Protein AF-A0A3D0FVC7-F1 (afdb_monomer_lite)

Radius of gyration: 26.95 Å; chains: 1; bounding box: 64×49×73 Å

Sequence (414 aa):
DTEMFYWTGSEPAPSVFDPKDKRWFEIWNDVFMQYNKTVDGKYEPLQQKNVDTGMGLERTLVAINGLSSVYETDLLAPLLEFLKQQVSVNEQDERKFRIMADHLRATCFMAADGVVPSNKDRGYVMRRVIRRVMVYARQLGLHDNWLAGFIKEFINIYSDAYPELESKSVLISINDEMERFIATLDKGIKEIKGQVTKAGYVTGSQASVYYQSYGIPLDVTTEIVNGMDGEIKDLQDFDKEMEKHQDLSRTASAGVFKGGLADHTEEVVRLHTATHLMNAALRQVLGEHVWQKGSNITKERTRFDFTHSEKMTDEQKSKVEELVNSWIERDLTVKKEVMPLEQAKQLNAIGVFGEKYAETVSVYTVMDPKNGEVISREFCGGPHVEHTGVIGQFKILKEEAVAAGIRRIKAAVS

Foldseek 3Di:
DDWDWDALDPDDDDPDDDPPPPRGHTFKDKDWDFFDQDPVGDTDGDPDIDIDMDGDPLSVQCRVVSHNDSCPGPLHVVLLVLLCVQAPDDPVCSVLSSLLSVLLLVLLVCQLVVAAQDVDDPNVVSLQSLLSNLLSCVVRVRDPDSSLVSLVSNCVSCCVPPVSRDSPSSCCRSVVSNVLLVVLNVVLLVVLVVCCVVPLEAELVNQLCSCQVRVHHPVSSQVSSVVSNGHYHNVVVVVVVVVVVVVVVVVCVVCQDWQQENDADPLQQLQSQLVQLLQLLLCVLVHVQWAWPHWHTDSFKIKTKTFDQDDQDPVSQVSSQVSSVVQLVLFWFKDKDKDAPVVLVVVVADEHPPDDDDRIFIWIWTARPPPGHTRHIYTTDGHHDGISNVSAHKHFPDKDDDGRRMIMTIIGTD

pLDDT: mean 86.76, std 11.6, range [31.69, 97.94]

Secondary structure (DSSP, 8-state):
-EEEEEE--SSPPPSS--TT-TTEEEEEEEEEEEEEE-TTS-EEEEEEEEEEEEE-HHHHHHHHHT-S-GGGSTTTHHHHHHHHTTS---GGGHHHHHHHHHHHHHHHHHHHTT----SSHHHHHHHHHHHHHHHHHHHHTPPTTHHHHHHHHHHHHHTTT-TT--HHHHHHHHHHHHHHHHHHHHHHHHHHHHHHHHHSEEEHHHHHHHHHHH---HHHHHHHHHTTT-EEE-HHHHHHHHHHHHHHHHHHHHT-BTTTBS---HHHHHHHHHHHHHHHHHHHHH-TT--EEEEEE-SS-EEEEEE-SSPPPHHHHHHHHHHHHHHHHTT-EEEEEEEEHHHHHHTTPBPPTTPPPPSEEEEEEEE-TTT--EEEEEE--S---SBGGGG--EEEEEEEEEETTEEEEEEEE-

Structure (mmCIF, N/CA/C/O backbone):
data_AF-A0A3D0FVC7-F1
#
_entry.id   AF-A0A3D0FVC7-F1
#
loop_
_atom_site.group_PDB
_atom_site.id
_atom_site.type_symbol
_atom_site.label_atom_id
_atom_site.label_alt_id
_atom_site.label_comp_id
_atom_site.label_asym_id
_atom_site.label_entity_id
_atom_site.label_seq_id
_atom_site.pdbx_PDB_ins_code
_atom_site.Cartn_x
_atom_site.Cartn_y
_atom_site.Cartn_z
_atom_site.occupancy
_atom_site.B_iso_or_equiv
_atom_site.auth_seq_id
_atom_site.auth_comp_id
_atom_site.auth_asym_id
_atom_site.auth_atom_id
_atom_site.pdbx_PDB_model_num
ATOM 1 N N . ASP A 1 1 ? -1.263 -22.229 -25.654 1.00 67.25 1 ASP A N 1
ATOM 2 C CA . ASP A 1 1 ? -1.073 -20.771 -25.729 1.00 67.25 1 ASP A CA 1
ATOM 3 C C . ASP A 1 1 ? -0.042 -20.497 -26.800 1.00 67.25 1 ASP A C 1
ATOM 5 O O . ASP A 1 1 ? 0.771 -21.376 -27.087 1.00 67.25 1 ASP A O 1
ATOM 9 N N . THR A 1 2 ? -0.131 -19.351 -27.454 1.00 86.69 2 THR A N 1
ATOM 10 C CA . THR A 1 2 ? 0.837 -18.926 -28.462 1.00 86.69 2 THR A CA 1
ATOM 11 C C . THR A 1 2 ? 1.366 -17.567 -28.049 1.00 86.69 2 THR A C 1
ATOM 13 O O . THR A 1 2 ? 0.590 -16.653 -27.812 1.00 86.69 2 THR A O 1
ATOM 16 N N . GLU A 1 3 ? 2.681 -17.459 -27.920 1.00 91.19 3 GLU A N 1
ATOM 17 C CA . GLU A 1 3 ? 3.374 -16.236 -27.520 1.00 91.19 3 GLU A CA 1
ATOM 18 C C . GLU A 1 3 ? 4.103 -15.662 -28.739 1.00 91.19 3 GLU A C 1
ATOM 20 O O . GLU A 1 3 ? 4.670 -16.402 -29.550 1.00 91.19 3 GLU A O 1
ATOM 25 N N . MET A 1 4 ? 4.091 -14.340 -28.874 1.00 92.56 4 MET A N 1
ATOM 26 C CA . MET A 1 4 ? 4.763 -13.605 -29.939 1.00 92.56 4 MET A CA 1
ATOM 27 C C . MET A 1 4 ? 5.878 -12.763 -29.331 1.00 92.56 4 MET A C 1
ATOM 29 O O . MET A 1 4 ? 5.641 -11.963 -28.426 1.00 92.56 4 MET A O 1
ATOM 33 N N . PHE A 1 5 ? 7.090 -12.918 -29.856 1.00 92.56 5 PHE A N 1
ATOM 34 C CA . PHE A 1 5 ? 8.283 -12.234 -29.366 1.00 92.56 5 PHE A CA 1
ATOM 35 C C . PHE A 1 5 ? 8.852 -11.287 -30.420 1.00 92.56 5 PHE A C 1
ATOM 37 O O . PHE A 1 5 ? 8.831 -11.574 -31.617 1.00 92.56 5 PHE A O 1
ATOM 44 N N . TYR A 1 6 ? 9.412 -10.180 -29.948 1.00 92.00 6 TYR A N 1
ATOM 45 C CA . TYR A 1 6 ? 10.131 -9.187 -30.730 1.00 92.00 6 TYR A CA 1
ATOM 46 C C . TYR A 1 6 ? 11.579 -9.080 -30.242 1.00 92.00 6 TYR A C 1
ATOM 48 O O . TYR A 1 6 ? 11.839 -9.163 -2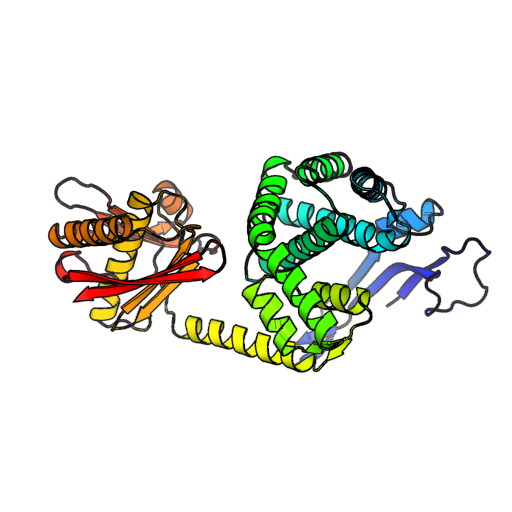9.044 1.00 92.00 6 TYR A O 1
ATOM 56 N N . TRP A 1 7 ? 12.528 -8.902 -31.158 1.00 92.62 7 TRP A N 1
ATOM 57 C CA . TRP A 1 7 ? 13.943 -8.760 -30.818 1.00 92.62 7 TRP A CA 1
ATOM 58 C C . TRP A 1 7 ? 14.305 -7.297 -30.552 1.00 92.62 7 TRP A C 1
ATOM 60 O O . TRP A 1 7 ? 14.176 -6.465 -31.446 1.00 92.62 7 TRP A O 1
ATOM 70 N N . THR A 1 8 ? 14.797 -6.989 -29.352 1.00 90.06 8 THR A N 1
ATOM 71 C CA . THR A 1 8 ? 15.196 -5.627 -28.945 1.00 90.06 8 THR A CA 1
ATOM 72 C C . THR A 1 8 ? 16.711 -5.398 -28.935 1.00 90.06 8 THR A C 1
ATOM 74 O O . THR A 1 8 ? 17.172 -4.337 -28.517 1.00 90.06 8 THR A O 1
ATOM 77 N N . GLY A 1 9 ? 17.506 -6.380 -29.375 1.00 86.12 9 GLY A N 1
ATOM 78 C CA . GLY A 1 9 ? 18.956 -6.224 -29.515 1.00 86.12 9 GLY A CA 1
ATOM 79 C C . GLY A 1 9 ? 19.322 -5.246 -30.634 1.00 86.12 9 GLY A C 1
ATOM 80 O O . GLY A 1 9 ? 18.600 -5.119 -31.622 1.00 86.12 9 GLY A O 1
ATOM 81 N N . SER A 1 10 ? 20.455 -4.557 -30.489 1.00 85.25 10 SER A N 1
ATOM 82 C CA . SER A 1 10 ? 20.956 -3.624 -31.510 1.00 85.25 10 SER A CA 1
ATOM 83 C C . SER A 1 10 ? 21.572 -4.348 -32.715 1.00 85.25 10 SER A C 1
ATOM 85 O O . SER A 1 10 ? 21.632 -3.803 -33.817 1.00 85.25 10 SER A O 1
ATOM 87 N N . GLU A 1 11 ? 22.015 -5.587 -32.519 1.00 90.44 11 GLU A N 1
ATOM 88 C CA . GLU A 1 11 ? 22.411 -6.534 -33.559 1.00 90.44 11 GLU A CA 1
ATOM 89 C C . GLU A 1 11 ? 21.214 -7.221 -34.247 1.00 90.44 11 GLU A C 1
ATOM 91 O O . GLU A 1 11 ? 20.124 -7.286 -33.677 1.00 90.44 11 GLU A O 1
ATOM 96 N N . PRO A 1 12 ? 21.403 -7.801 -35.452 1.00 90.56 12 PRO A N 1
ATOM 97 C CA . PRO A 1 12 ? 20.374 -8.613 -36.094 1.00 90.56 12 PRO A CA 1
ATOM 98 C C . PRO A 1 12 ? 19.888 -9.753 -35.195 1.00 90.56 12 PRO A C 1
ATOM 100 O O . PRO A 1 12 ? 20.688 -10.413 -34.528 1.00 90.56 12 PRO A O 1
ATOM 103 N N . ALA A 1 13 ? 18.579 -10.010 -35.233 1.00 91.31 13 ALA A N 1
ATOM 104 C CA . ALA A 1 13 ? 17.962 -11.080 -34.464 1.00 91.31 13 ALA A CA 1
ATOM 105 C C . ALA A 1 13 ? 18.627 -12.442 -34.765 1.00 91.31 13 ALA A C 1
ATOM 107 O O . ALA A 1 13 ? 18.825 -12.777 -35.942 1.00 91.31 13 ALA A O 1
ATOM 108 N N . PRO A 1 14 ? 18.964 -13.244 -33.737 1.00 92.88 14 PRO A N 1
ATOM 109 C CA . PRO A 1 14 ? 19.479 -14.590 -33.924 1.00 92.88 14 PRO A CA 1
ATOM 110 C C . PRO A 1 14 ? 18.525 -15.438 -34.767 1.00 92.88 14 PRO A C 1
ATOM 112 O O . PRO A 1 14 ? 17.307 -15.356 -34.629 1.00 92.88 14 PRO A O 1
ATOM 115 N N . SER A 1 15 ? 19.079 -16.311 -35.609 1.00 92.19 15 SER A N 1
ATOM 116 C CA . SER A 1 15 ? 18.282 -17.235 -36.429 1.00 92.19 15 SER A CA 1
ATOM 117 C C . SER A 1 15 ? 17.553 -18.304 -35.611 1.00 92.19 15 SER A C 1
ATOM 119 O O . SER A 1 15 ? 16.626 -18.937 -36.114 1.00 92.19 15 SER A O 1
ATOM 121 N N . VAL A 1 16 ? 17.979 -18.522 -34.365 1.00 92.88 16 VAL A N 1
ATOM 122 C CA . VAL A 1 16 ? 17.372 -19.458 -33.421 1.00 92.88 16 VAL A CA 1
ATOM 123 C C . VAL A 1 16 ? 16.820 -18.662 -32.248 1.00 92.88 16 VAL A C 1
ATOM 125 O O . VAL A 1 16 ? 17.555 -17.933 -31.584 1.00 92.88 16 VAL A O 1
ATOM 128 N N . PHE A 1 17 ? 15.525 -18.823 -31.996 1.00 91.06 17 PHE A N 1
ATOM 129 C CA . PHE A 1 17 ? 14.862 -18.259 -30.828 1.00 91.06 17 PHE A CA 1
ATOM 130 C C . PHE A 1 17 ? 15.382 -18.913 -29.537 1.00 91.06 17 PHE A C 1
ATOM 132 O O . PHE A 1 17 ? 15.425 -20.142 -29.443 1.00 91.06 17 PHE A O 1
ATOM 139 N N . ASP A 1 18 ? 15.740 -18.098 -28.540 1.00 90.88 18 ASP A N 1
ATOM 140 C CA . ASP A 1 18 ? 16.114 -18.549 -27.194 1.00 90.88 18 ASP A CA 1
ATOM 141 C C . ASP A 1 18 ? 15.254 -17.822 -26.148 1.00 90.88 18 ASP A C 1
ATOM 143 O O . ASP A 1 18 ? 15.502 -16.648 -25.873 1.00 90.88 18 ASP A O 1
ATOM 147 N N . PRO A 1 19 ? 14.286 -18.496 -25.503 1.00 85.69 19 PRO A N 1
ATOM 148 C CA . PRO A 1 19 ? 13.415 -17.859 -24.515 1.00 85.69 19 PRO A CA 1
ATOM 149 C C . PRO A 1 19 ? 14.156 -17.384 -23.252 1.00 85.69 19 PRO A C 1
ATOM 151 O O . PRO A 1 19 ? 13.571 -16.694 -22.420 1.00 85.69 19 PRO A O 1
ATOM 154 N N . LYS A 1 20 ? 15.428 -17.762 -23.055 1.00 89.81 20 LYS A N 1
ATOM 155 C CA . LYS A 1 20 ? 16.248 -17.284 -21.930 1.00 89.81 20 LYS A CA 1
ATOM 156 C C . LYS A 1 20 ? 16.952 -15.964 -22.223 1.00 89.81 20 LYS A C 1
ATOM 158 O O . LYS A 1 20 ? 17.394 -15.299 -21.280 1.00 89.81 20 LYS A O 1
ATOM 163 N N . ASP A 1 21 ? 17.080 -15.588 -23.491 1.00 91.56 21 ASP A N 1
ATOM 164 C CA . ASP A 1 21 ? 17.680 -14.319 -23.873 1.00 91.56 21 ASP A CA 1
ATOM 165 C C . ASP A 1 21 ? 16.649 -13.198 -23.712 1.00 91.56 21 ASP A C 1
ATOM 167 O O . ASP A 1 21 ? 15.645 -13.127 -24.415 1.00 91.56 21 ASP A O 1
ATOM 171 N N . LYS A 1 22 ? 16.917 -12.297 -22.764 1.00 87.50 22 LYS A N 1
ATOM 172 C CA . LYS A 1 22 ? 16.011 -11.209 -22.369 1.00 87.50 22 LYS A CA 1
ATOM 173 C C . LYS A 1 22 ? 15.773 -10.166 -23.465 1.00 87.50 22 LYS A C 1
ATOM 175 O O . LYS A 1 22 ? 14.898 -9.322 -23.291 1.00 87.50 22 LYS A O 1
ATOM 180 N N . ARG A 1 23 ? 16.548 -10.197 -24.555 1.00 89.12 23 ARG A N 1
ATOM 181 C CA . ARG A 1 23 ? 16.318 -9.371 -25.751 1.00 89.12 23 ARG A CA 1
ATOM 182 C C . ARG A 1 23 ? 15.152 -9.881 -26.596 1.00 89.12 23 ARG A C 1
ATOM 184 O O . ARG A 1 23 ? 14.638 -9.133 -27.420 1.00 89.12 23 ARG A O 1
ATOM 191 N N . TRP A 1 24 ? 14.706 -11.122 -26.389 1.00 91.62 24 TRP A N 1
ATOM 192 C CA . TRP A 1 24 ? 13.414 -11.577 -26.890 1.00 91.62 24 TRP A CA 1
ATOM 193 C C . TRP A 1 24 ? 12.311 -11.082 -25.965 1.00 91.62 24 TRP A C 1
ATOM 195 O O . TRP A 1 24 ? 12.074 -11.606 -24.878 1.00 91.62 24 TRP A O 1
ATOM 205 N N . PHE A 1 25 ? 11.639 -10.036 -26.415 1.00 88.56 25 PHE A N 1
ATOM 206 C CA . PHE A 1 25 ? 10.607 -9.339 -25.678 1.00 88.56 25 PHE A CA 1
ATOM 207 C C . PHE A 1 25 ? 9.238 -9.839 -26.137 1.00 88.56 25 PHE A C 1
ATOM 209 O O . PHE A 1 25 ? 8.833 -9.601 -27.270 1.00 88.56 25 PHE A O 1
ATOM 216 N N . GLU A 1 26 ? 8.526 -10.567 -25.282 1.00 92.25 26 GLU A N 1
ATOM 217 C CA . GLU A 1 26 ? 7.156 -11.008 -25.569 1.00 92.25 26 GLU A CA 1
ATOM 218 C C . GLU A 1 26 ? 6.240 -9.782 -25.704 1.00 92.25 26 GLU A C 1
ATOM 220 O O . GLU A 1 26 ? 6.167 -8.970 -24.781 1.00 92.25 26 GLU A O 1
ATOM 225 N N . ILE A 1 27 ? 5.541 -9.631 -26.826 1.00 93.81 27 ILE A N 1
ATOM 226 C CA . ILE A 1 27 ? 4.655 -8.486 -27.094 1.00 93.81 27 ILE A CA 1
ATOM 227 C C . ILE A 1 27 ? 3.170 -8.857 -27.069 1.00 93.81 27 ILE A C 1
ATOM 229 O O . ILE A 1 27 ? 2.337 -7.983 -26.827 1.00 93.81 27 ILE A O 1
ATOM 233 N N . TRP A 1 28 ? 2.838 -10.129 -27.301 1.00 95.12 28 TRP A N 1
ATOM 234 C CA . TRP A 1 28 ? 1.458 -10.599 -27.400 1.00 95.12 28 TRP A CA 1
ATOM 235 C C . TRP A 1 28 ? 1.361 -12.083 -27.029 1.00 95.12 28 TRP A C 1
ATOM 237 O O . TRP A 1 28 ? 2.203 -12.877 -27.447 1.00 95.12 28 TRP A O 1
ATOM 247 N N . ASN A 1 29 ? 0.324 -12.461 -26.287 1.00 95.00 29 ASN A N 1
ATOM 248 C CA . ASN A 1 29 ? -0.082 -13.841 -26.049 1.00 95.00 29 ASN A CA 1
ATOM 249 C C . ASN A 1 29 ? -1.532 -14.125 -26.499 1.00 95.00 29 ASN A C 1
ATOM 251 O O . ASN A 1 29 ? -2.432 -13.318 -26.265 1.00 95.00 29 ASN A O 1
ATOM 255 N N . ASP A 1 30 ? -1.759 -15.315 -27.059 1.00 94.44 30 ASP A N 1
ATOM 256 C CA . ASP A 1 30 ? -3.076 -15.875 -27.378 1.00 94.44 30 ASP A CA 1
ATOM 257 C C . ASP A 1 30 ? -3.317 -17.152 -26.554 1.00 94.44 30 ASP A C 1
ATOM 259 O O . ASP A 1 30 ? -2.673 -18.193 -26.747 1.00 94.44 30 ASP A O 1
ATOM 263 N N . VAL A 1 31 ? -4.261 -17.087 -25.619 1.00 94.25 31 VAL A N 1
ATOM 264 C CA . VAL A 1 31 ? -4.639 -18.174 -24.711 1.00 94.25 31 VAL A CA 1
ATOM 265 C C . VAL A 1 31 ? -5.958 -18.778 -25.171 1.00 94.25 31 VAL A C 1
ATOM 267 O O . VAL A 1 31 ? -6.994 -18.119 -25.248 1.00 94.25 31 VAL A O 1
ATOM 270 N N . PHE A 1 32 ? -5.944 -20.077 -25.449 1.00 93.94 32 PHE A N 1
ATOM 271 C CA . PHE A 1 32 ? -7.139 -20.807 -25.864 1.00 93.94 32 PHE A CA 1
ATOM 272 C C . PHE A 1 32 ? -7.792 -21.424 -24.629 1.00 93.94 32 PHE A C 1
ATOM 274 O O . PHE A 1 32 ? -7.440 -22.532 -24.220 1.00 93.94 32 PHE A O 1
ATOM 281 N N . MET A 1 33 ? -8.743 -20.710 -24.020 1.00 94.38 33 MET A N 1
ATOM 282 C CA . MET A 1 33 ? -9.403 -21.158 -22.794 1.00 94.38 33 MET A CA 1
ATOM 283 C C . MET A 1 33 ? -10.252 -22.408 -23.062 1.00 94.38 33 MET A C 1
ATOM 285 O O . MET A 1 33 ? -11.230 -22.382 -23.814 1.00 94.38 33 MET A O 1
ATOM 289 N N . GLN A 1 34 ? -9.863 -23.526 -22.441 1.00 95.12 34 GLN A N 1
ATOM 290 C CA . GLN A 1 34 ? -10.491 -24.837 -22.653 1.00 95.12 34 GLN A CA 1
ATOM 291 C C . GLN A 1 34 ? -11.161 -25.427 -21.413 1.00 95.12 34 GLN A C 1
ATOM 293 O O . GLN A 1 34 ? -12.068 -26.247 -21.567 1.00 95.12 34 GLN A O 1
ATOM 298 N N . TYR A 1 35 ? -10.736 -25.032 -20.212 1.00 94.62 35 TYR A N 1
ATOM 299 C CA . TYR A 1 35 ? -11.149 -25.672 -18.966 1.00 94.62 35 TYR A CA 1
ATOM 300 C C . TYR A 1 35 ? -11.532 -24.651 -17.896 1.00 94.62 35 TYR A C 1
ATOM 302 O O . TYR A 1 35 ? -10.890 -23.614 -17.757 1.00 94.62 35 TYR A O 1
ATOM 310 N N . ASN A 1 36 ? -12.556 -24.985 -17.116 1.00 92.31 36 ASN A N 1
ATOM 311 C CA . ASN A 1 36 ? -12.919 -24.325 -15.876 1.00 92.31 36 ASN A CA 1
ATOM 312 C C . ASN A 1 36 ? -12.276 -25.073 -14.704 1.00 92.31 36 ASN A C 1
ATOM 314 O O . ASN A 1 36 ? -12.412 -26.294 -14.608 1.00 92.31 36 ASN A O 1
ATOM 318 N N . LYS A 1 37 ? -11.600 -24.350 -13.807 1.00 93.31 37 LYS A N 1
ATOM 319 C CA . LYS A 1 37 ? -11.070 -24.928 -12.570 1.00 93.31 37 LYS A CA 1
ATOM 320 C C . LYS A 1 37 ? -12.137 -24.849 -11.479 1.00 93.31 37 LYS A C 1
ATOM 322 O O . LYS A 1 37 ? -12.511 -23.759 -11.055 1.00 93.31 37 LYS A O 1
ATOM 327 N N . THR A 1 38 ? -12.614 -25.994 -11.018 1.00 91.88 38 THR A N 1
ATOM 328 C CA . THR A 1 38 ? -13.610 -26.095 -9.949 1.00 91.88 38 THR A CA 1
ATOM 329 C C . THR A 1 38 ? -12.992 -25.814 -8.574 1.00 91.88 38 THR A C 1
ATOM 331 O O . THR A 1 38 ? -11.770 -25.822 -8.398 1.00 91.88 38 THR A O 1
ATOM 334 N N . VAL A 1 39 ? -13.838 -25.581 -7.563 1.00 90.31 39 VAL A N 1
ATOM 335 C CA . VAL A 1 39 ? -13.402 -25.303 -6.179 1.00 90.31 39 VAL A CA 1
ATOM 336 C C . VAL A 1 39 ? -12.642 -26.488 -5.565 1.00 90.31 39 VAL A C 1
ATOM 338 O O . VAL A 1 39 ? -11.720 -26.280 -4.782 1.00 90.31 39 VAL A O 1
ATOM 341 N N . ASP A 1 40 ? -12.965 -27.725 -5.959 1.00 91.56 40 ASP A N 1
ATOM 342 C CA . ASP A 1 40 ? -12.227 -28.943 -5.586 1.00 91.56 40 ASP A CA 1
ATOM 343 C C . ASP A 1 40 ? -10.942 -29.158 -6.414 1.00 91.56 40 ASP A C 1
ATOM 345 O O . ASP A 1 40 ? -10.261 -30.170 -6.259 1.00 91.56 40 ASP A O 1
ATOM 349 N N . GLY A 1 41 ? -10.577 -28.196 -7.268 1.00 91.62 41 GLY A N 1
ATOM 350 C CA . 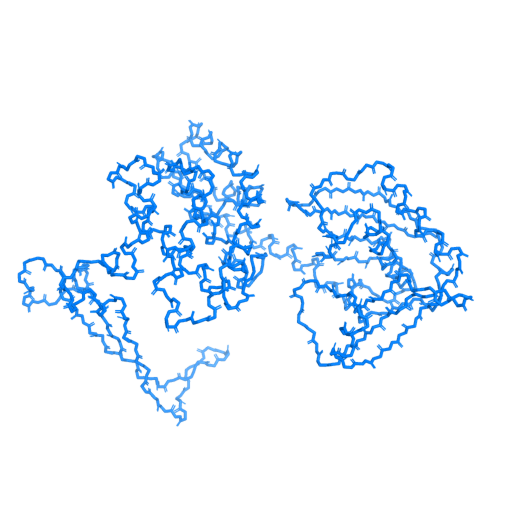GLY A 1 41 ? -9.319 -28.168 -8.011 1.00 91.62 41 GLY A CA 1
ATOM 351 C C . GLY A 1 41 ? -9.303 -29.006 -9.289 1.00 91.62 41 GLY A C 1
ATOM 352 O O . GLY A 1 41 ? -8.235 -29.156 -9.885 1.00 91.62 41 GLY A O 1
ATOM 353 N N . LYS A 1 42 ? -10.450 -29.538 -9.728 1.00 93.88 42 LYS A N 1
ATOM 354 C CA . LYS A 1 42 ? -10.566 -30.276 -10.990 1.00 93.88 42 LYS A CA 1
ATOM 355 C C . LYS A 1 42 ? -10.697 -29.321 -12.166 1.00 93.88 42 LYS A C 1
ATOM 357 O O . LYS A 1 42 ? -11.167 -28.198 -12.026 1.00 93.88 42 LYS A O 1
ATOM 362 N N . TYR A 1 43 ? -10.285 -29.792 -13.335 1.00 95.25 43 TYR A N 1
ATOM 363 C CA . TYR A 1 43 ? -10.429 -29.069 -14.591 1.00 95.25 43 TYR A CA 1
ATOM 364 C C . TYR A 1 43 ? -11.521 -29.732 -15.421 1.00 95.25 43 TYR A C 1
ATOM 366 O O . TYR A 1 43 ? -11.368 -30.870 -15.862 1.00 95.25 43 TYR A O 1
ATOM 374 N N . GLU A 1 44 ? -12.622 -29.020 -15.625 1.00 95.75 44 GLU A N 1
ATOM 375 C CA . GLU A 1 44 ? -13.751 -29.477 -16.434 1.00 95.75 44 GLU A CA 1
ATOM 376 C C . GLU A 1 44 ? -13.799 -28.693 -17.749 1.00 95.75 44 GLU A C 1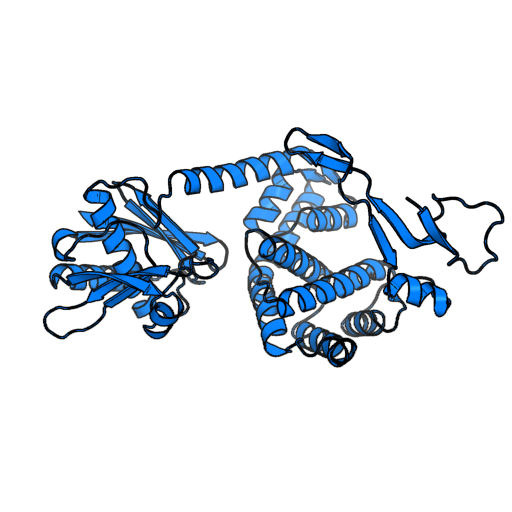
ATOM 378 O O . GLU A 1 44 ? -13.500 -27.499 -17.742 1.00 95.75 44 GLU A O 1
ATOM 383 N N . PRO A 1 45 ? -14.146 -29.308 -18.892 1.00 96.38 45 PRO A N 1
ATOM 384 C CA . PRO A 1 45 ? -14.237 -28.583 -20.155 1.00 96.38 45 PRO A CA 1
ATOM 385 C C . PRO A 1 45 ? -15.213 -27.402 -20.078 1.00 96.38 45 PRO A C 1
ATOM 387 O O . PRO A 1 45 ? -16.337 -27.547 -19.599 1.00 96.38 45 PRO A O 1
ATOM 390 N N . LEU A 1 46 ? -14.806 -26.239 -20.591 1.00 95.44 46 LEU A N 1
ATOM 391 C CA . LEU A 1 46 ? -15.691 -25.079 -20.694 1.00 95.44 46 LEU A CA 1
ATOM 392 C C . LEU A 1 46 ? -16.839 -25.364 -21.667 1.00 95.44 46 LEU A C 1
ATOM 394 O O . LEU A 1 46 ? -16.616 -25.836 -22.784 1.00 95.44 46 LEU A O 1
ATOM 398 N N . GLN A 1 47 ? -18.059 -25.000 -21.264 1.00 93.50 47 GLN A N 1
ATOM 399 C CA . GLN A 1 47 ? -19.235 -25.060 -22.138 1.00 93.50 47 GLN A CA 1
ATOM 400 C C . GLN A 1 47 ? -19.062 -24.159 -23.370 1.00 93.50 47 GLN A C 1
ATOM 402 O O . GLN A 1 47 ? -19.433 -24.544 -24.477 1.00 93.50 47 GLN A O 1
ATOM 407 N N . GLN A 1 48 ? -18.462 -22.982 -23.181 1.00 94.06 48 GLN A N 1
ATOM 408 C CA . GLN A 1 48 ? -18.077 -22.068 -24.248 1.00 94.06 48 GLN A CA 1
ATOM 409 C C . GLN A 1 48 ? -16.569 -21.838 -24.183 1.00 94.06 48 GLN A C 1
ATOM 411 O O . GLN A 1 48 ? -16.061 -21.296 -23.207 1.00 94.06 48 GLN A O 1
ATOM 416 N N . LYS A 1 49 ? -15.863 -22.250 -25.236 1.00 94.38 49 LYS A N 1
ATOM 417 C CA . LYS A 1 49 ? -14.437 -21.963 -25.411 1.00 94.38 49 LYS A CA 1
ATOM 418 C C . LYS A 1 49 ? -14.281 -20.577 -26.017 1.00 94.38 49 LYS A C 1
ATOM 420 O O . LYS A 1 49 ? -15.071 -20.186 -26.876 1.00 94.38 49 LYS A O 1
ATOM 425 N N . ASN A 1 50 ? -13.246 -19.864 -25.611 1.00 93.75 50 ASN A N 1
ATOM 426 C CA . ASN A 1 50 ? -12.914 -18.554 -26.147 1.00 93.75 50 ASN A CA 1
ATOM 427 C C . ASN A 1 50 ? -11.400 -18.431 -26.317 1.00 93.75 50 ASN A C 1
ATOM 429 O O . ASN A 1 50 ? -10.626 -19.201 -25.745 1.00 93.75 50 ASN A O 1
ATOM 433 N N . VAL A 1 51 ? -11.002 -17.448 -27.113 1.00 94.31 51 VAL A N 1
ATOM 434 C CA . VAL A 1 51 ? -9.616 -16.999 -27.187 1.00 94.31 51 VAL A CA 1
ATOM 435 C C . VAL A 1 51 ? -9.514 -15.764 -26.302 1.00 94.31 51 VAL A C 1
ATOM 437 O O . VAL A 1 51 ? -10.338 -14.859 -26.425 1.00 94.31 51 VAL A O 1
ATOM 440 N N . ASP A 1 52 ? -8.580 -15.779 -25.363 1.00 94.19 52 ASP A N 1
ATOM 441 C CA . ASP A 1 52 ? -8.191 -14.631 -24.553 1.00 94.19 52 ASP A CA 1
ATOM 442 C C . ASP A 1 52 ? -6.839 -14.143 -25.066 1.00 94.19 52 ASP A C 1
ATOM 444 O O . ASP A 1 52 ? -5.883 -14.914 -25.115 1.00 94.19 52 ASP A O 1
ATOM 448 N N . THR A 1 53 ? -6.778 -12.900 -25.528 1.00 94.94 53 THR A N 1
ATOM 449 C CA . THR A 1 53 ? -5.590 -12.357 -26.190 1.00 94.94 53 THR A CA 1
ATOM 450 C C . THR A 1 53 ? -5.132 -11.106 -25.465 1.00 94.94 53 THR A C 1
ATOM 452 O O . THR A 1 53 ? -5.942 -10.207 -25.235 1.00 94.94 53 THR A O 1
ATOM 455 N N . GLY A 1 54 ? -3.842 -11.008 -25.164 1.00 94.94 54 GLY A N 1
ATOM 456 C CA . GLY A 1 54 ? -3.253 -9.849 -24.505 1.00 94.94 54 GLY A CA 1
ATOM 457 C C . GLY A 1 54 ? -2.074 -9.309 -25.295 1.00 94.94 54 GLY A C 1
ATOM 458 O O . GLY A 1 54 ? -1.034 -9.952 -25.363 1.00 94.94 54 GLY A O 1
ATOM 459 N N . MET A 1 55 ? -2.209 -8.113 -25.870 1.00 94.75 55 MET A N 1
ATOM 460 C CA . MET A 1 55 ? -1.084 -7.401 -26.479 1.00 94.75 55 MET A CA 1
ATOM 461 C C . MET A 1 55 ? -0.651 -6.263 -25.556 1.00 94.75 55 MET A C 1
ATOM 463 O O . MET A 1 55 ? -1.437 -5.364 -25.253 1.00 94.75 55 MET A O 1
ATOM 467 N N . GLY A 1 56 ? 0.595 -6.299 -25.087 1.00 93.88 56 GLY A N 1
ATOM 468 C CA . GLY A 1 56 ? 1.116 -5.281 -24.177 1.00 93.88 56 GLY A CA 1
ATOM 469 C C . GLY A 1 56 ? 1.368 -3.971 -24.918 1.00 93.88 56 GLY A C 1
ATOM 470 O O . GLY A 1 56 ? 2.290 -3.909 -25.733 1.00 93.88 56 GLY A O 1
ATOM 471 N N . LEU A 1 57 ? 0.596 -2.919 -24.627 1.00 94.44 57 LEU A N 1
ATOM 472 C CA . LEU A 1 57 ? 0.712 -1.622 -25.305 1.00 94.44 57 LEU A CA 1
ATOM 473 C C . LEU A 1 57 ? 2.132 -1.049 -25.201 1.00 94.44 57 LEU A C 1
ATOM 475 O O . LEU A 1 57 ? 2.746 -0.747 -26.218 1.00 94.44 57 LEU A O 1
ATOM 479 N N . GLU A 1 58 ? 2.696 -0.969 -23.998 1.00 94.75 58 GLU A N 1
ATOM 480 C CA . GLU A 1 58 ? 4.037 -0.422 -23.768 1.00 94.75 58 GLU A CA 1
ATOM 481 C C . GLU A 1 58 ? 5.112 -1.247 -24.475 1.00 94.75 58 GLU A C 1
ATOM 483 O O . GLU A 1 58 ? 6.056 -0.696 -25.031 1.00 94.75 58 GLU A O 1
ATOM 488 N N . ARG A 1 59 ? 4.968 -2.577 -24.498 1.00 94.25 59 ARG A N 1
ATOM 489 C CA . ARG A 1 59 ? 5.909 -3.457 -25.208 1.00 94.25 59 ARG A CA 1
ATOM 490 C C . ARG A 1 59 ? 5.777 -3.319 -26.725 1.00 94.25 59 ARG A C 1
ATOM 492 O O . ARG A 1 59 ? 6.773 -3.382 -27.439 1.00 94.25 59 ARG A O 1
ATOM 499 N N . THR A 1 60 ? 4.566 -3.072 -27.211 1.00 94.56 60 THR A N 1
ATOM 500 C CA . THR A 1 60 ? 4.307 -2.767 -28.620 1.00 94.56 60 THR A CA 1
ATOM 501 C C . THR A 1 60 ? 4.940 -1.433 -29.003 1.00 94.56 60 THR A C 1
ATOM 503 O O . THR A 1 60 ? 5.607 -1.360 -30.031 1.00 94.56 60 THR A O 1
ATOM 506 N N . LEU A 1 61 ? 4.825 -0.404 -28.152 1.00 94.88 61 LEU A N 1
ATOM 507 C CA . LEU A 1 61 ? 5.510 0.880 -28.337 1.00 94.88 61 LEU A CA 1
ATOM 508 C C . LEU A 1 61 ? 7.029 0.706 -28.415 1.00 94.88 61 LEU A C 1
ATOM 510 O O . LEU A 1 61 ? 7.661 1.333 -29.261 1.00 94.88 61 LEU A O 1
ATOM 514 N N . VAL A 1 62 ? 7.608 -0.169 -27.588 1.00 94.25 62 VAL A N 1
ATOM 515 C CA . VAL A 1 62 ? 9.036 -0.508 -27.672 1.00 94.25 62 VAL A CA 1
ATOM 516 C C . VAL A 1 62 ? 9.382 -1.071 -29.048 1.00 94.25 62 VAL A C 1
ATOM 518 O O . VAL A 1 62 ? 10.306 -0.580 -29.695 1.00 94.25 62 VAL A O 1
ATOM 521 N N . ALA A 1 63 ? 8.611 -2.052 -29.522 1.00 92.69 63 ALA A N 1
ATOM 522 C CA . ALA A 1 63 ? 8.860 -2.707 -30.800 1.00 92.69 63 ALA A CA 1
ATOM 523 C C . ALA A 1 63 ? 8.748 -1.744 -31.994 1.00 92.69 63 ALA A C 1
ATOM 525 O O . ALA A 1 63 ? 9.661 -1.674 -32.814 1.00 92.69 63 ALA A O 1
ATOM 526 N N . ILE A 1 64 ? 7.662 -0.968 -32.084 1.00 94.06 64 ILE A N 1
ATOM 527 C CA . ILE A 1 64 ? 7.408 -0.102 -33.249 1.00 94.06 64 ILE A CA 1
ATOM 528 C C . ILE A 1 64 ? 8.325 1.126 -33.305 1.00 94.06 64 ILE A C 1
ATOM 530 O O . ILE A 1 64 ? 8.562 1.649 -34.390 1.00 94.06 64 ILE A O 1
ATOM 534 N N . ASN A 1 65 ? 8.842 1.581 -32.159 1.00 93.69 65 ASN A N 1
ATOM 535 C CA . ASN A 1 65 ? 9.752 2.727 -32.085 1.00 93.69 65 ASN A CA 1
ATOM 536 C C . ASN A 1 65 ? 11.235 2.318 -32.057 1.00 93.69 65 ASN A C 1
ATOM 538 O O . ASN A 1 65 ? 12.099 3.189 -31.999 1.00 93.69 65 ASN A O 1
ATOM 542 N N . GLY A 1 66 ? 11.546 1.016 -32.096 1.00 91.00 66 GLY A N 1
ATOM 543 C CA . GLY A 1 66 ? 12.927 0.526 -32.043 1.00 91.00 66 GLY A CA 1
ATOM 544 C C . GLY A 1 66 ? 13.633 0.835 -30.718 1.00 91.00 66 GLY A C 1
ATOM 545 O O . GLY A 1 66 ? 14.836 1.084 -30.708 1.00 91.00 66 GLY A O 1
ATOM 546 N N . LEU A 1 67 ? 12.883 0.855 -29.615 1.00 92.06 67 LEU A N 1
ATOM 547 C CA . LEU A 1 67 ? 13.412 1.096 -28.273 1.00 92.06 67 LEU A CA 1
ATOM 548 C C . LEU A 1 67 ? 13.924 -0.207 -27.649 1.00 92.06 67 LEU A C 1
ATOM 550 O O . LEU A 1 67 ? 13.583 -1.308 -28.087 1.00 92.06 67 LEU A O 1
ATOM 554 N N . SER A 1 68 ? 14.713 -0.088 -26.582 1.00 89.75 68 SER A N 1
ATOM 555 C CA . SER A 1 68 ? 15.258 -1.247 -25.862 1.00 89.75 68 SER A CA 1
ATOM 556 C C . SER A 1 68 ? 14.434 -1.627 -24.626 1.00 89.75 68 SER A C 1
ATOM 558 O O . SER A 1 68 ? 14.554 -2.730 -24.087 1.00 89.75 68 SER A O 1
ATOM 560 N N . SER A 1 69 ? 13.588 -0.705 -24.158 1.00 91.31 69 SER A N 1
ATOM 561 C CA . SER A 1 69 ? 12.951 -0.781 -22.847 1.00 91.31 69 SER A CA 1
ATOM 562 C C . SER A 1 69 ? 11.655 0.026 -22.793 1.00 91.31 69 SER A C 1
ATOM 564 O O . SER A 1 69 ? 11.577 1.132 -23.319 1.00 91.31 69 SER A O 1
ATOM 566 N N . VAL A 1 70 ? 10.654 -0.474 -22.058 1.00 94.38 70 VAL A N 1
ATOM 567 C CA . VAL A 1 70 ? 9.384 0.248 -21.830 1.00 94.38 70 VAL A CA 1
ATOM 568 C C . VAL A 1 70 ? 9.595 1.607 -21.157 1.00 94.38 70 VAL A C 1
ATOM 570 O O . VAL A 1 70 ? 8.811 2.527 -21.360 1.00 94.38 70 VAL A O 1
ATOM 573 N N . TYR A 1 71 ? 10.684 1.763 -20.402 1.00 95.62 71 TYR A N 1
ATOM 574 C CA . TYR A 1 71 ? 11.040 3.014 -19.728 1.00 95.62 71 TYR A CA 1
ATOM 575 C C . TYR A 1 71 ? 11.545 4.113 -20.677 1.00 95.62 71 TYR A C 1
ATOM 577 O O . TYR A 1 71 ? 11.720 5.243 -20.238 1.00 95.62 71 TYR A O 1
ATOM 585 N N . GLU A 1 72 ? 11.781 3.789 -21.951 1.00 95.25 72 GLU A N 1
ATOM 586 C CA . GLU A 1 72 ? 12.163 4.746 -23.002 1.00 95.25 72 GLU A CA 1
ATOM 587 C C . GLU A 1 72 ? 10.946 5.258 -23.788 1.00 95.25 72 GLU A C 1
ATOM 589 O O . GLU A 1 72 ? 11.079 6.149 -24.621 1.00 95.25 72 GLU A O 1
ATOM 594 N N . THR A 1 73 ? 9.759 4.694 -23.541 1.00 96.31 73 THR A N 1
ATOM 595 C CA . THR A 1 73 ? 8.519 5.122 -24.203 1.00 96.31 73 THR A CA 1
ATOM 596 C C . THR A 1 73 ? 8.089 6.506 -23.722 1.00 96.31 73 THR A C 1
ATOM 598 O O . THR A 1 73 ? 8.376 6.906 -22.592 1.00 96.31 73 THR A O 1
ATOM 601 N N . ASP A 1 74 ? 7.334 7.215 -24.554 1.00 94.75 74 ASP A N 1
ATOM 602 C CA . ASP A 1 74 ? 6.692 8.497 -24.235 1.00 94.75 74 ASP A CA 1
ATOM 603 C C . ASP A 1 74 ? 5.748 8.431 -23.018 1.00 94.75 74 ASP A C 1
ATOM 605 O O . ASP A 1 74 ? 5.513 9.441 -22.360 1.00 94.75 74 ASP A O 1
ATOM 609 N N . LEU A 1 75 ? 5.285 7.234 -22.656 1.00 95.12 75 LEU A N 1
ATOM 610 C CA . LEU A 1 75 ? 4.455 6.976 -21.479 1.00 95.12 75 LEU A CA 1
ATOM 611 C C . LEU A 1 75 ? 5.210 6.957 -20.137 1.00 95.12 75 LEU A C 1
ATOM 613 O O . LEU A 1 75 ? 4.576 7.088 -19.083 1.00 95.12 75 LEU A O 1
ATOM 617 N N . LEU A 1 76 ? 6.531 6.734 -20.146 1.00 96.44 76 LEU A N 1
ATOM 618 C CA . LEU A 1 76 ? 7.342 6.555 -18.932 1.00 96.44 76 LEU A CA 1
ATOM 619 C C . LEU A 1 76 ? 8.594 7.435 -18.897 1.00 96.44 76 LEU A C 1
ATOM 621 O O . LEU A 1 76 ? 8.943 7.922 -17.821 1.00 96.44 76 LEU A O 1
ATOM 625 N N . ALA A 1 77 ? 9.255 7.674 -20.030 1.00 96.62 77 ALA A N 1
ATOM 626 C CA . ALA A 1 77 ? 10.489 8.453 -20.087 1.00 96.62 77 ALA A CA 1
ATOM 627 C C . ALA A 1 77 ? 10.349 9.854 -19.455 1.00 96.62 77 ALA A C 1
ATOM 629 O O . ALA A 1 77 ? 11.197 10.191 -18.626 1.00 96.62 77 ALA A O 1
ATOM 630 N N . PRO A 1 78 ? 9.274 10.638 -19.704 1.00 97.31 78 PRO A N 1
ATOM 631 C CA . PRO A 1 78 ? 9.111 11.947 -19.061 1.00 97.31 78 PRO A CA 1
ATOM 632 C C . PRO A 1 78 ? 9.031 11.865 -17.528 1.00 97.31 78 PRO A C 1
ATOM 634 O O . PRO A 1 78 ? 9.594 12.702 -16.825 1.00 97.31 78 PRO A O 1
ATOM 637 N N . LEU A 1 79 ? 8.400 10.813 -16.992 1.00 97.25 79 LEU A N 1
ATOM 638 C CA . LEU A 1 79 ? 8.288 10.584 -15.548 1.00 97.25 79 LEU A CA 1
ATOM 639 C C . LEU A 1 79 ? 9.639 10.230 -14.918 1.00 97.25 79 LEU A C 1
ATOM 641 O O . LEU A 1 79 ? 9.947 10.678 -13.812 1.00 97.25 79 LEU A O 1
ATOM 645 N N . LEU A 1 80 ? 10.453 9.432 -15.616 1.00 95.88 80 LEU A N 1
ATOM 646 C CA . LEU A 1 80 ? 11.812 9.111 -15.180 1.00 95.88 80 LEU A CA 1
ATOM 647 C C . LEU A 1 80 ? 12.695 10.359 -15.186 1.00 95.88 80 LEU A C 1
ATOM 649 O O . LEU A 1 80 ? 13.392 10.610 -14.202 1.00 95.88 80 LEU A O 1
ATOM 653 N N . GLU A 1 81 ? 12.650 11.142 -16.263 1.00 95.44 81 GLU A N 1
ATOM 654 C CA . GLU A 1 81 ? 13.422 12.379 -16.382 1.00 95.44 81 GLU A CA 1
ATOM 655 C C . GLU A 1 81 ? 13.020 13.401 -15.317 1.00 95.44 81 GLU A C 1
ATOM 657 O O . GLU A 1 81 ? 13.891 13.997 -14.682 1.00 95.44 81 GLU A O 1
ATOM 662 N N . PHE A 1 82 ? 11.722 13.530 -15.021 1.00 95.81 82 PHE A N 1
ATOM 663 C CA . PHE A 1 82 ? 11.251 14.371 -13.923 1.00 95.81 82 PHE A CA 1
ATOM 664 C C . PHE A 1 82 ? 11.902 13.987 -12.586 1.00 95.81 82 PHE A C 1
ATOM 666 O O . PHE A 1 82 ? 12.405 14.860 -11.877 1.00 95.81 82 PHE A O 1
ATOM 673 N N . LEU A 1 83 ? 11.916 12.692 -12.238 1.00 95.12 83 LEU A N 1
ATOM 674 C CA . LEU A 1 83 ? 12.511 12.209 -10.986 1.00 95.12 83 LEU A CA 1
ATOM 675 C C . LEU A 1 83 ? 14.031 12.416 -10.954 1.00 95.12 83 LEU A C 1
ATOM 677 O O . LEU A 1 83 ? 14.570 12.832 -9.928 1.00 95.12 83 LEU A O 1
ATOM 681 N N . LYS A 1 84 ? 14.713 12.153 -12.074 1.00 93.81 84 LYS A N 1
ATOM 682 C CA . LYS A 1 84 ? 16.162 12.345 -12.228 1.00 93.81 84 LYS A CA 1
ATOM 683 C C . LYS A 1 84 ? 16.573 13.803 -12.040 1.00 93.81 84 LYS A C 1
ATOM 685 O O . LYS A 1 84 ? 17.606 14.062 -11.439 1.00 93.81 84 LYS A O 1
ATOM 690 N N . GLN A 1 85 ? 15.754 14.757 -12.477 1.00 92.94 85 GLN A N 1
ATOM 691 C CA . GLN A 1 85 ? 16.021 16.189 -12.302 1.00 92.94 85 GLN A CA 1
ATOM 692 C C . GLN A 1 85 ? 15.936 16.667 -10.842 1.00 92.94 85 GLN A C 1
ATOM 694 O O . GLN A 1 85 ? 16.421 17.755 -10.537 1.00 92.94 85 GLN A O 1
ATOM 699 N N . GLN A 1 86 ? 15.340 15.885 -9.934 1.00 91.38 86 GLN A N 1
ATOM 700 C CA . GLN A 1 86 ? 15.189 16.282 -8.527 1.00 91.38 86 GLN A CA 1
ATOM 701 C C . GLN A 1 86 ? 16.445 16.038 -7.683 1.00 91.38 86 GLN A C 1
ATOM 703 O O . GLN A 1 86 ? 16.535 16.548 -6.567 1.00 91.38 86 GLN A O 1
ATOM 708 N N . VAL A 1 87 ? 17.390 15.225 -8.164 1.00 90.19 87 VAL A N 1
ATOM 709 C CA . VAL A 1 87 ? 18.534 14.746 -7.375 1.00 90.19 87 VAL A CA 1
ATOM 710 C C . VAL A 1 87 ? 19.785 14.596 -8.237 1.00 90.19 87 VAL A C 1
ATOM 712 O O . VAL A 1 87 ? 19.718 14.512 -9.459 1.00 90.19 87 VAL A O 1
ATOM 715 N N . SER A 1 88 ? 20.955 14.517 -7.603 1.00 85.19 88 SER A N 1
ATOM 716 C CA . SER A 1 88 ? 22.180 14.121 -8.302 1.00 85.19 88 SER A CA 1
ATOM 717 C C . SER A 1 88 ? 22.097 12.646 -8.705 1.00 85.19 88 SER A C 1
ATOM 719 O O . SER A 1 88 ? 22.002 11.772 -7.844 1.00 85.19 88 SER A O 1
ATOM 721 N N . VAL A 1 89 ? 22.131 12.366 -10.007 1.00 81.56 89 VAL A N 1
ATOM 722 C CA . VAL A 1 89 ? 21.954 11.013 -10.555 1.00 81.56 89 VAL A CA 1
ATOM 723 C C . VAL A 1 89 ? 23.275 10.245 -10.586 1.00 81.56 89 VAL A C 1
ATOM 725 O O . VAL A 1 89 ? 24.255 10.719 -11.156 1.00 81.56 89 VAL A O 1
ATOM 728 N N . ASN A 1 90 ? 23.272 9.020 -10.053 1.00 84.06 90 ASN A N 1
ATOM 729 C CA . ASN A 1 90 ? 24.310 8.020 -10.310 1.00 84.06 90 ASN A CA 1
ATOM 730 C C . ASN A 1 90 ? 23.748 6.905 -11.202 1.00 84.06 90 ASN A C 1
ATOM 732 O O . ASN A 1 90 ? 22.576 6.551 -11.092 1.00 84.06 90 ASN A O 1
ATOM 736 N N . GLU A 1 91 ? 24.584 6.271 -12.029 1.00 77.31 91 GLU A N 1
ATOM 737 C CA . GLU A 1 91 ? 24.144 5.163 -12.902 1.00 77.31 91 GLU A CA 1
ATOM 738 C C . GLU A 1 91 ? 23.523 3.991 -12.120 1.00 77.31 91 GLU A C 1
ATOM 740 O O . GLU A 1 91 ? 22.590 3.338 -12.586 1.00 77.31 91 GLU A O 1
ATOM 745 N N . GLN A 1 92 ? 23.989 3.755 -10.891 1.00 79.19 92 GLN A N 1
ATOM 746 C CA . GLN A 1 92 ? 23.489 2.688 -10.014 1.00 79.19 92 GLN A CA 1
ATOM 747 C C . GLN A 1 92 ? 22.046 2.927 -9.528 1.00 79.19 92 GLN A C 1
ATOM 749 O O . GLN A 1 92 ? 21.387 1.999 -9.054 1.00 79.19 92 GLN A O 1
ATOM 754 N N . ASP A 1 93 ? 21.536 4.153 -9.661 1.00 87.06 93 ASP A N 1
ATOM 755 C CA . ASP A 1 93 ? 20.209 4.555 -9.197 1.00 87.06 93 ASP A CA 1
ATOM 756 C C . ASP A 1 93 ? 19.112 4.385 -10.262 1.00 87.06 93 ASP A C 1
ATOM 758 O O . ASP A 1 93 ? 17.925 4.442 -9.936 1.00 87.06 93 ASP A O 1
ATOM 762 N N . GLU A 1 94 ? 19.477 4.082 -11.512 1.00 90.44 94 GLU A N 1
ATOM 763 C CA . GLU A 1 94 ? 18.556 3.892 -12.645 1.00 90.44 94 GLU A CA 1
ATOM 764 C C . GLU A 1 94 ? 17.413 2.915 -12.312 1.00 90.44 94 GLU A C 1
ATOM 766 O O . GLU A 1 94 ? 16.239 3.178 -12.587 1.00 90.44 94 GLU A O 1
ATOM 771 N N . ARG A 1 95 ? 17.729 1.802 -11.634 1.00 90.75 95 ARG A N 1
ATOM 772 C CA . ARG A 1 95 ? 16.723 0.822 -11.194 1.00 90.75 95 ARG A CA 1
ATOM 773 C C . ARG A 1 95 ? 15.706 1.433 -10.224 1.00 90.75 95 ARG A C 1
ATOM 775 O O . ARG A 1 95 ? 14.528 1.093 -10.305 1.00 90.75 95 ARG A O 1
ATOM 782 N N . LYS A 1 96 ? 16.134 2.312 -9.312 1.00 91.44 96 LYS A N 1
ATOM 783 C CA . LYS A 1 96 ? 15.244 2.955 -8.332 1.00 91.44 96 LYS A CA 1
ATOM 784 C C . LYS A 1 96 ? 14.288 3.915 -9.033 1.00 91.44 96 LYS A C 1
ATOM 786 O O . LYS A 1 96 ? 13.093 3.846 -8.767 1.00 91.44 96 LYS A O 1
ATOM 791 N N . PHE A 1 97 ? 14.777 4.725 -9.975 1.00 94.75 97 PHE A N 1
ATOM 792 C CA . PHE A 1 97 ? 13.928 5.626 -10.764 1.00 94.75 97 PHE A CA 1
ATOM 793 C C . PHE A 1 97 ? 12.869 4.870 -11.571 1.00 94.75 97 PHE A C 1
ATOM 795 O O . PHE A 1 97 ? 11.697 5.236 -11.525 1.00 94.75 97 PHE A O 1
ATOM 802 N N . ARG A 1 98 ? 13.253 3.769 -12.234 1.00 95.31 98 ARG A N 1
ATOM 803 C CA . ARG A 1 98 ? 12.323 2.897 -12.975 1.00 95.31 98 ARG A CA 1
ATOM 804 C C . ARG A 1 98 ? 11.208 2.356 -12.087 1.00 95.31 98 ARG A C 1
ATOM 806 O O . ARG A 1 98 ? 10.041 2.427 -12.461 1.00 95.31 98 ARG A O 1
ATOM 813 N N . ILE A 1 99 ? 11.563 1.846 -10.904 1.00 93.44 99 ILE A N 1
ATOM 814 C CA . ILE A 1 99 ? 10.571 1.326 -9.957 1.00 93.44 99 ILE A CA 1
ATOM 815 C C . ILE A 1 99 ? 9.695 2.459 -9.426 1.00 93.44 99 ILE A C 1
ATOM 817 O O . ILE A 1 99 ? 8.485 2.292 -9.362 1.00 93.44 99 ILE A O 1
ATOM 821 N N . MET A 1 100 ? 10.270 3.611 -9.071 1.00 94.94 100 MET A N 1
ATOM 822 C CA . MET A 1 100 ? 9.497 4.753 -8.582 1.00 94.94 100 MET A CA 1
ATOM 823 C C . MET A 1 100 ? 8.478 5.242 -9.610 1.00 94.94 100 MET A C 1
ATOM 825 O O . MET A 1 100 ? 7.315 5.404 -9.254 1.00 94.94 100 MET A O 1
ATOM 829 N N . ALA A 1 101 ? 8.889 5.438 -10.865 1.00 96.50 101 ALA A N 1
ATOM 830 C CA . ALA A 1 101 ? 8.002 5.903 -11.925 1.00 96.50 101 ALA A CA 1
ATOM 831 C C . ALA A 1 101 ? 6.847 4.921 -12.177 1.00 96.50 101 ALA A C 1
ATOM 833 O O . ALA A 1 101 ? 5.688 5.329 -12.186 1.00 96.50 101 ALA A O 1
ATOM 834 N N . ASP A 1 102 ? 7.150 3.626 -12.301 1.00 96.06 102 ASP A N 1
ATOM 835 C CA . ASP A 1 102 ? 6.151 2.568 -12.484 1.00 96.06 102 ASP A CA 1
ATOM 836 C C . ASP A 1 102 ? 5.170 2.484 -11.303 1.00 96.06 102 ASP A C 1
ATOM 838 O O . ASP A 1 102 ? 3.951 2.487 -11.471 1.00 96.06 102 ASP A O 1
ATOM 842 N N . HIS A 1 103 ? 5.697 2.478 -10.082 1.00 95.81 103 HIS A N 1
ATOM 843 C CA . HIS A 1 103 ? 4.895 2.339 -8.874 1.00 95.81 103 HIS A CA 1
ATOM 844 C C . HIS A 1 103 ? 4.025 3.568 -8.605 1.00 95.81 103 HIS A C 1
ATOM 846 O O . HIS A 1 103 ? 2.870 3.425 -8.199 1.00 95.81 103 HIS A O 1
ATOM 852 N N . LEU A 1 104 ? 4.533 4.775 -8.856 1.00 95.50 104 LEU A N 1
ATOM 853 C CA . LEU A 1 104 ? 3.731 5.993 -8.765 1.00 95.50 104 LEU A CA 1
ATOM 854 C C . LEU A 1 104 ? 2.664 6.045 -9.855 1.00 95.50 104 LEU A C 1
ATOM 856 O O . LEU A 1 104 ? 1.526 6.382 -9.539 1.00 95.50 104 LEU A O 1
ATOM 860 N N . ARG A 1 105 ? 2.988 5.654 -11.095 1.00 95.75 105 ARG A N 1
ATOM 861 C CA . ARG A 1 105 ? 2.013 5.521 -12.188 1.00 95.75 105 ARG A CA 1
ATOM 862 C C . ARG A 1 105 ? 0.869 4.592 -11.776 1.00 95.75 105 ARG A C 1
ATOM 864 O O . ARG A 1 105 ? -0.291 4.995 -11.816 1.00 95.75 105 ARG A O 1
ATOM 871 N N . ALA A 1 106 ? 1.189 3.386 -11.303 1.00 95.50 106 ALA A N 1
ATOM 872 C CA . ALA A 1 106 ? 0.197 2.430 -10.812 1.00 95.50 106 ALA A CA 1
ATOM 873 C C . ALA A 1 106 ? -0.633 3.008 -9.654 1.00 95.50 106 ALA A C 1
ATOM 875 O O . ALA A 1 106 ? -1.846 2.825 -9.595 1.00 95.50 106 ALA A O 1
ATOM 876 N N . THR A 1 107 ? 0.009 3.740 -8.741 1.00 94.38 107 THR A N 1
ATOM 877 C CA . THR A 1 107 ? -0.666 4.378 -7.606 1.00 94.38 107 THR A CA 1
ATOM 878 C C . THR A 1 107 ? -1.627 5.479 -8.047 1.00 94.38 107 THR A C 1
ATOM 880 O O . THR A 1 107 ? -2.712 5.583 -7.480 1.00 94.38 107 THR A O 1
ATOM 883 N N . CYS A 1 108 ? -1.277 6.265 -9.066 1.00 94.12 108 CYS A N 1
ATOM 884 C CA . CYS A 1 108 ? -2.156 7.302 -9.594 1.00 94.12 108 CYS A CA 1
ATOM 885 C C . CYS A 1 108 ? -3.419 6.703 -10.224 1.00 94.12 108 CYS A C 1
ATOM 887 O O . CYS A 1 108 ? -4.515 7.163 -9.916 1.00 94.12 108 CYS A O 1
ATOM 889 N N . PHE A 1 109 ? -3.285 5.631 -11.014 1.00 93.88 109 PHE A N 1
ATOM 890 C CA . PHE A 1 109 ? -4.440 4.899 -11.548 1.00 93.88 109 PHE A CA 1
ATOM 891 C C . PHE A 1 109 ? -5.292 4.266 -10.442 1.00 93.88 109 PHE A C 1
ATOM 893 O O . PHE A 1 109 ? -6.504 4.446 -10.423 1.00 93.88 109 PHE A O 1
ATOM 900 N N . MET A 1 110 ? -4.668 3.606 -9.457 1.00 89.56 110 MET A N 1
ATOM 901 C CA . MET A 1 110 ? -5.392 3.067 -8.297 1.00 89.56 110 MET A CA 1
ATOM 902 C C . MET A 1 110 ? -6.185 4.157 -7.561 1.00 89.56 110 MET A C 1
ATOM 904 O O . MET A 1 110 ? -7.329 3.931 -7.174 1.00 89.56 110 MET A O 1
ATOM 908 N N . ALA A 1 111 ? -5.591 5.336 -7.365 1.00 87.62 111 ALA A N 1
ATOM 909 C CA . ALA A 1 111 ? -6.253 6.450 -6.697 1.00 87.62 111 ALA A CA 1
ATOM 910 C C . ALA A 1 111 ? -7.430 7.007 -7.513 1.00 87.62 111 ALA A C 1
ATOM 912 O O . ALA A 1 111 ? -8.476 7.292 -6.932 1.00 87.62 111 ALA A O 1
ATOM 913 N N . ALA A 1 112 ? -7.283 7.121 -8.836 1.00 86.06 112 ALA A N 1
ATOM 914 C CA . ALA A 1 112 ? -8.357 7.551 -9.731 1.00 86.06 112 ALA A CA 1
ATOM 915 C C . ALA A 1 112 ? -9.547 6.576 -9.729 1.00 86.06 112 ALA A C 1
ATOM 917 O O . ALA A 1 112 ? -10.696 7.007 -9.705 1.00 86.06 112 ALA A O 1
ATOM 918 N N . ASP A 1 113 ? -9.278 5.274 -9.591 1.00 84.50 113 ASP A N 1
ATOM 919 C CA . ASP A 1 113 ? -10.295 4.228 -9.397 1.00 84.50 113 ASP A CA 1
ATOM 920 C C . ASP A 1 113 ? -10.922 4.222 -7.982 1.00 84.50 113 ASP A C 1
ATOM 922 O O . ASP A 1 113 ? -11.700 3.329 -7.626 1.00 84.50 113 ASP A O 1
ATOM 926 N N . GLY A 1 114 ? -10.578 5.193 -7.129 1.00 79.06 114 GLY A N 1
ATOM 927 C CA . GLY A 1 114 ? -11.110 5.331 -5.773 1.00 79.06 114 GLY A CA 1
ATOM 928 C C . GLY A 1 114 ? -10.463 4.408 -4.737 1.00 79.06 114 GLY A C 1
ATOM 929 O O . GLY A 1 114 ? -11.016 4.215 -3.649 1.00 79.06 114 GLY A O 1
ATOM 930 N N . VAL A 1 115 ? -9.300 3.817 -5.032 1.00 81.19 115 VAL A N 1
ATOM 931 C CA . VAL A 1 115 ? -8.530 3.054 -4.041 1.00 81.19 115 VAL A CA 1
ATOM 932 C C . VAL A 1 115 ? -7.805 4.018 -3.102 1.00 81.19 115 VAL A C 1
ATOM 934 O O . VAL A 1 115 ? -7.162 4.980 -3.519 1.00 81.19 115 VAL A O 1
ATOM 937 N N . VAL A 1 116 ? -7.891 3.731 -1.803 1.00 82.12 116 VAL A N 1
ATOM 938 C CA . VAL A 1 116 ? -7.242 4.508 -0.740 1.00 82.12 116 VAL A CA 1
ATOM 939 C C . VAL A 1 116 ? -6.298 3.592 0.050 1.00 82.12 116 VAL A C 1
ATOM 941 O O . VAL A 1 116 ? -6.673 2.442 0.327 1.00 82.12 116 VAL A O 1
ATOM 944 N N . PRO A 1 117 ? -5.100 4.058 0.460 1.00 81.00 117 PRO A N 1
ATOM 945 C CA . PRO A 1 117 ? -4.167 3.264 1.256 1.00 81.00 117 PRO A CA 1
ATOM 946 C C . PRO A 1 117 ? -4.801 2.713 2.541 1.00 81.00 117 PRO A C 1
ATOM 948 O O . PRO A 1 117 ? -5.390 3.442 3.344 1.00 81.00 117 PRO A O 1
ATOM 951 N N . SER A 1 118 ? -4.672 1.403 2.768 1.00 76.00 118 SER A N 1
ATOM 952 C CA . SER A 1 118 ? -5.305 0.710 3.897 1.00 76.00 118 SER A CA 1
ATOM 953 C C . SER A 1 118 ? -4.480 -0.493 4.386 1.00 76.00 118 SER A C 1
ATOM 955 O O . SER A 1 118 ? -3.394 -0.773 3.887 1.00 76.00 118 SER A O 1
ATOM 957 N N . ASN A 1 119 ? -4.970 -1.196 5.413 1.00 66.12 119 ASN A N 1
ATOM 958 C CA . ASN A 1 119 ? -4.351 -2.421 5.937 1.00 66.12 119 ASN A CA 1
ATOM 959 C C . ASN A 1 119 ? -4.839 -3.710 5.245 1.00 66.12 119 ASN A C 1
ATOM 961 O O . ASN A 1 119 ? -4.374 -4.786 5.614 1.00 66.12 119 ASN A O 1
ATOM 965 N N . LYS A 1 120 ? -5.809 -3.641 4.319 1.00 67.38 120 LYS A N 1
ATOM 966 C CA . LYS A 1 120 ? -6.463 -4.824 3.728 1.00 67.38 120 LYS A CA 1
ATOM 967 C C . LYS A 1 120 ? -6.700 -4.669 2.223 1.00 67.38 120 LYS A C 1
ATOM 969 O O . LYS A 1 120 ? -6.811 -3.554 1.710 1.00 67.38 120 LYS A O 1
ATOM 974 N N . ASP A 1 121 ? -6.810 -5.803 1.536 1.00 76.88 121 ASP A N 1
ATOM 975 C CA . ASP A 1 121 ? -7.203 -5.911 0.127 1.00 76.88 121 ASP A CA 1
ATOM 976 C C . ASP A 1 121 ? -6.409 -4.974 -0.806 1.00 76.88 121 ASP A C 1
ATOM 978 O O . ASP A 1 121 ? -5.184 -4.890 -0.735 1.00 76.88 121 ASP A O 1
ATOM 982 N N . ARG A 1 122 ? -7.096 -4.248 -1.694 1.00 81.50 122 ARG A N 1
ATOM 983 C CA . ARG A 1 122 ? -6.478 -3.357 -2.691 1.00 81.50 122 ARG A CA 1
ATOM 984 C C . ARG 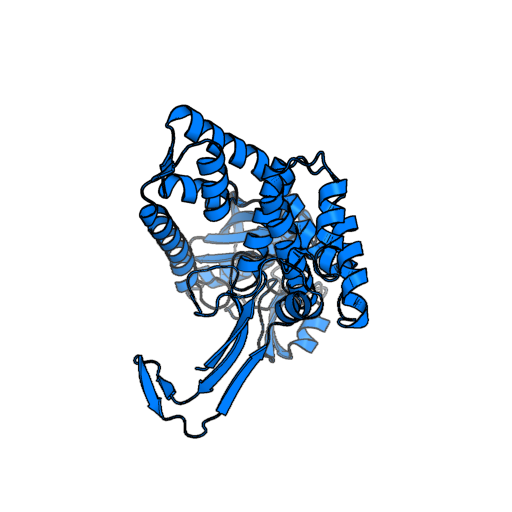A 1 122 ? -5.761 -2.170 -2.044 1.00 81.50 122 ARG A C 1
ATOM 986 O O . ARG A 1 122 ? -4.693 -1.772 -2.499 1.00 81.50 122 ARG A O 1
ATOM 993 N N . GLY A 1 123 ? -6.302 -1.652 -0.939 1.00 79.50 123 GLY A N 1
ATOM 994 C CA . GLY A 1 123 ? -5.679 -0.557 -0.192 1.00 79.50 123 GLY A CA 1
ATOM 995 C C . GLY A 1 123 ? -4.357 -0.967 0.461 1.00 79.50 123 GLY A C 1
ATOM 996 O O . GLY A 1 123 ? -3.447 -0.145 0.564 1.00 79.50 123 GLY A O 1
ATOM 997 N N . TYR A 1 124 ? -4.214 -2.241 0.842 1.00 79.00 124 TYR A N 1
ATOM 998 C CA . TYR A 1 124 ? -2.939 -2.791 1.301 1.00 79.00 124 TYR A CA 1
ATOM 999 C C . TYR A 1 124 ? -1.879 -2.797 0.196 1.00 79.00 124 TYR A C 1
ATOM 1001 O O . TYR A 1 124 ? -0.741 -2.386 0.431 1.00 79.00 124 TYR A O 1
ATOM 1009 N N . VAL A 1 125 ? -2.259 -3.215 -1.014 1.00 86.75 125 VAL A N 1
ATOM 1010 C CA . VAL A 1 125 ? -1.359 -3.215 -2.176 1.00 86.75 125 VAL A CA 1
ATOM 1011 C C . VAL A 1 125 ? -0.895 -1.793 -2.484 1.00 86.75 125 VAL A C 1
ATOM 1013 O O . VAL A 1 125 ? 0.310 -1.549 -2.528 1.00 86.75 125 VAL A O 1
ATOM 1016 N N . MET A 1 126 ? -1.827 -0.842 -2.589 1.00 87.75 126 MET A N 1
ATOM 1017 C CA . MET A 1 126 ? -1.511 0.569 -2.831 1.00 87.75 126 MET A CA 1
ATOM 1018 C C . MET A 1 126 ? -0.561 1.132 -1.766 1.00 87.75 126 MET A C 1
ATOM 1020 O O . MET A 1 126 ? 0.470 1.717 -2.093 1.00 87.75 126 MET A O 1
ATOM 1024 N N . ARG A 1 127 ? -0.851 0.886 -0.482 1.00 86.62 127 ARG A N 1
ATOM 1025 C CA . ARG A 1 127 ? 0.021 1.290 0.626 1.00 86.62 127 ARG A CA 1
ATOM 1026 C C . ARG A 1 127 ? 1.434 0.727 0.481 1.00 86.62 127 ARG A C 1
ATOM 1028 O O . ARG A 1 127 ? 2.404 1.457 0.671 1.00 86.62 127 ARG A O 1
ATOM 1035 N N . ARG A 1 128 ? 1.570 -0.568 0.181 1.00 86.62 128 ARG A N 1
ATOM 1036 C CA . ARG A 1 128 ? 2.879 -1.221 0.029 1.00 86.62 128 ARG A CA 1
ATOM 1037 C C . ARG A 1 128 ? 3.694 -0.569 -1.091 1.00 86.62 128 ARG A C 1
ATOM 1039 O O . ARG A 1 128 ? 4.876 -0.293 -0.893 1.00 86.62 128 ARG A O 1
ATOM 1046 N N . VAL A 1 129 ? 3.052 -0.302 -2.227 1.00 91.38 129 VAL A N 1
ATOM 1047 C CA . VAL A 1 129 ? 3.663 0.336 -3.400 1.00 91.38 129 VAL A CA 1
ATOM 1048 C C . VAL A 1 129 ? 4.132 1.758 -3.064 1.00 91.38 129 VAL A C 1
ATOM 1050 O O . VAL A 1 129 ? 5.303 2.068 -3.287 1.00 91.38 129 VAL A O 1
ATOM 1053 N N . ILE A 1 130 ? 3.289 2.578 -2.420 1.00 91.94 130 ILE A N 1
ATOM 1054 C CA . ILE A 1 130 ? 3.653 3.935 -1.964 1.00 91.94 130 ILE A CA 1
ATOM 1055 C C . ILE A 1 130 ? 4.863 3.896 -1.027 1.00 91.94 130 ILE A C 1
ATOM 1057 O O . ILE A 1 130 ? 5.836 4.621 -1.225 1.00 91.94 130 ILE A O 1
ATOM 1061 N N . ARG A 1 131 ? 4.854 3.018 -0.019 1.00 89.62 131 ARG A N 1
ATOM 1062 C CA . ARG A 1 131 ? 5.958 2.939 0.951 1.00 89.62 131 ARG A CA 1
ATOM 1063 C C . ARG A 1 131 ? 7.281 2.546 0.307 1.00 89.62 131 ARG A C 1
ATOM 1065 O O . ARG A 1 131 ? 8.320 3.075 0.697 1.00 89.62 131 ARG A O 1
ATOM 1072 N N . ARG A 1 132 ? 7.258 1.664 -0.697 1.00 89.69 132 ARG A N 1
ATOM 1073 C CA . ARG A 1 132 ? 8.456 1.329 -1.479 1.00 89.69 132 ARG A CA 1
ATOM 1074 C C . ARG A 1 132 ? 9.015 2.545 -2.209 1.00 89.69 132 ARG A C 1
ATOM 1076 O O . ARG A 1 132 ? 10.211 2.809 -2.098 1.00 89.69 132 ARG A O 1
ATOM 1083 N N . VAL A 1 133 ? 8.154 3.313 -2.880 1.00 92.69 133 VAL A N 1
ATOM 1084 C CA . VAL A 1 133 ? 8.543 4.570 -3.542 1.00 92.69 133 VAL A CA 1
ATOM 1085 C C . VAL A 1 133 ? 9.209 5.515 -2.549 1.00 92.69 133 VAL A C 1
ATOM 1087 O O . VAL A 1 133 ? 10.275 6.054 -2.825 1.00 92.69 133 VAL A O 1
ATOM 1090 N N . MET A 1 134 ? 8.617 5.684 -1.370 1.00 90.69 134 MET A N 1
ATOM 1091 C CA . MET A 1 134 ? 9.133 6.594 -0.353 1.00 90.69 134 MET A CA 1
ATOM 1092 C C . MET A 1 134 ? 10.497 6.202 0.200 1.00 90.69 134 MET A C 1
ATOM 1094 O O . MET A 1 134 ? 11.312 7.076 0.491 1.00 90.69 134 MET A O 1
ATOM 1098 N N . VAL A 1 135 ? 10.765 4.903 0.352 1.00 88.06 135 VAL A N 1
ATOM 1099 C CA . VAL A 1 135 ? 12.087 4.460 0.799 1.00 88.06 135 VAL A CA 1
ATOM 1100 C C . VAL A 1 135 ? 13.144 4.805 -0.241 1.00 88.06 135 VAL A C 1
ATOM 1102 O O . VAL A 1 135 ? 14.194 5.333 0.125 1.00 88.06 135 VAL A O 1
ATOM 1105 N N . TYR A 1 136 ? 12.873 4.578 -1.528 1.00 89.75 136 TYR A N 1
ATOM 1106 C CA . TYR A 1 136 ? 13.800 5.000 -2.577 1.00 89.75 136 TYR A CA 1
ATOM 1107 C C . TYR A 1 136 ? 13.929 6.510 -2.662 1.00 89.75 136 TYR A C 1
ATOM 1109 O O . TYR A 1 136 ? 15.051 6.997 -2.747 1.00 89.75 136 TYR A O 1
ATOM 1117 N N . ALA A 1 137 ? 12.822 7.246 -2.554 1.00 91.06 137 ALA A N 1
ATOM 1118 C CA . ALA A 1 137 ? 12.847 8.700 -2.508 1.00 91.06 137 ALA A CA 1
ATOM 1119 C C . ALA A 1 137 ? 13.796 9.186 -1.403 1.00 91.06 137 ALA A C 1
ATOM 1121 O O . ALA A 1 137 ? 14.666 10.019 -1.646 1.00 91.06 137 ALA A O 1
ATOM 1122 N N . ARG A 1 138 ? 13.719 8.578 -0.211 1.00 87.75 138 ARG A N 1
ATOM 1123 C CA . ARG A 1 138 ? 14.609 8.899 0.908 1.00 87.75 138 ARG A CA 1
ATOM 1124 C C . ARG A 1 138 ? 16.067 8.514 0.653 1.00 87.75 138 ARG A C 1
ATOM 1126 O O . ARG A 1 138 ? 16.953 9.278 1.016 1.00 87.75 138 ARG A O 1
ATOM 1133 N N . GLN A 1 139 ? 16.330 7.357 0.043 1.00 85.19 139 GLN A N 1
ATOM 1134 C CA . GLN A 1 139 ? 17.691 6.916 -0.297 1.00 85.19 139 GLN A CA 1
ATOM 1135 C C . GLN A 1 139 ? 18.358 7.791 -1.360 1.00 85.19 139 GLN A C 1
ATOM 1137 O O . GLN A 1 139 ? 19.563 8.009 -1.289 1.00 85.19 139 GLN A O 1
ATOM 1142 N N . LEU A 1 140 ? 17.580 8.253 -2.337 1.00 88.94 140 LEU A N 1
ATOM 1143 C CA . LEU A 1 140 ? 18.025 9.132 -3.416 1.00 88.94 140 LEU A CA 1
ATOM 1144 C C . LEU A 1 140 ? 18.174 10.588 -2.960 1.00 88.94 140 LEU A C 1
ATOM 1146 O O . LEU A 1 140 ? 18.781 11.386 -3.664 1.00 88.94 140 LEU A O 1
ATOM 1150 N N . GLY A 1 141 ? 17.630 10.936 -1.791 1.00 88.31 141 GLY A N 1
ATOM 1151 C CA . GLY A 1 141 ? 17.650 12.302 -1.281 1.00 88.31 141 GLY A CA 1
ATOM 1152 C C . GLY A 1 141 ? 16.605 13.210 -1.929 1.00 88.31 141 GLY A C 1
ATOM 1153 O O . GLY A 1 141 ? 16.819 14.414 -1.991 1.00 88.31 141 GLY A O 1
ATOM 1154 N N . LEU A 1 142 ? 15.476 12.667 -2.401 1.00 88.69 142 LEU A N 1
ATOM 1155 C CA . LEU A 1 142 ? 14.355 13.503 -2.834 1.00 88.69 142 LEU A CA 1
ATOM 1156 C C . LEU A 1 142 ? 13.808 14.285 -1.627 1.00 88.69 142 LEU A C 1
ATOM 1158 O O . LEU A 1 142 ? 13.419 13.700 -0.611 1.00 88.69 142 LEU A O 1
ATOM 1162 N N . HIS A 1 143 ? 13.796 15.612 -1.757 1.00 77.00 143 HIS A N 1
ATOM 1163 C CA . HIS A 1 143 ? 13.311 16.572 -0.761 1.00 77.00 143 HIS A CA 1
ATOM 1164 C C . HIS A 1 143 ? 11.874 17.017 -1.051 1.00 77.00 143 HIS A C 1
ATOM 1166 O O . HIS A 1 143 ? 11.339 16.712 -2.109 1.00 77.00 143 HIS A O 1
ATOM 1172 N N . ASP A 1 144 ? 11.253 17.737 -0.118 1.00 73.81 144 ASP A N 1
ATOM 1173 C CA . ASP A 1 144 ? 9.827 18.087 -0.133 1.00 73.81 144 ASP A CA 1
ATOM 1174 C C . ASP A 1 144 ? 9.305 18.633 -1.481 1.00 73.81 144 ASP A C 1
ATOM 1176 O O . ASP A 1 144 ? 10.002 19.326 -2.220 1.00 73.81 144 ASP A O 1
ATOM 1180 N N . ASN A 1 145 ? 8.024 18.361 -1.758 1.00 77.06 145 ASN A N 1
ATOM 1181 C CA . ASN A 1 145 ? 7.238 18.836 -2.911 1.00 77.06 145 ASN A CA 1
ATOM 1182 C C . ASN A 1 145 ? 7.496 18.182 -4.284 1.00 77.06 145 ASN A C 1
ATOM 1184 O O . ASN A 1 145 ? 6.837 18.554 -5.257 1.00 77.06 145 ASN A O 1
ATOM 1188 N N . TRP A 1 146 ? 8.348 17.157 -4.386 1.00 90.62 146 TRP A N 1
ATOM 1189 C CA . TRP A 1 146 ? 8.553 16.430 -5.651 1.00 90.62 146 TRP A CA 1
ATOM 1190 C C . TRP A 1 146 ? 7.296 15.685 -6.147 1.00 90.62 146 TRP A C 1
ATOM 1192 O O . TRP A 1 146 ? 7.060 15.596 -7.352 1.00 90.62 146 TRP A O 1
ATOM 1202 N N . LEU A 1 147 ? 6.464 15.174 -5.229 1.00 91.25 147 LEU A N 1
ATOM 1203 C CA . LEU A 1 147 ? 5.288 14.359 -5.560 1.00 91.25 147 LEU A CA 1
ATOM 1204 C C . LEU A 1 147 ? 4.260 15.133 -6.393 1.00 91.25 147 LEU A C 1
ATOM 1206 O O . LEU A 1 147 ? 3.732 14.606 -7.369 1.00 91.25 147 LEU A O 1
ATOM 1210 N N . ALA A 1 148 ? 3.982 16.384 -6.021 1.00 90.06 148 ALA A N 1
ATOM 1211 C CA . ALA A 1 148 ? 3.014 17.213 -6.731 1.00 90.06 148 ALA A CA 1
ATOM 1212 C C . ALA A 1 148 ? 3.452 17.475 -8.180 1.00 90.06 148 ALA A C 1
ATOM 1214 O O . ALA A 1 148 ? 2.625 17.448 -9.091 1.00 90.06 148 ALA A O 1
ATOM 1215 N N . GLY A 1 149 ? 4.756 17.677 -8.399 1.00 92.50 149 GLY A N 1
ATOM 1216 C CA . GLY A 1 149 ? 5.324 17.802 -9.740 1.00 92.50 149 GLY A CA 1
ATOM 1217 C C . GLY A 1 149 ? 5.222 16.499 -10.535 1.00 92.50 149 GLY A C 1
ATOM 1218 O O . GLY A 1 149 ? 4.782 16.533 -11.681 1.00 92.50 149 GLY A O 1
ATOM 1219 N N . PHE A 1 150 ? 5.516 15.355 -9.906 1.00 95.00 150 PHE A N 1
ATOM 1220 C CA . PHE A 1 150 ? 5.375 14.048 -10.550 1.00 95.00 150 PHE A CA 1
ATOM 1221 C C . PHE A 1 150 ? 3.930 13.787 -10.989 1.00 95.00 150 PHE A C 1
ATOM 1223 O O . PHE A 1 150 ? 3.687 13.406 -12.129 1.00 95.00 150 PHE A O 1
ATOM 1230 N N . ILE A 1 151 ? 2.958 14.009 -10.097 1.00 94.00 151 ILE A N 1
ATOM 1231 C CA . ILE A 1 151 ? 1.535 13.777 -10.388 1.00 94.00 151 ILE A CA 1
ATOM 1232 C C . ILE A 1 151 ? 1.056 14.702 -11.505 1.00 94.00 151 ILE A C 1
ATOM 1234 O O . ILE A 1 151 ? 0.287 14.275 -12.360 1.00 94.00 151 ILE A O 1
ATOM 1238 N N . LYS A 1 152 ? 1.531 15.951 -11.537 1.00 92.75 152 LYS A N 1
ATOM 1239 C CA . LYS A 1 152 ? 1.228 16.873 -12.633 1.00 92.75 152 LYS A CA 1
ATOM 1240 C C . LYS A 1 152 ? 1.737 16.337 -13.972 1.00 92.75 152 LYS A C 1
ATOM 1242 O O . LYS A 1 152 ? 0.979 16.342 -14.935 1.00 92.75 152 LYS A O 1
ATOM 1247 N N . GLU A 1 153 ? 2.981 15.866 -14.023 1.00 94.88 153 GLU A N 1
ATOM 1248 C CA . GLU A 1 153 ? 3.562 15.295 -15.242 1.00 94.88 153 GLU A CA 1
ATOM 1249 C C . GLU A 1 153 ? 2.816 14.029 -15.680 1.00 94.88 153 GLU A C 1
ATOM 1251 O O . GLU A 1 153 ? 2.455 13.897 -16.843 1.00 94.88 153 GLU A O 1
ATOM 1256 N N . PHE A 1 154 ? 2.480 13.147 -14.736 1.00 95.81 154 PHE A N 1
ATOM 1257 C CA . PHE A 1 154 ? 1.647 11.975 -14.999 1.00 95.81 154 PHE A CA 1
ATOM 1258 C C . PHE A 1 154 ? 0.291 12.359 -15.603 1.00 95.81 154 PHE A C 1
ATOM 1260 O O . PHE A 1 154 ? -0.093 11.817 -16.634 1.00 95.81 154 PHE A O 1
ATOM 1267 N N . ILE A 1 155 ? -0.424 13.321 -15.021 1.00 93.31 155 ILE A N 1
ATOM 1268 C CA . ILE A 1 155 ? -1.734 13.727 -15.544 1.00 93.31 155 ILE A CA 1
ATOM 1269 C C . ILE A 1 155 ? -1.603 14.305 -16.951 1.00 93.31 155 ILE A C 1
ATOM 1271 O O . ILE A 1 155 ? -2.408 13.949 -17.801 1.00 93.31 155 ILE A O 1
ATOM 1275 N N . ASN A 1 156 ? -0.570 15.107 -17.231 1.00 93.88 156 ASN A N 1
ATOM 1276 C CA . ASN A 1 156 ? -0.337 15.642 -18.576 1.00 93.88 156 ASN A CA 1
ATOM 1277 C C . ASN A 1 156 ? -0.177 14.538 -19.639 1.00 93.88 156 ASN A C 1
ATOM 1279 O O . ASN A 1 156 ? -0.589 14.735 -20.776 1.00 93.88 156 ASN A O 1
ATOM 1283 N N . ILE A 1 157 ? 0.422 13.396 -19.283 1.00 95.06 157 ILE A N 1
ATOM 1284 C CA . ILE A 1 157 ? 0.635 12.269 -20.205 1.00 95.06 157 ILE A CA 1
ATOM 1285 C C . ILE A 1 157 ? -0.668 11.492 -20.453 1.00 95.06 157 ILE A C 1
ATOM 1287 O O . ILE A 1 157 ? -0.896 11.013 -21.561 1.00 95.06 157 ILE A O 1
ATOM 1291 N N . TYR A 1 158 ? -1.519 11.341 -19.433 1.00 94.44 158 TYR A N 1
ATOM 1292 C CA . TYR A 1 158 ? -2.648 10.402 -19.471 1.00 94.44 158 TYR A CA 1
ATOM 1293 C C . TYR A 1 158 ? -4.038 11.054 -19.561 1.00 94.44 158 TYR A C 1
ATOM 1295 O O . TYR A 1 158 ? -4.992 10.352 -19.893 1.00 94.44 158 TYR A O 1
ATOM 1303 N N . SER A 1 159 ? -4.192 12.358 -19.302 1.00 91.00 159 SER A N 1
ATOM 1304 C CA . SER A 1 159 ? -5.509 13.009 -19.164 1.00 91.00 159 SER A CA 1
ATOM 1305 C C . SER A 1 159 ? -6.392 12.933 -20.407 1.00 91.00 159 SER A C 1
ATOM 1307 O O . SER A 1 159 ? -7.614 12.924 -20.281 1.00 91.00 159 SER A O 1
ATOM 1309 N N . ASP A 1 160 ? -5.794 12.869 -21.597 1.00 92.12 160 ASP A N 1
ATOM 1310 C CA . ASP A 1 160 ? -6.544 12.794 -22.855 1.00 92.12 160 ASP A CA 1
ATOM 1311 C C . ASP A 1 160 ? -7.281 11.455 -23.003 1.00 92.12 160 ASP A C 1
ATOM 1313 O O . ASP A 1 160 ? -8.398 11.410 -23.520 1.00 92.12 160 ASP A O 1
ATOM 1317 N N . ALA A 1 161 ? -6.668 10.364 -22.533 1.00 92.62 161 ALA A N 1
ATOM 1318 C CA . ALA A 1 161 ? -7.243 9.020 -22.576 1.00 92.62 161 ALA A CA 1
ATOM 1319 C C . ALA A 1 161 ? -8.033 8.667 -21.304 1.00 92.62 161 ALA A C 1
ATOM 1321 O O . ALA A 1 161 ? -8.962 7.865 -21.375 1.00 92.62 161 ALA A O 1
ATOM 1322 N N . TYR A 1 162 ? -7.673 9.271 -20.168 1.00 91.81 162 TYR A N 1
ATOM 1323 C CA . TYR A 1 162 ? -8.233 8.999 -18.842 1.00 91.81 162 TYR A CA 1
ATOM 1324 C C . TYR A 1 162 ? -8.699 10.313 -18.182 1.00 91.81 162 TYR A C 1
ATOM 1326 O O . TYR A 1 162 ? -8.023 10.841 -17.289 1.00 91.81 162 TYR A O 1
ATOM 1334 N N . PRO A 1 163 ? -9.829 10.895 -18.629 1.00 85.81 163 PRO A N 1
ATOM 1335 C CA . PRO A 1 163 ? -10.336 12.174 -18.120 1.00 85.81 163 PRO A CA 1
ATOM 1336 C C . PRO A 1 163 ? -10.731 12.145 -16.631 1.00 85.81 163 PRO A C 1
ATOM 1338 O O . PRO A 1 163 ? -10.864 13.194 -16.005 1.00 85.81 163 PRO A O 1
ATOM 1341 N N . GLU A 1 164 ? -10.918 10.960 -16.051 1.00 80.25 164 GLU A N 1
ATOM 1342 C CA . GLU A 1 164 ? -11.194 10.724 -14.633 1.00 80.25 164 GLU A CA 1
ATOM 1343 C C . GLU A 1 164 ? -9.993 10.977 -13.703 1.00 80.25 164 GLU A C 1
ATOM 1345 O O . GLU A 1 164 ? -10.158 10.999 -12.481 1.00 80.25 164 GLU A O 1
ATOM 1350 N N . LEU A 1 165 ? -8.790 11.194 -14.249 1.00 85.62 165 LEU A N 1
ATOM 1351 C CA . LEU A 1 165 ? -7.593 11.535 -13.478 1.00 85.62 165 LEU A CA 1
ATOM 1352 C C . LEU A 1 165 ? -7.703 12.948 -12.865 1.00 85.62 165 LEU A C 1
ATOM 1354 O O . LEU A 1 165 ? -7.191 13.932 -13.401 1.00 85.62 165 LEU A O 1
ATOM 1358 N N . GLU A 1 166 ? -8.347 13.067 -11.701 1.00 74.50 166 GLU A N 1
ATOM 1359 C CA . GLU A 1 166 ? -8.420 14.325 -10.950 1.00 74.50 166 GLU A CA 1
ATOM 1360 C C . GLU A 1 166 ? -7.159 14.544 -10.089 1.00 74.50 166 GLU A C 1
ATOM 1362 O O . GLU A 1 166 ? -6.866 13.797 -9.154 1.00 74.50 166 GLU A O 1
ATOM 1367 N N . SER A 1 167 ? -6.433 15.641 -10.340 1.00 67.56 167 SER A N 1
ATOM 1368 C CA . SER A 1 167 ? -5.161 15.932 -9.657 1.00 67.56 167 SER A CA 1
ATOM 1369 C C . SER A 1 167 ? -5.260 16.041 -8.139 1.00 67.56 167 SER A C 1
ATOM 1371 O O . SER A 1 167 ? -4.325 15.655 -7.440 1.00 67.56 167 SER A O 1
ATOM 1373 N N . LYS A 1 168 ? -6.380 16.543 -7.609 1.00 69.81 168 LYS A N 1
ATOM 1374 C CA . LYS A 1 168 ? -6.550 16.749 -6.167 1.00 69.81 168 LYS A CA 1
ATOM 1375 C C . LYS A 1 168 ? -6.786 15.446 -5.413 1.00 69.81 168 LYS A C 1
ATOM 1377 O O . LYS A 1 168 ? -6.123 15.222 -4.406 1.00 69.81 168 LYS A O 1
ATOM 1382 N N . SER A 1 169 ? -7.698 14.594 -5.873 1.00 70.06 169 SER A N 1
ATOM 1383 C CA . SER A 1 169 ? -8.037 13.345 -5.177 1.00 70.06 169 SER A CA 1
ATOM 1384 C C . SER A 1 169 ? -6.876 12.347 -5.206 1.00 70.06 169 SER A C 1
ATOM 1386 O O . SER A 1 169 ? -6.543 11.759 -4.173 1.00 70.06 169 SER A O 1
ATOM 1388 N N . VAL A 1 170 ? -6.185 12.246 -6.348 1.00 77.69 170 VAL A N 1
ATOM 1389 C CA . VAL A 1 170 ? -4.970 11.436 -6.500 1.00 77.69 170 VAL A CA 1
ATOM 1390 C C . VAL A 1 170 ? -3.866 11.930 -5.567 1.00 77.69 170 VAL A C 1
ATOM 1392 O O . VAL A 1 170 ? -3.305 11.140 -4.806 1.00 77.69 170 VAL A O 1
ATOM 1395 N N . LEU A 1 171 ? -3.590 13.240 -5.568 1.00 76.31 171 LEU A N 1
ATOM 1396 C CA . LEU A 1 171 ? -2.567 13.831 -4.704 1.00 76.31 171 LEU A CA 1
ATOM 1397 C C . LEU A 1 171 ? -2.873 13.597 -3.223 1.00 76.31 171 LEU A C 1
ATOM 1399 O O . LEU A 1 171 ? -1.987 13.156 -2.500 1.00 76.31 171 LEU A O 1
ATOM 1403 N N . ILE A 1 172 ? -4.108 13.843 -2.778 1.00 75.44 172 ILE A N 1
ATOM 1404 C CA . ILE A 1 172 ? -4.510 13.665 -1.373 1.00 75.44 172 ILE A CA 1
ATOM 1405 C C . ILE A 1 172 ? -4.320 12.210 -0.930 1.00 75.44 172 ILE A C 1
ATOM 1407 O O . ILE A 1 172 ? -3.703 11.958 0.102 1.00 75.44 172 ILE A O 1
ATOM 1411 N N . SER A 1 173 ? -4.792 11.244 -1.728 1.00 75.50 173 SER A N 1
ATOM 1412 C CA . SER A 1 173 ? -4.717 9.817 -1.387 1.00 75.50 173 SER A CA 1
ATOM 1413 C C . SER A 1 173 ? -3.272 9.340 -1.182 1.00 75.50 173 SER A C 1
ATOM 1415 O O . SER A 1 173 ? -2.982 8.581 -0.253 1.00 75.50 173 SER A O 1
ATOM 1417 N N . ILE A 1 174 ? -2.348 9.812 -2.026 1.00 86.00 174 ILE A N 1
ATOM 1418 C CA . ILE A 1 174 ? -0.930 9.439 -1.961 1.00 86.00 174 ILE A CA 1
ATOM 1419 C C . ILE A 1 174 ? -0.208 10.210 -0.852 1.00 86.00 174 ILE A C 1
ATOM 1421 O O . ILE A 1 174 ? 0.522 9.607 -0.062 1.00 86.00 174 ILE A O 1
ATOM 1425 N N . ASN A 1 175 ? -0.428 11.523 -0.763 1.00 85.00 175 ASN A N 1
ATOM 1426 C CA . ASN A 1 175 ? 0.267 12.397 0.177 1.00 85.00 175 ASN A CA 1
ATOM 1427 C C . ASN A 1 175 ? -0.037 12.036 1.640 1.00 85.00 175 ASN A C 1
ATOM 1429 O O . ASN A 1 175 ? 0.880 11.981 2.455 1.00 85.00 175 ASN A O 1
ATOM 1433 N N . ASP A 1 176 ? -1.284 11.678 1.957 1.00 77.69 176 ASP A N 1
ATOM 1434 C CA . ASP A 1 176 ? -1.689 11.264 3.306 1.00 77.69 176 ASP A CA 1
ATOM 1435 C C . ASP A 1 176 ? -0.905 10.046 3.820 1.00 77.69 176 ASP A C 1
ATOM 1437 O O . ASP A 1 176 ? -0.520 9.981 4.992 1.00 77.69 176 ASP A O 1
ATOM 1441 N N . GLU A 1 177 ? -0.681 9.038 2.971 1.00 85.19 177 GLU A N 1
ATOM 1442 C CA . GLU A 1 177 ? 0.143 7.883 3.346 1.00 85.19 177 GLU A CA 1
ATOM 1443 C C . GLU A 1 177 ? 1.619 8.277 3.432 1.00 85.19 177 GLU A C 1
ATOM 1445 O O . GLU A 1 177 ? 2.327 7.787 4.318 1.00 85.19 177 GLU A O 1
ATOM 1450 N N . MET A 1 178 ? 2.070 9.192 2.568 1.00 85.88 178 MET A N 1
ATOM 1451 C CA . MET A 1 178 ? 3.449 9.661 2.581 1.00 85.88 178 MET A CA 1
ATOM 1452 C C . MET A 1 178 ? 3.816 10.407 3.864 1.00 85.88 178 MET A C 1
ATOM 1454 O O . MET A 1 178 ? 4.798 10.066 4.525 1.00 85.88 178 MET A O 1
ATOM 1458 N N . GLU A 1 179 ? 3.008 11.372 4.279 1.00 82.31 179 GLU A N 1
ATOM 1459 C CA . GLU A 1 179 ? 3.246 12.118 5.516 1.00 82.31 179 GLU A CA 1
ATOM 1460 C C . GLU A 1 179 ? 3.273 11.190 6.739 1.00 82.31 179 GLU A C 1
ATOM 1462 O O . GLU A 1 179 ? 4.155 11.293 7.597 1.00 82.31 179 GLU A O 1
ATOM 1467 N N . ARG A 1 180 ? 2.363 10.207 6.787 1.00 78.56 180 ARG A N 1
ATOM 1468 C CA . ARG A 1 180 ? 2.301 9.227 7.883 1.00 78.56 180 ARG A CA 1
ATOM 1469 C C . ARG A 1 180 ? 3.534 8.334 7.945 1.00 78.56 180 ARG A C 1
ATOM 1471 O O . ARG A 1 180 ? 4.010 8.036 9.040 1.00 78.56 180 ARG A O 1
ATOM 1478 N N . PHE A 1 181 ? 4.036 7.873 6.802 1.00 84.25 181 PHE A N 1
ATOM 1479 C CA . PHE A 1 181 ? 5.155 6.935 6.775 1.00 84.25 181 PHE A CA 1
ATOM 1480 C C . PHE A 1 181 ? 6.510 7.620 6.990 1.00 84.25 181 PHE A C 1
ATOM 1482 O O . PHE A 1 181 ? 7.364 7.041 7.668 1.00 84.25 181 PHE A O 1
ATOM 1489 N N . ILE A 1 182 ? 6.693 8.862 6.511 1.00 83.62 182 ILE A N 1
ATOM 1490 C CA . ILE A 1 182 ? 7.922 9.654 6.722 1.00 83.62 182 ILE A CA 1
ATOM 1491 C C . ILE A 1 182 ? 8.299 9.715 8.205 1.00 83.62 182 ILE A C 1
ATOM 1493 O O . ILE A 1 182 ? 9.463 9.503 8.544 1.00 83.62 182 ILE A O 1
ATOM 1497 N N . ALA A 1 183 ? 7.314 9.904 9.090 1.00 77.44 183 ALA A N 1
ATOM 1498 C CA . ALA A 1 183 ? 7.534 9.998 10.533 1.00 77.44 183 ALA A CA 1
ATOM 1499 C C . ALA A 1 183 ? 8.234 8.762 11.135 1.00 77.44 183 ALA A C 1
ATOM 1501 O O . ALA A 1 183 ? 8.952 8.868 12.130 1.00 77.44 183 ALA A O 1
ATOM 1502 N N . THR A 1 184 ? 8.040 7.582 10.542 1.00 81.88 184 THR A N 1
ATOM 1503 C CA . THR A 1 184 ? 8.619 6.312 11.017 1.00 81.88 184 THR A CA 1
ATOM 1504 C C . THR A 1 184 ? 9.777 5.803 10.161 1.00 81.88 184 THR A C 1
ATOM 1506 O O . THR A 1 184 ? 10.565 4.973 10.625 1.00 81.88 184 THR A O 1
ATOM 1509 N N . LEU A 1 185 ? 9.899 6.305 8.930 1.00 86.25 185 LEU A N 1
ATOM 1510 C CA . LEU A 1 185 ? 10.813 5.793 7.916 1.00 86.25 185 LEU A CA 1
ATOM 1511 C C . LEU A 1 185 ? 12.281 5.936 8.324 1.00 86.25 185 LEU A C 1
ATOM 1513 O O . LEU A 1 185 ? 13.031 4.962 8.268 1.00 86.25 185 LEU A O 1
ATOM 1517 N N . ASP A 1 186 ? 12.687 7.121 8.785 1.00 86.00 186 ASP A N 1
ATOM 1518 C CA . ASP A 1 186 ? 14.084 7.389 9.150 1.00 86.00 186 ASP A CA 1
ATOM 1519 C C . ASP A 1 186 ? 14.574 6.474 10.270 1.00 86.00 186 ASP A C 1
ATOM 1521 O O . ASP A 1 186 ? 15.686 5.939 10.220 1.00 86.00 186 ASP A O 1
ATOM 1525 N N . LYS A 1 187 ? 13.713 6.248 11.268 1.00 87.88 187 LYS A N 1
ATOM 1526 C CA . LYS A 1 187 ? 14.003 5.327 12.363 1.00 87.88 187 LYS A CA 1
ATOM 1527 C C . LYS A 1 187 ? 14.132 3.897 11.842 1.00 87.88 187 LYS A C 1
ATOM 1529 O O . LYS A 1 187 ? 15.108 3.233 12.170 1.00 87.88 187 LYS A O 1
ATOM 1534 N N . GLY A 1 188 ? 13.207 3.445 10.995 1.00 89.62 188 GLY A N 1
ATOM 1535 C CA . GLY A 1 188 ? 13.253 2.098 10.431 1.00 89.62 188 GLY A CA 1
ATOM 1536 C C . GLY A 1 188 ? 14.495 1.842 9.572 1.00 89.62 188 GLY A C 1
ATOM 1537 O O . GLY A 1 188 ? 15.169 0.833 9.769 1.00 89.62 188 GLY A O 1
ATOM 1538 N N . ILE A 1 189 ? 14.863 2.776 8.685 1.00 91.00 189 ILE A N 1
ATOM 1539 C CA . ILE A 1 189 ? 16.099 2.676 7.890 1.00 91.00 189 ILE A CA 1
ATOM 1540 C C . ILE A 1 189 ? 17.315 2.603 8.818 1.00 91.00 189 ILE A C 1
ATOM 1542 O O . ILE A 1 189 ? 18.192 1.767 8.609 1.00 91.00 189 ILE A O 1
ATOM 1546 N N . LYS A 1 190 ? 17.378 3.449 9.853 1.00 92.94 190 LYS A N 1
ATOM 1547 C CA . LYS A 1 190 ? 18.493 3.453 10.808 1.00 92.94 190 LYS A CA 1
ATOM 1548 C C . LYS A 1 190 ? 18.630 2.118 11.545 1.00 92.94 190 LYS A C 1
ATOM 1550 O O . LYS A 1 190 ? 19.748 1.627 11.676 1.00 92.94 190 LYS A O 1
ATOM 1555 N N . GLU A 1 191 ? 17.524 1.529 11.990 1.00 94.38 191 GLU A N 1
ATOM 1556 C CA . GLU A 1 191 ? 17.517 0.227 12.670 1.00 94.38 191 GLU A CA 1
ATOM 1557 C C . GLU A 1 191 ? 17.979 -0.907 11.746 1.00 94.38 191 GLU A C 1
ATOM 1559 O O . GLU A 1 191 ? 18.817 -1.713 12.150 1.00 94.38 191 GLU A O 1
ATOM 1564 N N . ILE A 1 192 ? 17.505 -0.935 10.493 1.00 94.88 192 ILE A N 1
ATOM 1565 C CA . ILE A 1 192 ? 17.947 -1.922 9.493 1.00 94.88 192 ILE A CA 1
ATOM 1566 C C . ILE A 1 192 ? 19.454 -1.791 9.259 1.00 94.88 192 ILE A C 1
ATOM 1568 O O . ILE A 1 192 ? 20.190 -2.766 9.394 1.00 94.88 192 ILE A O 1
ATOM 1572 N N . LYS A 1 193 ? 19.933 -0.576 8.960 1.00 94.88 193 LYS A N 1
ATOM 1573 C CA . LYS A 1 193 ? 21.360 -0.325 8.712 1.00 94.88 193 LYS A CA 1
ATOM 1574 C C . LYS A 1 193 ? 22.213 -0.699 9.924 1.00 94.88 193 LYS A C 1
ATOM 1576 O O . LYS A 1 193 ? 23.238 -1.352 9.767 1.00 94.88 193 LYS A O 1
ATOM 1581 N N . GLY A 1 194 ? 21.773 -0.336 11.130 1.00 96.06 194 GLY A N 1
ATOM 1582 C CA . GLY A 1 194 ? 22.460 -0.679 12.375 1.00 96.06 194 GLY A CA 1
ATOM 1583 C C . GLY A 1 194 ? 22.558 -2.189 12.600 1.00 96.06 194 GLY A C 1
ATOM 1584 O O . GLY A 1 194 ? 23.614 -2.681 12.999 1.00 96.06 194 GLY A O 1
ATOM 1585 N N . GLN A 1 195 ? 21.494 -2.932 12.289 1.00 96.69 195 GLN A N 1
ATOM 1586 C CA . GLN A 1 195 ? 21.492 -4.391 12.370 1.00 96.69 195 GLN A CA 1
ATOM 1587 C C . GLN A 1 195 ? 22.465 -5.022 11.364 1.00 96.69 195 GLN A C 1
ATOM 1589 O O . GLN A 1 195 ? 23.249 -5.893 11.746 1.00 96.69 195 GLN A O 1
ATOM 1594 N N . VAL A 1 196 ? 22.484 -4.547 10.115 1.00 96.56 196 VAL A N 1
ATOM 1595 C CA . VAL A 1 196 ? 23.427 -5.036 9.095 1.00 96.56 196 VAL A CA 1
ATOM 1596 C C . VAL A 1 196 ? 24.869 -4.717 9.484 1.00 96.56 196 VAL A C 1
ATOM 1598 O O . VAL A 1 196 ? 25.714 -5.601 9.444 1.00 96.56 196 VAL A O 1
ATOM 1601 N N . THR A 1 197 ? 25.165 -3.504 9.957 1.00 96.31 197 THR A N 1
ATOM 1602 C CA . THR A 1 197 ? 26.516 -3.145 10.424 1.00 96.31 197 THR A CA 1
ATOM 1603 C C . THR A 1 197 ? 26.979 -4.009 11.599 1.00 96.31 197 THR A C 1
ATOM 1605 O O . THR A 1 197 ? 28.159 -4.334 11.697 1.00 96.31 197 THR A O 1
ATOM 1608 N N . LYS A 1 198 ? 26.068 -4.389 12.499 1.00 95.44 198 LYS A N 1
ATOM 1609 C CA . LYS A 1 198 ? 26.401 -5.191 13.680 1.00 95.44 198 LYS A CA 1
ATOM 1610 C C . LYS A 1 198 ? 26.608 -6.673 13.362 1.00 95.44 198 LYS A C 1
ATOM 1612 O O . LYS A 1 198 ? 27.470 -7.296 13.976 1.00 95.44 198 LYS A O 1
ATOM 1617 N N . ALA A 1 199 ? 25.780 -7.249 12.493 1.00 94.75 199 ALA A N 1
ATOM 1618 C CA . ALA A 1 199 ? 25.690 -8.701 12.322 1.00 94.75 199 ALA A CA 1
ATOM 1619 C C . ALA A 1 199 ? 25.956 -9.198 10.892 1.00 94.75 199 ALA A C 1
ATOM 1621 O O . ALA A 1 199 ? 26.155 -10.394 10.705 1.00 94.75 199 ALA A O 1
ATOM 1622 N N . GLY A 1 200 ? 25.934 -8.318 9.890 1.00 94.19 200 GLY A N 1
ATOM 1623 C CA . GLY A 1 200 ? 26.015 -8.667 8.467 1.00 94.19 200 GLY A CA 1
ATOM 1624 C C . GLY A 1 200 ? 24.730 -9.269 7.884 1.00 94.19 200 GLY A C 1
ATOM 1625 O O . GLY A 1 200 ? 24.700 -9.620 6.712 1.00 94.19 200 GLY A O 1
ATOM 1626 N N . TYR A 1 201 ? 23.659 -9.407 8.672 1.00 96.31 201 TYR A N 1
ATOM 1627 C CA . TYR A 1 201 ? 22.393 -9.984 8.212 1.00 96.31 201 TYR A CA 1
ATOM 1628 C C . TYR A 1 201 ? 21.182 -9.465 8.998 1.00 96.31 201 TYR A C 1
ATOM 1630 O O . TYR A 1 201 ? 21.303 -8.968 10.124 1.00 96.31 201 TYR A O 1
ATOM 1638 N N . VAL A 1 202 ? 20.001 -9.647 8.405 1.00 97.06 202 VAL A N 1
ATOM 1639 C CA . VAL A 1 202 ? 18.680 -9.441 9.018 1.00 97.06 202 VAL A CA 1
ATOM 1640 C C . VAL A 1 202 ? 17.899 -10.755 8.950 1.00 97.06 202 VAL A C 1
ATOM 1642 O O . VAL A 1 202 ? 17.880 -11.401 7.909 1.00 97.06 202 VAL A O 1
ATOM 1645 N N . THR A 1 203 ? 17.252 -11.182 10.032 1.00 96.81 203 THR A N 1
ATOM 1646 C CA . THR A 1 203 ? 16.405 -12.391 10.017 1.00 96.81 203 THR A CA 1
ATOM 1647 C C . THR A 1 203 ? 14.982 -12.093 9.539 1.00 96.81 203 THR A C 1
ATOM 1649 O O . THR A 1 203 ? 14.515 -10.957 9.641 1.00 96.81 203 THR A O 1
ATOM 1652 N N . GLY A 1 204 ? 14.242 -13.108 9.082 1.00 92.31 204 GLY A N 1
ATOM 1653 C CA . GLY A 1 204 ? 12.826 -12.980 8.717 1.00 92.31 204 GLY A CA 1
ATOM 1654 C C . GLY A 1 204 ? 11.974 -12.402 9.853 1.00 92.31 204 GLY A C 1
ATOM 1655 O O . GLY A 1 204 ? 11.171 -11.495 9.633 1.00 92.31 204 GLY A O 1
ATOM 1656 N N . SER A 1 205 ? 12.231 -12.820 11.095 1.00 91.31 205 SER A N 1
ATOM 1657 C CA . SER A 1 205 ? 11.585 -12.258 12.290 1.00 91.31 205 SER A CA 1
ATOM 1658 C C . SER A 1 205 ? 11.898 -10.771 12.485 1.00 91.31 205 SER A C 1
ATOM 1660 O O . SER A 1 205 ? 11.002 -9.984 12.783 1.00 91.31 205 SER A O 1
ATOM 1662 N N . GLN A 1 206 ? 13.151 -10.347 12.279 1.00 93.38 206 GLN A N 1
ATOM 1663 C CA . GLN A 1 206 ? 13.528 -8.929 12.343 1.00 93.38 206 GLN A CA 1
ATOM 1664 C C . GLN A 1 206 ? 12.876 -8.121 11.216 1.00 93.38 206 GLN A C 1
ATOM 1666 O O . GLN A 1 206 ? 12.346 -7.041 11.469 1.00 93.38 206 GLN A O 1
ATOM 1671 N N . ALA A 1 207 ? 12.838 -8.659 9.994 1.00 91.88 207 ALA A N 1
ATOM 1672 C CA . ALA A 1 207 ? 12.132 -8.041 8.877 1.00 91.88 207 ALA A CA 1
ATOM 1673 C C . ALA A 1 207 ? 10.630 -7.875 9.171 1.00 91.88 207 ALA A C 1
ATOM 1675 O O . ALA A 1 207 ? 10.049 -6.840 8.842 1.00 91.88 207 ALA A O 1
ATOM 1676 N N . SER A 1 208 ? 10.014 -8.839 9.864 1.00 85.94 208 SER A N 1
ATOM 1677 C CA . SER A 1 208 ? 8.622 -8.741 10.315 1.00 85.94 208 SER A CA 1
ATOM 1678 C C . SER A 1 208 ? 8.439 -7.619 11.341 1.00 85.94 208 SER A C 1
ATOM 1680 O O . SER A 1 208 ? 7.499 -6.831 11.236 1.00 85.94 208 SER A O 1
ATOM 1682 N N . VAL A 1 209 ? 9.388 -7.447 12.270 1.00 86.50 209 VAL A N 1
ATOM 1683 C CA . VAL A 1 209 ? 9.398 -6.303 13.198 1.00 86.50 209 VAL A CA 1
ATOM 1684 C C . VAL A 1 209 ? 9.524 -4.979 12.447 1.00 86.50 209 VAL A C 1
ATOM 1686 O O . VAL A 1 209 ? 8.801 -4.039 12.779 1.00 86.50 209 VAL A O 1
ATOM 1689 N N . TYR A 1 210 ? 10.389 -4.879 11.434 1.00 88.56 210 TYR A N 1
ATOM 1690 C CA . TYR A 1 210 ? 10.534 -3.650 10.646 1.00 88.56 210 TYR A CA 1
ATOM 1691 C C . TYR A 1 210 ? 9.267 -3.305 9.869 1.00 88.56 210 TYR A C 1
ATOM 1693 O O . TYR A 1 210 ? 8.857 -2.143 9.825 1.00 88.56 210 TYR A O 1
ATOM 1701 N N . TYR A 1 211 ? 8.599 -4.320 9.334 1.00 83.75 211 TYR A N 1
ATOM 1702 C CA . TYR A 1 211 ? 7.313 -4.164 8.684 1.00 83.75 211 TYR A CA 1
ATOM 1703 C C . TYR A 1 211 ? 6.218 -3.712 9.661 1.00 83.75 211 TYR A C 1
ATOM 1705 O O . TYR A 1 211 ? 5.524 -2.732 9.395 1.00 83.75 211 TYR A O 1
ATOM 1713 N N . GLN A 1 212 ? 6.081 -4.364 10.815 1.00 76.69 212 GLN A N 1
ATOM 1714 C CA . GLN A 1 212 ? 5.026 -4.055 11.786 1.00 76.69 212 GLN A CA 1
ATOM 1715 C C . GLN A 1 212 ? 5.263 -2.724 12.518 1.00 76.69 212 GLN A C 1
ATOM 1717 O O . GLN A 1 212 ? 4.330 -1.950 12.719 1.00 76.69 212 GLN A O 1
ATOM 1722 N N . SER A 1 213 ? 6.510 -2.444 12.901 1.00 79.06 213 SER A N 1
ATOM 1723 C CA . SER A 1 213 ? 6.864 -1.309 13.769 1.00 79.06 213 SER A CA 1
ATOM 1724 C C . SER A 1 213 ? 7.182 -0.036 12.995 1.00 79.06 213 SER A C 1
ATOM 1726 O O . SER A 1 213 ? 6.897 1.060 13.471 1.00 79.06 213 SER A O 1
ATOM 1728 N N . TYR A 1 214 ? 7.792 -0.174 11.815 1.00 81.62 214 TYR A N 1
ATOM 1729 C CA . TYR A 1 214 ? 8.228 0.959 10.995 1.00 81.62 214 TYR A CA 1
ATOM 1730 C C . TYR A 1 214 ? 7.520 1.022 9.651 1.00 81.62 214 TYR A C 1
ATOM 1732 O O . TYR A 1 214 ? 7.707 1.988 8.926 1.00 81.62 214 TYR A O 1
ATOM 1740 N N . GLY A 1 215 ? 6.710 0.018 9.307 1.00 79.12 215 GLY A N 1
ATOM 1741 C CA . GLY A 1 215 ? 5.962 -0.012 8.061 1.00 79.12 215 GLY A CA 1
ATOM 1742 C C . GLY A 1 215 ? 6.771 -0.411 6.829 1.00 79.12 215 GLY A C 1
ATOM 1743 O O . GLY A 1 215 ? 6.216 -0.321 5.736 1.00 79.12 215 GLY A O 1
ATOM 1744 N N . ILE A 1 216 ? 8.041 -0.810 6.975 1.00 85.19 216 ILE A N 1
ATOM 1745 C CA . ILE A 1 216 ? 8.960 -1.062 5.853 1.00 85.19 216 ILE A CA 1
ATOM 1746 C C . ILE A 1 216 ? 8.701 -2.461 5.265 1.00 85.19 216 ILE A C 1
ATOM 1748 O O . ILE A 1 216 ? 8.885 -3.452 5.971 1.00 85.19 216 ILE A O 1
ATOM 1752 N N . PRO A 1 217 ? 8.291 -2.581 3.987 1.00 82.88 217 PRO A N 1
ATOM 1753 C CA . PRO A 1 217 ? 8.056 -3.876 3.349 1.00 82.88 217 PRO A CA 1
ATOM 1754 C C . PRO A 1 217 ? 9.301 -4.774 3.300 1.00 82.88 217 PRO A C 1
ATOM 1756 O O . PRO A 1 217 ? 10.439 -4.299 3.280 1.00 82.88 217 PRO A O 1
ATOM 1759 N N . LEU A 1 218 ? 9.086 -6.090 3.234 1.00 86.31 218 LEU A N 1
ATOM 1760 C CA . LEU A 1 218 ? 10.158 -7.085 3.146 1.00 86.31 218 LEU A CA 1
ATOM 1761 C C . LEU A 1 218 ? 11.037 -6.898 1.902 1.00 86.31 218 LEU A C 1
ATOM 1763 O O . LEU A 1 218 ? 12.257 -6.988 1.999 1.00 86.31 218 LEU A O 1
ATOM 1767 N N . ASP A 1 219 ? 10.441 -6.606 0.746 1.00 83.19 219 ASP A N 1
ATOM 1768 C CA . ASP A 1 219 ? 11.168 -6.359 -0.504 1.00 83.19 219 ASP A CA 1
ATOM 1769 C C . ASP A 1 219 ? 12.128 -5.172 -0.372 1.00 83.19 219 ASP A C 1
ATOM 1771 O O . ASP A 1 219 ? 13.291 -5.258 -0.754 1.00 83.19 219 ASP A O 1
ATOM 1775 N N . VAL A 1 220 ? 11.673 -4.109 0.283 1.00 83.81 220 VAL A N 1
ATOM 1776 C CA . VAL A 1 220 ? 12.482 -2.923 0.565 1.00 83.81 220 VAL A CA 1
ATOM 1777 C C . VAL A 1 220 ? 13.577 -3.217 1.588 1.00 83.81 220 VAL A C 1
ATOM 1779 O O . VAL A 1 220 ? 14.716 -2.785 1.428 1.00 83.81 220 VAL A O 1
ATOM 1782 N N . THR A 1 221 ? 13.244 -3.964 2.643 1.00 90.81 221 THR A N 1
ATOM 1783 C CA . THR A 1 221 ? 14.212 -4.387 3.664 1.00 90.81 221 THR A CA 1
ATOM 1784 C C . THR A 1 221 ? 15.328 -5.203 3.019 1.00 90.81 221 THR A C 1
ATOM 1786 O O . THR A 1 221 ? 16.500 -4.919 3.239 1.00 90.81 221 THR A O 1
ATOM 1789 N N . THR A 1 222 ? 14.963 -6.158 2.162 1.00 90.94 222 THR A N 1
ATOM 1790 C CA . THR A 1 222 ? 15.893 -7.000 1.399 1.00 90.94 222 THR A CA 1
ATOM 1791 C C . THR A 1 222 ? 16.826 -6.152 0.543 1.00 90.94 222 THR A C 1
ATOM 1793 O O . THR A 1 222 ? 18.029 -6.374 0.533 1.00 90.94 222 THR A O 1
ATOM 1796 N N . GLU A 1 223 ? 16.303 -5.136 -0.137 1.00 86.19 223 GLU A N 1
ATOM 1797 C CA . GLU A 1 223 ? 17.127 -4.254 -0.964 1.00 86.19 223 GLU A CA 1
ATOM 1798 C C . GLU A 1 223 ? 18.064 -3.354 -0.151 1.00 86.19 223 GLU A C 1
ATOM 1800 O O . GLU A 1 223 ? 19.209 -3.170 -0.559 1.00 86.19 223 GLU A O 1
ATOM 1805 N N . ILE A 1 224 ? 17.628 -2.823 1.000 1.00 89.44 224 ILE A N 1
ATOM 1806 C CA . ILE A 1 224 ? 18.513 -2.073 1.911 1.00 89.44 224 ILE A CA 1
ATOM 1807 C C . ILE A 1 224 ? 19.655 -2.971 2.395 1.00 89.44 224 ILE A C 1
ATOM 1809 O O . ILE A 1 224 ? 20.805 -2.540 2.416 1.00 89.44 224 ILE A O 1
ATOM 1813 N N . VAL A 1 225 ? 19.327 -4.202 2.790 1.00 94.00 225 VAL A N 1
ATOM 1814 C CA . VAL A 1 225 ? 20.280 -5.178 3.326 1.00 94.00 225 VAL A CA 1
ATOM 1815 C C . VAL A 1 225 ? 21.292 -5.590 2.257 1.00 94.00 225 VAL A C 1
ATOM 1817 O O . VAL A 1 225 ? 22.493 -5.467 2.487 1.00 94.00 225 VAL A O 1
ATOM 1820 N N . ASN A 1 226 ? 20.823 -5.962 1.064 1.00 90.25 226 ASN A N 1
ATOM 1821 C CA . ASN A 1 226 ? 21.686 -6.336 -0.058 1.00 90.25 226 ASN A CA 1
ATOM 1822 C C . ASN A 1 226 ? 22.573 -5.169 -0.519 1.00 90.25 226 ASN A C 1
ATOM 1824 O O . ASN A 1 226 ? 23.720 -5.381 -0.889 1.00 90.25 226 ASN A O 1
ATOM 1828 N N . GLY A 1 227 ? 22.067 -3.930 -0.477 1.00 86.94 227 GLY A N 1
ATOM 1829 C CA . GLY A 1 227 ? 22.845 -2.731 -0.809 1.00 86.94 227 GLY A CA 1
ATOM 1830 C C . GLY A 1 227 ? 23.964 -2.404 0.188 1.00 86.94 227 GLY A C 1
ATOM 1831 O O . GLY A 1 227 ? 24.744 -1.488 -0.054 1.00 86.94 227 GLY A O 1
ATOM 1832 N N . MET A 1 228 ? 24.032 -3.123 1.309 1.00 92.38 228 MET A N 1
ATOM 1833 C CA . MET A 1 228 ? 25.093 -3.042 2.314 1.00 92.38 228 MET A CA 1
ATOM 1834 C C . MET A 1 228 ? 25.890 -4.351 2.412 1.00 92.38 228 MET A C 1
ATOM 1836 O O . MET A 1 228 ? 26.475 -4.625 3.459 1.00 92.38 228 MET A O 1
ATOM 1840 N N . ASP A 1 229 ? 25.857 -5.176 1.359 1.00 92.00 229 ASP A N 1
ATOM 1841 C CA . ASP A 1 229 ? 26.487 -6.502 1.303 1.00 92.00 229 ASP A CA 1
ATOM 1842 C C . ASP A 1 229 ? 26.023 -7.457 2.422 1.00 92.00 229 ASP A C 1
ATOM 1844 O O . ASP A 1 229 ? 26.729 -8.394 2.799 1.00 92.00 229 ASP A O 1
ATOM 1848 N N . GLY A 1 230 ? 24.830 -7.217 2.975 1.00 92.69 230 GLY A N 1
ATOM 1849 C CA . GLY A 1 230 ? 24.192 -8.092 3.949 1.00 92.69 230 GLY A CA 1
ATOM 1850 C C . GLY A 1 230 ? 23.229 -9.084 3.302 1.00 92.69 230 GLY A C 1
ATOM 1851 O O . GLY A 1 230 ? 22.882 -8.971 2.128 1.00 92.69 230 GLY A O 1
ATOM 1852 N N . GLU A 1 231 ? 22.737 -10.035 4.096 1.00 94.69 231 GLU A N 1
ATOM 1853 C CA . GLU A 1 231 ? 21.772 -11.047 3.644 1.00 94.69 231 GLU A CA 1
ATOM 1854 C C . GLU A 1 231 ? 20.520 -11.133 4.533 1.00 94.69 231 GLU A C 1
ATOM 1856 O O . GLU A 1 231 ? 20.556 -10.825 5.730 1.00 94.69 231 GLU A O 1
ATOM 1861 N N . ILE A 1 232 ? 19.401 -11.581 3.952 1.00 95.56 232 ILE A N 1
ATOM 1862 C CA . ILE A 1 232 ? 18.210 -11.965 4.718 1.00 95.56 232 ILE A CA 1
ATOM 1863 C C . ILE A 1 232 ? 18.297 -13.450 5.080 1.00 95.56 232 ILE A C 1
ATOM 1865 O O . ILE A 1 232 ? 18.327 -14.303 4.194 1.00 95.56 232 ILE A O 1
ATOM 1869 N N . LYS A 1 233 ? 18.288 -13.767 6.378 1.00 94.94 233 LYS A N 1
ATOM 1870 C CA . LYS A 1 233 ? 18.257 -15.144 6.900 1.00 94.94 233 LYS A CA 1
ATOM 1871 C C . LYS A 1 233 ? 16.865 -15.544 7.341 1.00 94.94 233 LYS A C 1
ATOM 1873 O O . LYS A 1 233 ? 16.066 -14.694 7.717 1.00 94.94 233 LYS A O 1
ATOM 1878 N N . ASP A 1 234 ? 16.597 -16.845 7.324 1.00 94.25 234 ASP A N 1
ATOM 1879 C CA . ASP A 1 234 ? 15.378 -17.425 7.895 1.00 94.25 234 ASP A CA 1
ATOM 1880 C C . ASP A 1 234 ? 14.103 -16.742 7.378 1.00 94.25 234 ASP A C 1
ATOM 1882 O O . ASP A 1 234 ? 13.196 -16.411 8.136 1.00 94.25 234 ASP A O 1
ATOM 1886 N N . LEU A 1 235 ? 14.041 -16.496 6.062 1.00 90.75 235 LEU A N 1
ATOM 1887 C CA . LEU A 1 235 ? 12.935 -15.769 5.424 1.00 90.75 235 LEU A CA 1
ATOM 1888 C C . LEU A 1 235 ? 11.564 -16.377 5.756 1.00 90.75 235 LEU A C 1
ATOM 1890 O O . LEU A 1 235 ? 10.589 -15.658 5.925 1.00 90.75 235 LEU A O 1
ATOM 1894 N N . GLN A 1 236 ? 11.525 -17.697 5.931 1.00 92.00 236 GLN A N 1
ATOM 1895 C CA . GLN A 1 236 ? 10.344 -18.468 6.323 1.00 92.00 236 GLN A CA 1
ATOM 1896 C C . GLN A 1 236 ? 9.714 -17.962 7.630 1.00 92.00 236 GLN A C 1
ATOM 1898 O O . GLN A 1 236 ? 8.511 -18.092 7.837 1.00 92.00 236 GLN A O 1
ATOM 1903 N N . ASP A 1 237 ? 10.521 -17.397 8.529 1.00 91.38 237 ASP A N 1
ATOM 1904 C CA . ASP A 1 237 ? 10.034 -16.868 9.797 1.00 91.38 237 ASP A CA 1
ATOM 1905 C C . ASP A 1 237 ? 9.306 -15.533 9.617 1.00 91.38 237 ASP A C 1
ATOM 1907 O O . ASP A 1 237 ? 8.413 -15.230 10.403 1.00 91.38 237 ASP A O 1
ATOM 1911 N N . PHE A 1 238 ? 9.590 -14.774 8.549 1.00 88.50 238 PHE A N 1
ATOM 1912 C CA . PHE A 1 238 ? 8.768 -13.618 8.187 1.00 88.50 238 PHE A CA 1
ATOM 1913 C C . PHE A 1 238 ? 7.325 -14.055 7.928 1.00 88.50 238 PHE A C 1
ATOM 1915 O O . PHE A 1 238 ? 6.405 -13.515 8.540 1.00 88.50 238 PHE A O 1
ATOM 1922 N N . ASP A 1 239 ? 7.137 -15.067 7.076 1.00 82.38 239 ASP A N 1
ATOM 1923 C CA . ASP A 1 239 ? 5.811 -15.561 6.701 1.00 82.38 239 ASP A CA 1
ATOM 1924 C C . ASP A 1 239 ? 5.062 -16.119 7.915 1.00 82.38 239 ASP A C 1
ATOM 1926 O O . ASP A 1 239 ? 3.911 -15.752 8.144 1.00 82.38 239 ASP A O 1
ATOM 1930 N N . LYS A 1 240 ? 5.736 -16.902 8.770 1.00 87.31 240 LYS A N 1
ATOM 1931 C CA . LYS A 1 240 ? 5.143 -17.408 10.022 1.00 87.31 240 LYS A CA 1
ATOM 1932 C C . LYS A 1 240 ? 4.698 -16.282 10.954 1.00 87.31 240 LYS A C 1
ATOM 1934 O O . LYS A 1 240 ? 3.627 -16.365 11.552 1.00 87.31 240 LYS A O 1
ATOM 1939 N N . GLU A 1 241 ? 5.511 -15.241 11.126 1.00 84.56 241 GLU A N 1
ATOM 1940 C CA . GLU A 1 241 ? 5.148 -14.100 11.974 1.00 84.56 241 GLU A CA 1
ATOM 1941 C C . GLU A 1 241 ? 3.999 -13.283 11.363 1.00 84.56 241 GLU A C 1
ATOM 1943 O O . GLU A 1 241 ? 3.113 -12.818 12.083 1.00 84.56 241 GLU A O 1
ATOM 1948 N N . MET A 1 242 ? 3.959 -13.160 10.035 1.00 76.88 242 MET A N 1
ATOM 1949 C CA . MET A 1 242 ? 2.861 -12.512 9.320 1.00 76.88 242 MET A CA 1
ATOM 1950 C C . MET A 1 242 ? 1.550 -13.301 9.417 1.00 76.88 242 MET A C 1
ATOM 1952 O O . MET A 1 242 ? 0.500 -12.690 9.628 1.00 76.88 242 MET A O 1
ATOM 1956 N N . GLU A 1 243 ? 1.597 -14.632 9.328 1.00 76.75 243 GLU A N 1
ATOM 1957 C CA . GLU A 1 243 ? 0.448 -15.516 9.553 1.00 76.75 243 GLU A CA 1
ATOM 1958 C C . GLU A 1 243 ? -0.067 -15.401 10.986 1.00 76.75 243 GLU A C 1
ATOM 1960 O O . GLU A 1 243 ? -1.247 -15.121 11.181 1.00 76.75 243 GLU A O 1
ATOM 1965 N N . LYS A 1 244 ? 0.810 -15.487 11.997 1.00 77.56 244 LYS A N 1
ATOM 1966 C CA . LYS A 1 244 ? 0.421 -15.271 13.403 1.00 77.56 244 LYS A CA 1
ATOM 1967 C C . LYS A 1 244 ? -0.247 -13.916 13.605 1.00 77.56 244 LYS A C 1
ATOM 1969 O O . LYS A 1 244 ? -1.238 -13.821 14.324 1.00 77.56 244 LYS A O 1
ATOM 1974 N N . HIS A 1 245 ? 0.276 -12.861 12.982 1.00 64.19 245 HIS A N 1
ATOM 1975 C CA . HIS A 1 245 ? -0.306 -11.525 13.071 1.00 64.19 245 HIS A CA 1
ATOM 1976 C C . HIS A 1 245 ? -1.675 -11.445 12.371 1.00 64.19 245 HIS A C 1
ATOM 1978 O O . HIS A 1 245 ? -2.610 -10.832 12.897 1.00 64.19 245 HIS A O 1
ATOM 1984 N N . GLN A 1 246 ? -1.825 -12.075 11.201 1.00 58.97 246 GLN A N 1
ATOM 1985 C CA . GLN A 1 246 ? -3.120 -12.190 10.527 1.00 58.97 246 GLN A CA 1
ATOM 1986 C C . GLN A 1 246 ? -4.121 -12.983 11.363 1.00 58.97 246 GLN A C 1
ATOM 1988 O O . GLN A 1 246 ? -5.264 -12.549 11.489 1.00 58.97 246 GLN A O 1
ATOM 1993 N N . ASP A 1 247 ? -3.703 -14.085 11.976 1.00 59.94 247 ASP A N 1
ATOM 1994 C CA . ASP A 1 247 ? -4.556 -14.916 12.814 1.00 59.94 247 ASP A CA 1
ATOM 1995 C C . ASP A 1 247 ? -4.941 -14.190 14.097 1.00 59.94 247 ASP A C 1
ATOM 1997 O O . ASP A 1 247 ? -6.121 -14.112 14.394 1.00 59.94 247 ASP A O 1
ATOM 2001 N N . LEU A 1 248 ? -4.020 -13.515 14.790 1.00 57.31 248 LEU A N 1
ATOM 2002 C CA . LEU A 1 248 ? -4.354 -12.639 15.923 1.00 57.31 248 LEU A CA 1
ATOM 2003 C C . LEU A 1 248 ? -5.376 -11.556 15.534 1.00 57.31 248 LEU A C 1
ATOM 2005 O O . LEU A 1 248 ? -6.284 -11.248 16.311 1.00 57.31 248 LEU A O 1
ATOM 2009 N N . SER A 1 249 ? -5.271 -11.006 14.319 1.00 46.72 249 SER A N 1
ATOM 2010 C CA . SER A 1 249 ? -6.255 -10.068 13.772 1.00 46.72 249 SER A CA 1
ATOM 2011 C C . SER A 1 249 ? -7.596 -10.748 13.458 1.00 46.72 249 SER A C 1
ATOM 2013 O O . SER A 1 249 ? -8.649 -10.178 13.750 1.00 46.72 249 SER A O 1
ATOM 2015 N N . ARG A 1 250 ? -7.587 -11.979 12.930 1.00 41.00 250 ARG A N 1
ATOM 2016 C CA . ARG A 1 250 ? -8.786 -12.779 12.634 1.00 41.00 250 ARG A CA 1
ATOM 2017 C C . ARG A 1 250 ? -9.479 -13.278 13.893 1.00 41.00 250 ARG A C 1
ATOM 2019 O O . ARG A 1 250 ? -10.685 -13.120 13.968 1.00 41.00 250 ARG A O 1
ATOM 2026 N N . THR A 1 251 ? -8.788 -13.792 14.906 1.00 41.56 251 THR A N 1
ATOM 2027 C CA . THR A 1 251 ? -9.396 -14.251 16.168 1.00 41.56 251 THR A CA 1
ATOM 2028 C C . THR A 1 251 ? -9.996 -13.081 16.947 1.00 41.56 251 THR A C 1
ATOM 2030 O O . THR A 1 251 ? -11.061 -13.215 17.541 1.00 41.56 251 THR A O 1
ATOM 2033 N N . ALA A 1 252 ? -9.386 -11.891 16.859 1.00 39.84 252 ALA A N 1
ATOM 2034 C CA . ALA A 1 252 ? -9.976 -10.651 17.365 1.00 39.84 252 ALA A CA 1
ATOM 2035 C C . ALA A 1 252 ? -11.205 -10.171 16.563 1.00 39.84 252 ALA A C 1
ATOM 2037 O O . ALA A 1 252 ? -11.928 -9.305 17.053 1.00 39.84 252 ALA A O 1
ATOM 2038 N N . SER A 1 253 ? -11.427 -10.706 15.355 1.00 36.81 253 SER A N 1
ATOM 2039 C CA . SER A 1 253 ? -12.546 -10.386 14.451 1.00 36.81 253 SER A CA 1
ATOM 2040 C C . SER A 1 253 ? -13.614 -11.495 14.386 1.00 36.81 253 SER A C 1
ATOM 2042 O O . SER A 1 253 ? -14.768 -11.215 14.100 1.00 36.81 253 SER A O 1
ATOM 2044 N N . ALA A 1 254 ? -13.264 -12.754 14.658 1.00 31.69 254 ALA A N 1
ATOM 2045 C CA . ALA A 1 254 ? -14.149 -13.917 14.547 1.00 31.69 254 ALA A CA 1
ATOM 2046 C C . ALA A 1 254 ? -15.147 -14.022 15.712 1.00 31.69 254 ALA A C 1
ATOM 2048 O O . ALA A 1 254 ? -16.184 -14.661 15.577 1.00 31.69 254 ALA A O 1
ATOM 2049 N N . GLY A 1 255 ? -14.861 -13.356 16.834 1.00 35.75 255 GLY A N 1
ATOM 2050 C CA . GLY A 1 255 ? -15.814 -13.135 17.924 1.00 35.75 255 GLY A CA 1
ATOM 2051 C C . GLY A 1 255 ? -16.574 -11.810 17.822 1.00 35.75 255 GLY A C 1
ATOM 2052 O O . GLY A 1 255 ? -17.165 -11.397 18.809 1.00 35.75 255 GLY A O 1
ATOM 2053 N N . VAL A 1 256 ? -16.504 -11.100 16.690 1.00 40.00 256 VAL A N 1
ATOM 2054 C CA . VAL A 1 256 ? -17.148 -9.794 16.505 1.00 40.00 256 VAL A CA 1
ATOM 2055 C C . VAL A 1 256 ? -18.428 -9.981 15.693 1.00 40.00 256 VAL A C 1
ATOM 2057 O O . VAL A 1 256 ? -18.424 -9.959 14.463 1.00 40.00 256 VAL A O 1
ATOM 2060 N N . PHE A 1 257 ? -19.548 -10.163 16.388 1.00 47.28 257 PHE A N 1
ATOM 2061 C CA . PHE A 1 257 ? -20.874 -10.017 15.791 1.00 47.28 257 PHE A CA 1
ATOM 2062 C C . PHE A 1 257 ? -21.111 -8.553 15.373 1.00 47.28 257 PHE A C 1
ATOM 2064 O O . PHE A 1 257 ? -20.442 -7.636 15.862 1.00 47.28 257 PHE A O 1
ATOM 2071 N N . LYS A 1 258 ? -22.067 -8.336 14.451 1.00 54.97 258 LYS A N 1
ATOM 2072 C CA . LYS A 1 258 ? -22.469 -7.028 13.883 1.00 54.97 258 LYS A CA 1
ATOM 2073 C C . LYS A 1 258 ? -22.368 -5.893 14.922 1.00 54.97 258 LYS A C 1
ATOM 2075 O O . LYS A 1 258 ? -23.196 -5.829 15.825 1.00 54.97 258 LYS A O 1
ATOM 2080 N N . GLY A 1 259 ? -21.373 -5.012 14.781 1.00 55.31 259 GLY A N 1
ATOM 2081 C CA . GLY A 1 259 ? -21.152 -3.864 15.679 1.00 55.31 259 GLY A CA 1
ATOM 2082 C C . GLY A 1 259 ? -19.992 -3.979 16.683 1.00 55.31 259 GLY A C 1
ATOM 2083 O O . GLY A 1 259 ? -19.762 -3.041 17.436 1.00 55.31 259 GLY A O 1
ATOM 2084 N N . GLY A 1 260 ? -19.218 -5.071 16.705 1.00 58.16 260 GLY A N 1
ATOM 2085 C CA . GLY A 1 260 ? -18.106 -5.216 17.668 1.00 58.16 260 GLY A CA 1
ATOM 2086 C C . GLY A 1 260 ? -18.379 -6.192 18.813 1.00 58.16 260 GLY A C 1
ATOM 2087 O O . GLY A 1 260 ? -17.519 -6.348 19.674 1.00 58.16 260 GLY A O 1
ATOM 2088 N N . LEU A 1 261 ? -19.552 -6.824 18.857 1.00 62.66 261 LEU A N 1
ATOM 2089 C CA . LEU A 1 261 ? -20.072 -7.506 20.047 1.00 62.66 261 LEU A CA 1
ATOM 2090 C C . LEU A 1 261 ? -19.547 -8.935 20.194 1.00 62.66 261 LEU A C 1
ATOM 2092 O O . LEU A 1 261 ? -19.574 -9.691 19.226 1.00 62.66 261 LEU A O 1
ATOM 2096 N N . ALA A 1 262 ? -19.147 -9.308 21.412 1.00 57.81 262 ALA A N 1
ATOM 2097 C CA . ALA A 1 262 ? -18.800 -10.684 21.769 1.00 57.81 262 ALA A CA 1
ATOM 2098 C C . ALA A 1 262 ? -20.037 -11.585 21.959 1.00 57.81 262 ALA A C 1
ATOM 2100 O O . ALA A 1 262 ? -19.984 -12.762 21.609 1.00 57.81 262 ALA A O 1
ATOM 2101 N N . ASP A 1 263 ? -21.141 -11.043 22.489 1.00 67.62 263 ASP A N 1
ATOM 2102 C CA . ASP A 1 263 ? -22.435 -11.722 22.651 1.00 67.62 263 ASP A CA 1
ATOM 2103 C C . ASP A 1 263 ? -23.611 -10.710 22.749 1.00 67.62 263 ASP A C 1
ATOM 2105 O O . ASP A 1 263 ? -23.498 -9.568 22.294 1.00 67.62 263 ASP A O 1
ATOM 2109 N N . HIS A 1 264 ? -24.771 -11.135 23.265 1.00 75.50 264 HIS A N 1
ATOM 2110 C CA . HIS A 1 264 ? -25.975 -10.309 23.431 1.00 75.50 264 HIS A CA 1
ATOM 2111 C C . HIS A 1 264 ? -26.441 -10.200 24.893 1.00 75.50 264 HIS A C 1
ATOM 2113 O O . HIS A 1 264 ? -27.632 -9.992 25.129 1.00 75.50 264 HIS A O 1
ATOM 2119 N N . THR A 1 265 ? -25.555 -10.372 25.882 1.00 82.31 265 THR A N 1
ATOM 2120 C CA . THR A 1 265 ? -25.964 -10.152 27.277 1.00 82.31 265 THR A CA 1
ATOM 2121 C C . THR A 1 265 ? -26.214 -8.675 27.559 1.00 82.31 265 THR A C 1
ATOM 2123 O O . THR A 1 265 ? -25.744 -7.791 26.839 1.00 82.31 265 THR A O 1
ATOM 2126 N N . GLU A 1 266 ? -26.974 -8.398 28.614 1.00 83.94 266 GLU A N 1
ATOM 2127 C CA . GLU A 1 266 ? -27.364 -7.040 28.995 1.00 83.94 266 GLU A CA 1
ATOM 2128 C C . GLU A 1 266 ? -26.147 -6.121 29.192 1.00 83.94 266 GLU A C 1
ATOM 2130 O O . GLU A 1 266 ? -26.153 -4.973 28.746 1.00 83.94 266 GLU A O 1
ATOM 2135 N N . GLU A 1 267 ? -25.056 -6.641 29.757 1.00 86.12 267 GLU A N 1
ATOM 2136 C CA . GLU A 1 267 ? -23.806 -5.901 29.954 1.00 86.12 267 GLU A CA 1
ATOM 2137 C C . GLU A 1 267 ? -23.164 -5.492 28.623 1.00 86.12 267 GLU A C 1
ATOM 2139 O O . GLU A 1 267 ? -22.720 -4.352 28.461 1.00 86.12 267 GLU A O 1
ATOM 2144 N N . VAL A 1 268 ? -23.164 -6.394 27.637 1.00 84.81 268 VAL A N 1
ATOM 2145 C CA . VAL A 1 268 ? -22.630 -6.120 26.297 1.00 84.81 268 VAL A CA 1
ATOM 2146 C C . VAL A 1 268 ? -23.498 -5.097 25.565 1.00 84.81 268 VAL A C 1
ATOM 2148 O O . VAL A 1 268 ? -22.962 -4.200 24.916 1.00 84.81 268 VAL A O 1
ATOM 2151 N N . VAL A 1 269 ? -24.823 -5.157 25.720 1.00 87.25 269 VAL A N 1
ATOM 2152 C CA . VAL A 1 269 ? -25.765 -4.186 25.134 1.00 87.25 269 VAL A CA 1
ATOM 2153 C C . VAL A 1 269 ? -25.612 -2.790 25.762 1.00 87.25 269 VAL A C 1
ATOM 2155 O O . VAL A 1 269 ? -25.604 -1.781 25.041 1.00 87.25 269 VAL A O 1
ATOM 2158 N N . ARG A 1 270 ? -25.414 -2.713 27.088 1.00 92.81 270 ARG A N 1
ATOM 2159 C CA . ARG A 1 270 ? -25.078 -1.466 27.802 1.00 92.81 270 ARG A CA 1
ATOM 2160 C C . ARG A 1 270 ? -23.772 -0.874 27.271 1.00 92.81 270 ARG A C 1
ATOM 2162 O O . ARG A 1 270 ? -23.747 0.284 26.851 1.00 92.81 270 ARG A O 1
ATOM 2169 N N . LEU A 1 271 ? -22.710 -1.680 27.206 1.00 91.81 271 LEU A N 1
ATOM 2170 C CA . LEU A 1 271 ? -21.402 -1.256 26.693 1.00 91.81 271 LEU A CA 1
ATOM 2171 C C . LEU A 1 271 ? -21.434 -0.850 25.222 1.00 91.81 271 LEU A C 1
ATOM 2173 O O . LEU A 1 271 ? -20.697 0.047 24.810 1.00 91.81 271 LEU A O 1
ATOM 2177 N N . HIS A 1 272 ? -22.284 -1.482 24.422 1.00 91.31 272 HIS A N 1
ATOM 2178 C CA . HIS A 1 272 ? -22.441 -1.137 23.021 1.00 91.31 272 HIS A CA 1
ATOM 2179 C C . HIS A 1 272 ? -22.991 0.273 22.852 1.00 91.31 272 HIS A C 1
ATOM 2181 O O . HIS A 1 272 ? -22.403 1.090 22.147 1.00 91.31 272 HIS A O 1
ATOM 2187 N N . THR A 1 273 ? -24.060 0.598 23.575 1.00 93.12 273 THR A N 1
ATOM 2188 C CA . THR A 1 273 ? -24.640 1.946 23.548 1.00 93.12 273 THR A CA 1
ATOM 2189 C C . THR A 1 273 ? -23.674 2.975 24.136 1.00 93.12 273 THR A C 1
ATOM 2191 O O . THR A 1 273 ? -23.483 4.039 23.549 1.00 93.12 273 THR A O 1
ATOM 2194 N N . ALA A 1 274 ? -22.964 2.627 25.214 1.00 95.44 274 ALA A N 1
ATOM 2195 C CA . ALA A 1 274 ? -21.896 3.461 25.764 1.00 95.44 274 ALA A CA 1
ATOM 2196 C C . ALA A 1 274 ? -20.763 3.721 24.754 1.00 95.44 274 ALA A C 1
ATOM 2198 O O . ALA A 1 274 ? -20.171 4.797 24.753 1.00 95.44 274 ALA A O 1
ATOM 2199 N N . THR A 1 275 ? -20.478 2.766 23.861 1.00 94.69 275 THR A N 1
ATOM 2200 C CA . THR A 1 275 ? -19.459 2.923 22.812 1.00 94.69 275 THR A CA 1
ATOM 2201 C C . THR A 1 275 ? -19.864 3.979 21.779 1.00 94.69 275 THR A C 1
ATOM 2203 O O . THR A 1 275 ? -19.015 4.776 21.386 1.00 94.69 275 THR A O 1
ATOM 2206 N N . HIS A 1 276 ? -21.144 4.064 21.398 1.00 93.62 276 HIS A N 1
ATOM 2207 C CA . HIS A 1 276 ? -21.640 5.131 20.511 1.00 93.62 276 HIS A CA 1
ATOM 2208 C C . HIS A 1 276 ? -21.608 6.506 21.179 1.00 93.62 276 HIS A C 1
ATOM 2210 O O . HIS A 1 276 ? -21.164 7.481 20.576 1.00 93.62 276 HIS A O 1
ATOM 2216 N N . LEU A 1 277 ? -22.007 6.587 22.454 1.00 96.19 277 LEU A N 1
ATOM 2217 C CA . LEU A 1 277 ? -21.863 7.823 23.227 1.00 96.19 277 LEU A CA 1
ATOM 2218 C C . LEU A 1 277 ? -20.391 8.245 23.295 1.00 96.19 277 LEU A C 1
ATOM 2220 O O . LEU A 1 277 ? -20.057 9.386 23.001 1.00 96.19 277 LEU A O 1
ATOM 2224 N N . MET A 1 278 ? -19.480 7.321 23.596 1.00 97.00 278 MET A N 1
ATOM 2225 C CA . MET A 1 278 ? -18.046 7.611 23.604 1.00 97.00 278 MET A CA 1
ATOM 2226 C C . MET A 1 278 ? -17.548 8.098 22.235 1.00 97.00 278 MET A C 1
ATOM 2228 O O . MET A 1 278 ? -16.773 9.049 22.186 1.00 97.00 278 MET A O 1
ATOM 2232 N N . ASN A 1 279 ? -17.994 7.495 21.130 1.00 95.12 279 ASN A N 1
ATOM 2233 C CA . ASN A 1 279 ? -17.634 7.931 19.780 1.00 95.12 279 ASN A CA 1
ATOM 2234 C C . ASN A 1 279 ? -18.081 9.382 19.514 1.00 95.12 279 ASN A C 1
ATOM 2236 O O . ASN A 1 279 ? -17.280 10.209 19.072 1.00 95.12 279 ASN A O 1
ATOM 2240 N N . ALA A 1 280 ? -19.325 9.724 19.863 1.00 94.94 280 ALA A N 1
ATOM 2241 C CA . ALA A 1 280 ? -19.841 11.088 19.756 1.00 94.94 280 ALA A CA 1
ATOM 2242 C C . ALA A 1 280 ? -19.051 12.081 20.630 1.00 94.94 280 ALA A C 1
ATOM 2244 O O . ALA A 1 280 ? -18.637 13.138 20.149 1.00 94.94 280 ALA A O 1
ATOM 2245 N N . ALA A 1 281 ? -18.759 11.718 21.883 1.00 97.00 281 ALA A N 1
ATOM 2246 C CA . ALA A 1 281 ? -17.974 12.548 22.796 1.00 97.00 281 ALA A CA 1
ATOM 2247 C C . ALA A 1 281 ? -16.543 12.772 22.286 1.00 97.00 281 ALA A C 1
ATOM 2249 O O . ALA A 1 281 ? -16.043 13.895 22.325 1.00 97.00 281 ALA A O 1
ATOM 2250 N N . LEU A 1 282 ? -15.884 11.735 21.757 1.00 96.50 282 LEU A N 1
ATOM 2251 C CA . LEU A 1 282 ? -14.546 11.860 21.175 1.00 96.50 282 LEU A CA 1
ATOM 2252 C C . LEU A 1 282 ? -14.539 12.830 19.994 1.00 96.50 282 LEU A C 1
ATOM 2254 O O . LEU A 1 282 ? -13.649 13.674 19.912 1.00 96.50 282 LEU A O 1
ATOM 2258 N N . ARG A 1 283 ? -15.539 12.759 19.111 1.00 94.12 283 ARG A N 1
ATOM 2259 C CA . ARG A 1 283 ? -15.675 13.691 17.982 1.00 94.12 283 ARG A CA 1
ATOM 2260 C C . ARG A 1 283 ? -15.920 15.126 18.447 1.00 94.12 283 ARG A C 1
ATOM 2262 O O . ARG A 1 283 ? -15.345 16.048 17.880 1.00 94.12 283 ARG A O 1
ATOM 2269 N N . GLN A 1 284 ? -16.708 15.320 19.503 1.00 94.81 284 GLN A N 1
ATOM 2270 C CA . GLN A 1 284 ? -16.969 16.647 20.066 1.00 94.81 284 GLN A CA 1
ATOM 2271 C C . GLN A 1 284 ? -15.748 17.245 20.784 1.00 94.81 284 GLN A C 1
ATOM 2273 O O . GLN A 1 284 ? -15.537 18.456 20.738 1.00 94.81 284 GLN A O 1
ATOM 2278 N N . VAL A 1 285 ? -14.947 16.421 21.467 1.00 95.94 285 VAL A N 1
ATOM 2279 C CA . VAL A 1 285 ? -13.783 16.882 22.243 1.00 95.94 285 VAL A CA 1
ATOM 2280 C C . VAL A 1 285 ? -12.537 17.041 21.378 1.00 95.94 285 VAL A C 1
ATOM 2282 O O . VAL A 1 285 ? -11.793 18.002 21.564 1.00 95.94 285 VAL A O 1
ATOM 2285 N N . LEU A 1 286 ? -12.288 16.098 20.469 1.00 90.75 286 LEU A N 1
ATOM 2286 C CA . LEU A 1 286 ? -11.060 16.048 19.677 1.00 90.75 286 LEU A CA 1
ATOM 2287 C C . LEU A 1 286 ? -11.241 16.645 18.280 1.00 90.75 286 LEU A C 1
ATOM 2289 O O . LEU A 1 286 ? -10.291 17.224 17.767 1.00 90.75 286 LEU A O 1
ATOM 2293 N N . GLY A 1 287 ? -12.427 16.523 17.677 1.00 88.56 287 GLY A N 1
ATOM 2294 C CA . GLY A 1 287 ? -12.738 17.019 16.334 1.00 88.56 287 GLY A CA 1
ATOM 2295 C C . GLY A 1 287 ? -13.303 15.952 15.389 1.00 88.56 287 GLY A C 1
ATOM 2296 O O . GLY A 1 287 ? -13.280 14.748 15.657 1.00 88.56 287 GLY A O 1
ATOM 2297 N N . GLU A 1 288 ? -13.803 16.396 14.233 1.00 85.12 288 GLU A N 1
ATOM 2298 C CA . GLU A 1 288 ? -14.491 15.540 13.254 1.00 85.12 288 GLU A CA 1
ATOM 2299 C C . GLU A 1 288 ? -13.579 14.544 12.519 1.00 85.12 288 GLU A C 1
ATOM 2301 O O . GLU A 1 288 ? -14.074 13.621 11.866 1.00 85.12 288 GLU A O 1
ATOM 2306 N N . HIS A 1 289 ? -12.256 14.683 12.648 1.00 80.44 289 HIS A N 1
ATOM 2307 C CA . HIS A 1 289 ? -11.272 13.742 12.102 1.00 80.44 289 HIS A CA 1
ATOM 2308 C C . HIS A 1 289 ? -11.239 12.401 12.838 1.00 80.44 289 HIS A C 1
ATOM 2310 O O . HIS A 1 289 ? -10.555 11.480 12.387 1.00 80.44 289 HIS A O 1
ATOM 2316 N N . VAL A 1 290 ? -11.946 12.277 13.965 1.00 85.56 290 VAL A N 1
ATOM 2317 C CA . VAL A 1 290 ? -12.095 11.023 14.705 1.00 85.56 290 VAL A CA 1
ATOM 2318 C C . VAL A 1 290 ? -13.044 10.083 13.961 1.00 85.56 290 VAL A C 1
ATOM 2320 O O . VAL A 1 290 ? -14.253 10.301 13.901 1.00 85.56 290 VAL A O 1
ATOM 2323 N N . TRP A 1 291 ? -12.486 8.997 13.433 1.00 81.06 291 TRP A N 1
ATOM 2324 C CA . TRP A 1 291 ? -13.187 7.923 12.740 1.00 81.06 291 TRP A CA 1
ATOM 2325 C C . TRP A 1 291 ? -12.863 6.583 13.385 1.00 81.06 291 TRP A C 1
ATOM 2327 O O . TRP A 1 291 ? -11.696 6.282 13.649 1.00 81.06 291 TRP A O 1
ATOM 2337 N N . GLN A 1 292 ? -13.881 5.743 13.568 1.00 83.62 292 GLN A N 1
ATOM 2338 C CA . GLN A 1 292 ? -13.709 4.376 14.051 1.00 83.62 292 GLN A CA 1
ATOM 2339 C C . GLN A 1 292 ? -12.838 3.553 13.085 1.00 83.62 292 GLN A C 1
ATOM 2341 O O . GLN A 1 292 ? -13.049 3.547 11.871 1.00 83.62 292 GLN A O 1
ATOM 2346 N N . LYS A 1 293 ? -11.867 2.824 13.643 1.00 81.38 293 LYS A N 1
ATOM 2347 C CA . LYS A 1 293 ? -10.994 1.862 12.945 1.00 81.38 293 LYS A CA 1
ATOM 2348 C C . LYS A 1 293 ? -11.110 0.438 13.478 1.00 81.38 293 LYS A C 1
ATOM 2350 O O . LYS A 1 293 ? -10.683 -0.495 12.804 1.00 81.38 293 LYS A O 1
ATOM 2355 N N . GLY A 1 294 ? -11.712 0.260 14.648 1.00 79.88 294 GLY A N 1
ATOM 2356 C CA . GLY A 1 294 ? -11.979 -1.051 15.218 1.00 79.88 294 GLY A CA 1
ATOM 2357 C C . GLY A 1 294 ? -12.805 -0.940 16.489 1.00 79.88 294 GLY A C 1
ATOM 2358 O O . GLY A 1 294 ? -12.672 0.018 17.241 1.00 79.88 294 GLY A O 1
ATOM 2359 N N . SER A 1 295 ? -13.644 -1.938 16.742 1.00 84.12 295 SER A N 1
ATOM 2360 C CA . SER A 1 295 ? -14.405 -2.053 17.985 1.00 84.12 295 SER A CA 1
ATOM 2361 C C . SER A 1 295 ? -14.408 -3.509 18.443 1.00 84.12 295 SER A C 1
ATOM 2363 O O . SER A 1 295 ? -14.399 -4.420 17.614 1.00 84.12 295 SER A O 1
ATOM 2365 N N . ASN A 1 296 ? -14.326 -3.738 19.749 1.00 85.38 296 ASN A N 1
ATOM 2366 C CA . ASN A 1 296 ? -14.539 -5.043 20.365 1.00 85.38 296 ASN A CA 1
ATOM 2367 C C . ASN A 1 296 ? -15.123 -4.847 21.763 1.00 85.38 296 ASN A C 1
ATOM 2369 O O . ASN A 1 296 ? -14.494 -4.219 22.612 1.00 85.38 296 ASN A O 1
ATOM 2373 N N . ILE A 1 297 ? -16.311 -5.389 21.984 1.00 85.81 297 ILE A N 1
ATOM 2374 C CA . ILE A 1 297 ? -17.103 -5.215 23.194 1.00 85.81 297 ILE A CA 1
ATOM 2375 C C . ILE A 1 297 ? -17.289 -6.591 23.825 1.00 85.81 297 ILE A C 1
ATOM 2377 O O . ILE A 1 297 ? -17.851 -7.490 23.203 1.00 85.81 297 ILE A O 1
ATOM 2381 N N . THR A 1 298 ? -16.803 -6.746 25.051 1.00 86.19 298 THR A N 1
ATOM 2382 C CA . THR A 1 298 ? -17.004 -7.926 25.902 1.00 86.19 298 THR A CA 1
ATOM 2383 C C . THR A 1 298 ? -17.860 -7.541 27.105 1.00 86.19 298 THR A C 1
ATOM 2385 O O . THR A 1 298 ? -18.224 -6.376 27.244 1.00 86.19 298 THR A O 1
ATOM 2388 N N . LYS A 1 299 ? -18.180 -8.488 27.993 1.00 84.44 299 LYS A N 1
ATOM 2389 C CA . LYS A 1 299 ? -18.963 -8.201 29.209 1.00 84.44 299 LYS A CA 1
ATOM 2390 C C . LYS A 1 299 ? -18.250 -7.242 30.159 1.00 84.44 299 LYS A C 1
ATOM 2392 O O . LYS A 1 299 ? -18.886 -6.509 30.901 1.00 84.44 299 LYS A O 1
ATOM 2397 N N . GLU A 1 300 ? -16.922 -7.252 30.135 1.00 85.56 300 GLU A N 1
ATOM 2398 C CA . GLU A 1 300 ? -16.089 -6.509 31.077 1.00 85.56 300 GLU A CA 1
ATOM 2399 C C . GLU A 1 300 ? -15.679 -5.136 30.542 1.00 85.56 300 GLU A C 1
ATOM 2401 O O . GLU A 1 300 ? -15.360 -4.242 31.326 1.00 85.56 300 GLU A O 1
ATOM 2406 N N . ARG A 1 301 ? -15.594 -4.970 29.214 1.00 90.00 301 ARG A N 1
ATOM 2407 C CA . ARG A 1 301 ? -15.072 -3.740 28.607 1.00 90.00 301 ARG A CA 1
ATOM 2408 C C . ARG A 1 301 ? -15.423 -3.579 27.135 1.00 90.00 301 ARG A C 1
ATOM 2410 O O . ARG A 1 301 ? -15.534 -4.544 26.386 1.00 90.00 301 ARG A O 1
ATOM 2417 N N . THR A 1 302 ? -15.413 -2.329 26.691 1.00 92.06 302 THR A N 1
ATOM 2418 C CA . THR A 1 302 ? -15.277 -1.960 25.281 1.00 92.06 302 THR A CA 1
ATOM 2419 C C . THR A 1 302 ? -13.827 -1.601 24.951 1.00 92.06 302 THR A C 1
ATOM 2421 O O . THR A 1 302 ? -13.098 -1.035 25.771 1.00 92.06 302 THR A O 1
ATOM 2424 N N . ARG A 1 303 ? -13.380 -1.970 23.750 1.00 93.31 303 ARG A N 1
ATOM 2425 C CA . ARG A 1 303 ? -12.121 -1.568 23.115 1.00 93.31 303 ARG A CA 1
ATOM 2426 C C . ARG A 1 303 ? -12.463 -0.839 21.829 1.00 93.31 303 ARG A C 1
ATOM 2428 O O . ARG A 1 303 ? -12.911 -1.478 20.879 1.00 93.31 303 ARG A O 1
ATOM 2435 N N . PHE A 1 304 ? -12.154 0.444 21.774 1.00 92.94 304 PHE A N 1
ATOM 2436 C CA . PHE A 1 304 ? -12.472 1.296 20.642 1.00 92.94 304 PHE A CA 1
ATOM 2437 C C . PHE A 1 304 ? -11.207 1.918 20.063 1.00 92.94 304 PHE A C 1
ATOM 2439 O O . PHE A 1 304 ? -10.473 2.614 20.765 1.00 92.94 304 PHE A O 1
ATOM 2446 N N . ASP A 1 305 ? -10.963 1.651 18.784 1.00 89.56 305 ASP A N 1
ATOM 2447 C CA . ASP A 1 305 ? -9.818 2.152 18.035 1.00 89.56 305 ASP A CA 1
ATOM 2448 C C . ASP A 1 305 ? -10.300 3.254 17.094 1.00 89.56 305 ASP A C 1
ATOM 2450 O O . ASP A 1 305 ? -11.244 3.041 16.329 1.00 89.56 305 ASP A O 1
ATOM 2454 N N . PHE A 1 306 ? -9.643 4.410 17.114 1.00 87.69 306 PHE A N 1
ATOM 2455 C CA . PHE A 1 306 ? -10.053 5.585 16.348 1.00 87.69 306 PHE A CA 1
ATOM 2456 C C . PHE A 1 306 ? -8.863 6.363 15.785 1.00 87.69 306 PHE A C 1
ATOM 2458 O O . PHE A 1 306 ? -7.733 6.243 16.266 1.00 87.69 306 PHE A O 1
ATOM 2465 N N . THR A 1 307 ? -9.111 7.154 14.740 1.00 81.81 307 THR A N 1
ATOM 2466 C CA . THR A 1 307 ? -8.097 8.034 14.150 1.00 81.81 307 THR A CA 1
ATOM 2467 C C . THR A 1 307 ? -7.847 9.244 15.028 1.00 81.81 307 THR A C 1
ATOM 2469 O O . THR A 1 307 ? -8.735 10.063 15.248 1.00 81.81 307 THR A O 1
ATOM 2472 N N . HIS A 1 308 ? -6.616 9.361 15.507 1.00 88.12 308 HIS A N 1
ATOM 2473 C CA . HIS A 1 308 ? -6.112 10.527 16.217 1.00 88.12 308 HIS A CA 1
ATOM 2474 C C . HIS A 1 308 ? -4.582 10.407 16.291 1.00 88.12 308 HIS A C 1
ATOM 2476 O O . HIS A 1 308 ? -4.058 9.343 16.615 1.00 88.12 308 HIS A O 1
ATOM 2482 N N . SER A 1 309 ? -3.842 11.451 15.924 1.00 76.62 309 SER A N 1
ATOM 2483 C CA . SER A 1 309 ? -2.372 11.404 15.838 1.00 76.62 309 SER A CA 1
ATOM 2484 C C . SER A 1 309 ? -1.685 11.548 17.193 1.00 76.62 309 SER A C 1
ATOM 2486 O O . SER A 1 309 ? -0.623 10.965 17.407 1.00 76.62 309 SER A O 1
ATOM 2488 N N . GLU A 1 310 ? -2.287 12.302 18.107 1.00 82.38 310 GLU A N 1
ATOM 2489 C CA . GLU A 1 310 ? -1.639 12.744 19.338 1.00 82.38 310 GLU A CA 1
ATOM 2490 C C . GLU A 1 310 ? -2.095 11.971 20.567 1.00 82.38 310 GLU A C 1
ATOM 2492 O O . GLU A 1 310 ? -3.149 11.323 20.584 1.00 82.38 310 GLU A O 1
ATOM 2497 N N . LYS A 1 311 ? -1.290 12.051 21.634 1.00 90.56 311 LYS A N 1
ATOM 2498 C CA . LYS A 1 311 ? -1.711 11.530 22.924 1.00 90.56 311 LYS A CA 1
ATOM 2499 C C . LYS A 1 311 ? -2.788 12.432 23.532 1.00 90.56 311 LYS A C 1
ATOM 2501 O O . LYS A 1 311 ? -2.500 13.572 23.860 1.00 90.56 311 LYS A O 1
ATOM 2506 N N . MET A 1 312 ? -3.982 11.885 23.739 1.00 95.75 312 MET A N 1
ATOM 2507 C CA . MET A 1 312 ? -5.062 12.488 24.506 1.00 95.75 312 MET A CA 1
ATOM 2508 C C . MET A 1 312 ? -4.541 12.918 25.870 1.00 95.75 312 MET A C 1
ATOM 2510 O O . MET A 1 312 ? -3.976 12.100 26.612 1.00 95.75 312 MET A O 1
ATOM 2514 N N . THR A 1 313 ? -4.762 14.184 26.192 1.00 95.00 313 THR A N 1
ATOM 2515 C CA . THR A 1 313 ? -4.431 14.729 27.505 1.00 95.00 313 THR A CA 1
ATOM 2516 C C . THR A 1 313 ? -5.374 14.167 28.567 1.00 95.00 313 THR A C 1
ATOM 2518 O O . THR A 1 313 ? -6.424 13.586 28.261 1.00 95.00 313 THR A O 1
ATOM 2521 N N . ASP A 1 314 ? -4.995 14.304 29.836 1.00 95.31 314 ASP A N 1
ATOM 2522 C CA . ASP A 1 314 ? -5.849 13.860 30.937 1.00 95.31 314 ASP A CA 1
ATOM 2523 C C . ASP A 1 314 ? -7.157 14.666 30.975 1.00 95.31 314 ASP A C 1
ATOM 2525 O O . ASP A 1 314 ? -8.222 14.088 31.168 1.00 95.31 314 ASP A O 1
ATOM 2529 N N . GLU A 1 315 ? -7.110 15.953 30.630 1.00 95.12 315 GLU A N 1
ATOM 2530 C CA . GLU A 1 315 ? -8.280 16.828 30.512 1.00 95.12 315 GLU A CA 1
ATOM 2531 C C . GLU A 1 315 ? -9.216 16.386 29.382 1.00 95.12 315 GLU A C 1
ATOM 2533 O O . GLU A 1 315 ? -10.432 16.364 29.561 1.00 95.12 315 GLU A O 1
ATOM 2538 N N . GLN A 1 316 ? -8.674 15.998 28.221 1.00 96.69 316 GLN A N 1
ATOM 2539 C CA . GLN A 1 316 ? -9.486 15.489 27.112 1.00 96.69 316 GLN A CA 1
ATOM 2540 C C . GLN A 1 316 ? -10.191 14.183 27.489 1.00 96.69 316 GLN A C 1
ATOM 2542 O O . GLN A 1 316 ? -11.364 14.011 27.163 1.00 96.69 316 GLN A O 1
ATOM 2547 N N . LYS A 1 317 ? -9.506 13.273 28.195 1.00 97.25 317 LYS A N 1
ATOM 2548 C CA . LYS A 1 317 ? -10.119 12.026 28.679 1.00 97.25 317 LYS A CA 1
ATOM 2549 C C . LYS A 1 317 ? -11.222 12.306 29.698 1.00 97.25 317 LYS A C 1
ATOM 2551 O O . LYS A 1 317 ? -12.316 11.778 29.525 1.00 97.25 317 LYS A O 1
ATOM 2556 N N . SER A 1 318 ? -10.968 13.168 30.687 1.00 96.62 318 SER A N 1
ATOM 2557 C CA . SER A 1 318 ? -11.984 13.560 31.673 1.00 96.62 318 SER A CA 1
ATOM 2558 C C . SER A 1 318 ? -13.199 14.193 31.004 1.00 96.62 318 SER A C 1
ATOM 2560 O O . SER A 1 318 ? -14.324 13.805 31.289 1.00 96.62 318 SER A O 1
ATOM 2562 N N . LYS A 1 319 ? -12.997 15.083 30.026 1.00 97.44 319 LYS A N 1
ATOM 2563 C CA . LYS A 1 319 ? -14.102 15.718 29.297 1.00 97.44 319 LYS A CA 1
ATOM 2564 C C . LYS A 1 319 ? -14.948 14.716 28.504 1.00 97.44 319 LYS A C 1
ATOM 2566 O O . LYS A 1 319 ? -16.165 14.865 28.433 1.00 97.44 319 LYS A O 1
ATOM 2571 N N . VAL A 1 320 ? -14.325 13.695 27.910 1.00 97.88 320 VAL A N 1
ATOM 2572 C CA . VAL A 1 320 ? -15.053 12.604 27.237 1.00 97.88 320 VAL A CA 1
ATOM 2573 C C . VAL A 1 320 ? -15.871 11.799 28.249 1.00 97.88 320 VAL A C 1
ATOM 2575 O O . VAL A 1 320 ? -17.047 11.549 28.000 1.00 97.88 320 VAL A O 1
ATOM 2578 N N . GLU A 1 321 ? -15.287 11.423 29.390 1.00 97.44 321 GLU A N 1
ATOM 2579 C CA . GLU A 1 321 ? -16.013 10.721 30.457 1.00 97.44 321 GLU A CA 1
ATOM 2580 C C . GLU A 1 321 ? -17.192 11.541 30.995 1.00 97.44 321 GLU A C 1
ATOM 2582 O O . GLU A 1 321 ? -18.288 11.004 31.150 1.00 97.44 321 GLU A O 1
ATOM 2587 N N . GLU A 1 322 ? -16.990 12.834 31.253 1.00 97.50 322 GLU A N 1
ATOM 2588 C CA . GLU A 1 322 ? -18.020 13.754 31.743 1.00 97.50 322 GLU A CA 1
ATOM 2589 C C . GLU A 1 322 ? -19.182 13.878 30.753 1.00 97.50 322 GLU A C 1
ATOM 2591 O O . GLU A 1 322 ? -20.340 13.764 31.154 1.00 97.50 322 GLU A O 1
ATOM 2596 N N . LEU A 1 323 ? -18.895 14.043 29.456 1.00 97.50 323 LEU A N 1
ATOM 2597 C CA . LEU A 1 323 ? -19.930 14.113 28.422 1.00 97.50 323 LEU A CA 1
ATOM 2598 C C . LEU A 1 323 ? -20.757 12.829 28.368 1.00 97.50 323 LEU A C 1
ATOM 2600 O O . LEU A 1 323 ? -21.985 12.897 28.440 1.00 97.50 323 LEU A O 1
ATOM 2604 N N . VAL A 1 324 ? -20.101 11.665 28.304 1.00 97.75 324 VAL A N 1
ATOM 2605 C CA . VAL A 1 324 ? -20.802 10.375 28.242 1.00 97.75 324 VAL A CA 1
ATOM 2606 C C . VAL A 1 324 ? -21.678 10.174 29.477 1.00 97.75 324 VAL A C 1
ATOM 2608 O O . VAL A 1 324 ? -22.851 9.838 29.334 1.00 97.75 324 VAL A O 1
ATOM 2611 N N . ASN A 1 325 ? -21.154 10.432 30.677 1.00 97.94 325 ASN A N 1
ATOM 2612 C CA . ASN A 1 325 ? -21.935 10.296 31.907 1.00 97.94 325 ASN A CA 1
ATOM 2613 C C . ASN A 1 325 ? -23.084 11.313 31.986 1.00 97.94 325 ASN A C 1
ATOM 2615 O O . ASN A 1 325 ? -24.173 10.943 32.414 1.00 97.94 325 ASN A O 1
ATOM 2619 N N . SER A 1 326 ? -22.903 12.545 31.498 1.00 97.38 326 SER A N 1
ATOM 2620 C CA . SER A 1 326 ? -23.991 13.532 31.435 1.00 97.38 326 SER A CA 1
ATOM 2621 C C . SER A 1 326 ? -25.130 13.085 30.511 1.00 97.38 326 SER A C 1
ATOM 2623 O O . SER A 1 326 ? -26.303 13.308 30.802 1.00 97.38 326 SER A O 1
ATOM 2625 N N . TRP A 1 327 ? -24.811 12.409 29.404 1.00 97.44 327 TRP A N 1
ATOM 2626 C CA . TRP A 1 327 ? -25.808 11.839 28.498 1.00 97.44 327 TRP A CA 1
ATOM 2627 C C . TRP A 1 327 ? -26.480 10.600 29.075 1.00 97.44 327 TRP A C 1
ATOM 2629 O O . TRP A 1 327 ? -27.643 10.346 28.775 1.00 97.44 327 TRP A O 1
ATOM 2639 N N . ILE A 1 328 ? -25.785 9.834 29.912 1.00 96.12 328 ILE A N 1
ATOM 2640 C CA . ILE A 1 328 ? -26.397 8.730 30.651 1.00 96.12 328 ILE A CA 1
ATOM 2641 C C . ILE A 1 328 ? -27.375 9.272 31.700 1.00 96.12 328 ILE A C 1
ATOM 2643 O O . ILE A 1 328 ? -28.524 8.846 31.731 1.00 96.12 328 ILE A O 1
ATOM 2647 N N . GLU A 1 329 ? -26.975 10.275 32.483 1.00 95.81 329 GLU A N 1
ATOM 2648 C CA . GLU A 1 329 ? -27.825 10.903 33.505 1.00 95.81 329 GLU A CA 1
ATOM 2649 C C . GLU A 1 329 ? -29.079 11.570 32.912 1.00 95.81 329 GLU A C 1
ATOM 2651 O O . GLU A 1 329 ? -30.143 11.581 33.531 1.00 95.81 329 GLU A O 1
ATOM 2656 N N . ARG A 1 330 ? -28.982 12.092 31.682 1.00 95.12 330 ARG A N 1
ATOM 2657 C CA . ARG A 1 330 ? -30.117 12.672 30.945 1.00 95.12 330 ARG A CA 1
ATOM 2658 C C . ARG A 1 330 ? -31.153 11.648 30.472 1.00 95.12 330 ARG A C 1
ATOM 2660 O O . ARG A 1 330 ? -32.230 12.079 30.063 1.00 95.12 330 ARG A O 1
ATOM 2667 N N . ASP A 1 331 ? -30.841 10.353 30.526 1.00 95.88 331 ASP A N 1
ATOM 2668 C CA . ASP A 1 331 ? -31.715 9.243 30.124 1.00 95.88 331 ASP A CA 1
ATOM 2669 C C . ASP A 1 331 ? -32.320 9.420 28.715 1.00 95.88 331 ASP A C 1
ATOM 2671 O O . ASP A 1 331 ? -33.530 9.470 28.488 1.00 95.88 331 ASP A O 1
ATOM 2675 N N . LEU A 1 332 ? -31.431 9.592 27.739 1.00 96.25 332 LEU A N 1
ATOM 2676 C CA . LEU A 1 332 ? -31.751 9.816 26.334 1.00 96.25 332 LEU A CA 1
ATOM 2677 C C . LEU A 1 332 ? -32.397 8.578 25.713 1.00 96.25 332 LEU A C 1
ATOM 2679 O O . LEU A 1 332 ? -32.059 7.449 26.054 1.00 96.25 332 LEU A O 1
ATOM 2683 N N . THR A 1 333 ? -33.279 8.782 24.738 1.00 95.88 333 THR A N 1
ATOM 2684 C CA . THR A 1 333 ? -33.951 7.693 24.018 1.00 95.88 333 THR A CA 1
ATOM 2685 C C . THR A 1 333 ? -33.094 7.189 22.865 1.00 95.88 333 THR A C 1
ATOM 2687 O O . THR A 1 333 ? -32.539 7.981 22.101 1.00 95.88 333 THR A O 1
ATOM 2690 N N . VAL A 1 334 ? -33.031 5.870 22.700 1.00 94.88 334 VAL A N 1
ATOM 2691 C CA . VAL A 1 334 ? -32.322 5.195 21.612 1.00 94.88 334 VAL A CA 1
ATOM 2692 C C . VAL A 1 334 ? -33.340 4.591 20.648 1.00 94.88 334 VAL A C 1
ATOM 2694 O O . VAL A 1 334 ? -34.042 3.633 20.963 1.00 94.88 334 VAL A O 1
ATOM 2697 N N . LYS A 1 335 ? -33.428 5.148 19.439 1.00 92.88 335 LYS A N 1
ATOM 2698 C CA . LYS A 1 335 ? -34.383 4.720 18.411 1.00 92.88 335 LYS A CA 1
ATOM 2699 C C . LYS A 1 335 ? -33.676 3.971 17.289 1.00 92.88 335 LYS A C 1
ATOM 2701 O O . LYS A 1 335 ? -32.704 4.475 16.731 1.00 92.88 335 LYS A O 1
ATOM 2706 N N . LYS A 1 336 ? -34.210 2.806 16.915 1.00 89.12 336 LYS A N 1
ATOM 2707 C CA . LYS A 1 336 ? -33.787 2.042 15.735 1.00 89.12 336 LYS A CA 1
ATOM 2708 C C . LYS A 1 336 ? -34.709 2.309 14.554 1.00 89.12 336 LYS A C 1
ATOM 2710 O O . LYS A 1 336 ? -35.922 2.152 14.673 1.00 89.12 336 LYS A O 1
ATOM 2715 N N . GLU A 1 337 ? -34.133 2.599 13.397 1.00 88.44 337 GLU A N 1
ATOM 2716 C CA . GLU A 1 337 ? -34.861 2.724 12.133 1.00 88.44 337 GLU A CA 1
ATOM 2717 C C . GLU A 1 337 ? -34.142 1.933 11.037 1.00 88.44 337 GLU A C 1
ATOM 2719 O O . GLU A 1 337 ? -32.915 1.926 10.966 1.00 88.44 337 GLU A O 1
ATOM 2724 N N . VAL A 1 338 ? -34.901 1.237 10.189 1.00 81.62 338 VAL A N 1
ATOM 2725 C CA . VAL A 1 338 ? -34.366 0.548 9.006 1.00 81.62 338 VAL A CA 1
ATOM 2726 C C . VAL A 1 338 ? -34.790 1.340 7.783 1.00 81.62 338 VAL A C 1
ATOM 2728 O O . VAL A 1 338 ? -35.978 1.600 7.604 1.00 81.62 338 VAL A O 1
ATOM 2731 N N . MET A 1 339 ? -33.826 1.745 6.962 1.00 84.69 339 MET A N 1
ATOM 2732 C CA . MET A 1 339 ? -34.071 2.627 5.821 1.00 84.69 339 MET A CA 1
ATOM 2733 C C . MET A 1 339 ? -33.074 2.378 4.679 1.00 84.69 339 MET A C 1
ATOM 2735 O O . MET A 1 339 ? -32.033 1.748 4.900 1.00 84.69 339 MET A O 1
ATOM 2739 N N . PRO A 1 340 ? -33.360 2.860 3.456 1.00 82.62 340 PRO A N 1
ATOM 2740 C CA . PRO A 1 340 ? -32.408 2.820 2.351 1.00 82.62 340 PRO A CA 1
ATOM 2741 C C . PRO A 1 340 ? -31.120 3.592 2.665 1.00 82.62 340 PRO A C 1
ATOM 2743 O O . PRO A 1 340 ? -31.164 4.652 3.293 1.00 82.62 340 PRO A O 1
ATOM 2746 N N . LEU A 1 341 ? -29.979 3.100 2.177 1.00 74.62 341 LEU A N 1
ATOM 2747 C CA . LEU A 1 341 ? -28.654 3.690 2.404 1.00 74.62 341 LEU A CA 1
ATOM 2748 C C . LEU A 1 341 ? -28.591 5.176 2.016 1.00 74.62 341 LEU A C 1
ATOM 2750 O O . LEU A 1 341 ? -28.017 5.980 2.746 1.00 74.62 341 LEU A O 1
ATOM 2754 N N . GLU A 1 342 ? -29.212 5.555 0.900 1.00 77.38 342 GLU A N 1
ATOM 2755 C CA . GLU A 1 342 ? -29.225 6.944 0.424 1.00 77.38 342 GLU A CA 1
ATOM 2756 C C . GLU A 1 342 ? -29.997 7.879 1.365 1.00 77.38 342 GLU A C 1
ATOM 2758 O O . GLU A 1 342 ? -29.535 8.979 1.663 1.00 77.38 342 GLU A O 1
ATOM 2763 N N . GLN A 1 343 ? -31.120 7.418 1.925 1.00 80.69 343 GLN A N 1
ATOM 2764 C CA . GLN A 1 343 ? -31.860 8.172 2.941 1.00 80.69 343 GLN A CA 1
ATOM 2765 C C . GLN A 1 343 ? -31.047 8.289 4.236 1.00 80.69 343 GLN A C 1
ATOM 2767 O O . GLN A 1 343 ? -31.005 9.342 4.868 1.00 80.69 343 GLN A O 1
ATOM 2772 N N . ALA A 1 344 ? -30.347 7.220 4.605 1.00 77.75 344 ALA A N 1
ATOM 2773 C CA . ALA A 1 344 ? -29.510 7.181 5.793 1.00 77.75 344 ALA A CA 1
ATOM 2774 C C . ALA A 1 344 ? -28.320 8.162 5.697 1.00 77.75 344 ALA A C 1
ATOM 2776 O O . ALA A 1 344 ? -28.004 8.851 6.669 1.00 77.75 344 ALA A O 1
ATOM 2777 N N . LYS A 1 345 ? -27.713 8.298 4.507 1.00 76.00 345 LYS A N 1
ATOM 2778 C CA . LYS A 1 345 ? -26.680 9.308 4.212 1.00 76.00 345 LYS A CA 1
ATOM 2779 C C . LYS A 1 345 ? -27.214 10.739 4.321 1.00 76.00 345 LYS A C 1
ATOM 2781 O O . LYS A 1 345 ? -26.532 11.589 4.883 1.00 76.00 345 LYS A O 1
ATOM 2786 N N . GLN A 1 346 ? -28.436 11.005 3.851 1.00 82.31 346 GLN A N 1
ATOM 2787 C CA . GLN A 1 346 ? -29.068 12.332 3.963 1.00 82.31 346 GLN A CA 1
ATOM 2788 C C . GLN A 1 346 ? -29.317 12.762 5.417 1.00 82.31 346 GLN A C 1
ATOM 2790 O O . GLN A 1 346 ? -29.369 13.953 5.710 1.00 82.31 346 GLN A O 1
ATOM 2795 N N . LEU A 1 347 ? -29.444 11.805 6.341 1.00 80.06 347 LEU A N 1
ATOM 2796 C CA . LEU A 1 347 ? -29.607 12.069 7.772 1.00 80.06 347 LEU A CA 1
ATOM 2797 C C . LEU A 1 347 ? -28.286 12.361 8.503 1.00 80.06 347 LEU A C 1
ATOM 2799 O O . LEU A 1 347 ? -28.309 12.472 9.732 1.00 80.06 347 LEU A O 1
ATOM 2803 N N . ASN A 1 348 ? -27.161 12.466 7.783 1.00 80.50 348 ASN A N 1
ATOM 2804 C CA . ASN A 1 348 ? -25.810 12.604 8.336 1.00 80.50 348 ASN A CA 1
ATOM 2805 C C . ASN A 1 348 ? -25.472 11.510 9.366 1.00 80.50 348 ASN A C 1
ATOM 2807 O O . ASN A 1 348 ? -24.756 11.754 10.336 1.00 80.50 348 ASN A O 1
ATOM 2811 N N . ALA A 1 349 ? -26.016 10.303 9.177 1.00 80.62 349 ALA A N 1
ATOM 2812 C CA . ALA A 1 349 ? -25.685 9.163 10.016 1.00 80.62 349 ALA A CA 1
ATOM 2813 C C . ALA A 1 349 ? -24.223 8.753 9.790 1.00 80.62 349 ALA A C 1
ATOM 2815 O O . ALA A 1 349 ? -23.771 8.599 8.653 1.00 80.62 349 ALA A O 1
ATOM 2816 N N . ILE A 1 350 ? -23.483 8.573 10.878 1.00 80.00 350 ILE A N 1
ATOM 2817 C CA . ILE A 1 350 ? -22.068 8.229 10.838 1.00 80.00 350 ILE A CA 1
ATOM 2818 C C . ILE A 1 350 ? -21.931 6.721 10.613 1.00 80.00 350 ILE A C 1
ATOM 2820 O O . ILE A 1 350 ? -22.445 5.897 11.370 1.00 80.00 350 ILE A O 1
ATOM 2824 N N . GLY A 1 351 ? -21.216 6.358 9.553 1.00 74.06 351 GLY A N 1
ATOM 2825 C CA . GLY A 1 351 ? -20.785 4.990 9.296 1.00 74.06 351 GLY A CA 1
ATOM 2826 C C . GLY A 1 351 ? -19.333 4.753 9.699 1.00 74.06 351 GLY A C 1
ATOM 2827 O O . GLY A 1 351 ? -18.542 5.680 9.875 1.00 74.06 351 GLY A O 1
ATOM 2828 N N . VAL A 1 352 ? -18.950 3.483 9.760 1.00 64.94 352 VAL A N 1
ATOM 2829 C CA . VAL A 1 352 ? -17.546 3.067 9.757 1.00 64.94 352 VAL A CA 1
ATOM 2830 C C . VAL A 1 352 ? -16.923 3.403 8.398 1.00 64.94 352 VAL A C 1
ATOM 2832 O O . VAL A 1 352 ? -17.410 2.973 7.348 1.00 64.94 352 VAL A O 1
ATOM 2835 N N . PHE A 1 353 ? -15.841 4.181 8.421 1.00 45.69 353 PHE A N 1
ATOM 2836 C CA . PHE A 1 353 ? -15.131 4.627 7.224 1.00 45.69 353 PHE A CA 1
ATOM 2837 C C . PHE A 1 353 ? -14.544 3.442 6.440 1.00 45.69 353 PHE A C 1
ATOM 2839 O O . PHE A 1 353 ? -13.714 2.700 6.970 1.00 45.69 353 PHE A O 1
ATOM 2846 N N . GLY A 1 354 ? -14.917 3.317 5.163 1.00 44.59 354 GLY A N 1
ATOM 2847 C CA . GLY A 1 354 ? -14.405 2.291 4.247 1.00 44.59 354 GLY A CA 1
ATOM 2848 C C . GLY A 1 354 ? -15.180 0.968 4.239 1.00 44.59 354 GLY A C 1
ATOM 2849 O O . GLY A 1 354 ? -14.794 0.063 3.501 1.00 44.59 354 GLY A O 1
ATOM 2850 N N . GLU A 1 355 ? -16.264 0.837 5.011 1.00 56.25 355 GLU A N 1
ATOM 2851 C CA . GLU A 1 355 ? -17.148 -0.331 4.915 1.00 56.25 355 GLU A CA 1
ATOM 2852 C C . GLU A 1 355 ? -18.182 -0.190 3.790 1.00 56.25 355 GLU A C 1
ATOM 2854 O O . GLU A 1 355 ? -18.721 0.890 3.536 1.00 56.25 355 GLU A O 1
ATOM 2859 N N . LYS A 1 356 ? -18.472 -1.310 3.116 1.00 57.06 356 LYS A N 1
ATOM 2860 C CA . LYS A 1 356 ?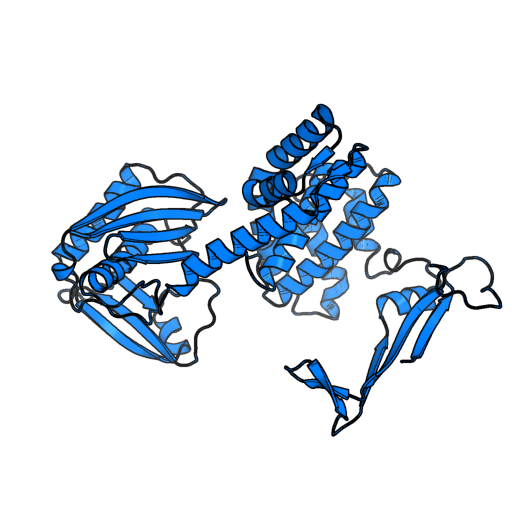 -19.576 -1.413 2.157 1.00 57.06 356 LYS A CA 1
ATOM 2861 C C . LYS A 1 356 ? -20.849 -1.800 2.902 1.00 57.06 356 LYS A C 1
ATOM 2863 O O . LYS A 1 356 ? -20.890 -2.844 3.548 1.00 57.06 356 LYS A O 1
ATOM 2868 N N . TYR A 1 357 ? -21.887 -0.986 2.766 1.00 64.12 357 TYR A N 1
ATOM 2869 C CA . TYR A 1 357 ? -23.202 -1.247 3.344 1.00 64.12 357 TYR A CA 1
ATOM 2870 C C . TYR A 1 357 ? -24.145 -1.861 2.306 1.00 64.12 357 TYR A C 1
ATOM 2872 O O . TYR A 1 357 ? -24.003 -1.617 1.109 1.00 64.12 357 TYR A O 1
ATOM 2880 N N . ALA A 1 358 ? -25.108 -2.657 2.774 1.00 67.75 358 ALA A N 1
ATOM 2881 C CA . ALA A 1 358 ? -26.213 -3.132 1.944 1.00 67.75 358 ALA A CA 1
ATOM 2882 C C . ALA A 1 358 ? -27.136 -1.968 1.530 1.00 67.75 358 ALA A C 1
ATOM 2884 O O . ALA A 1 358 ? -27.089 -0.890 2.124 1.00 67.75 358 ALA A O 1
ATOM 2885 N N . GLU A 1 359 ? -28.012 -2.198 0.546 1.00 66.56 359 GLU A N 1
ATOM 2886 C CA . GLU A 1 359 ? -28.974 -1.189 0.065 1.00 66.56 359 GLU A CA 1
ATOM 2887 C C . GLU A 1 359 ? -29.913 -0.682 1.169 1.00 66.56 359 GLU A C 1
ATOM 2889 O O . GLU A 1 359 ? -30.332 0.474 1.153 1.00 66.56 359 GLU A O 1
ATOM 2894 N N . THR A 1 360 ? -30.202 -1.528 2.158 1.00 67.69 360 THR A N 1
ATOM 2895 C CA . THR A 1 360 ? -30.944 -1.185 3.373 1.00 67.69 360 THR A CA 1
ATOM 2896 C C . THR A 1 360 ? -30.043 -1.303 4.595 1.00 67.69 360 THR A C 1
ATOM 2898 O O . THR A 1 360 ? -29.407 -2.341 4.801 1.00 67.69 360 THR A O 1
ATOM 2901 N N . VAL A 1 361 ? -30.037 -0.274 5.440 1.00 76.31 361 VAL A N 1
ATOM 2902 C CA . VAL A 1 361 ? -29.225 -0.201 6.661 1.00 76.31 361 VAL A CA 1
ATOM 2903 C C . VAL A 1 361 ? -30.094 0.039 7.889 1.00 76.31 361 VAL A C 1
ATOM 2905 O O . VAL A 1 361 ? -31.183 0.605 7.796 1.00 76.31 361 VAL A O 1
ATOM 2908 N N . SER A 1 362 ? -29.597 -0.377 9.054 1.00 77.38 362 SER A N 1
ATOM 2909 C CA . SER A 1 362 ? -30.177 0.010 10.343 1.00 77.38 362 SER A CA 1
ATOM 2910 C C . SER A 1 362 ? -29.402 1.194 10.912 1.00 77.38 362 SER A C 1
ATOM 2912 O O . SER A 1 362 ? -28.174 1.151 11.003 1.00 77.38 362 SER A O 1
ATOM 2914 N N . VAL A 1 363 ? -30.133 2.234 11.294 1.00 85.62 363 VAL A N 1
ATOM 2915 C CA . VAL A 1 363 ? -29.618 3.444 11.930 1.00 85.62 363 VAL A CA 1
ATOM 2916 C C . VAL A 1 363 ? -30.115 3.463 13.365 1.00 85.62 363 VAL A C 1
ATOM 2918 O O . VAL A 1 363 ? -31.317 3.320 13.604 1.00 85.62 363 VAL A O 1
ATOM 2921 N N . TYR A 1 364 ? -29.205 3.659 14.312 1.00 88.81 364 TYR A N 1
ATOM 2922 C CA . TYR A 1 364 ? -29.563 3.960 15.692 1.00 88.81 364 TYR A CA 1
ATOM 2923 C C . TYR A 1 364 ? -29.335 5.443 15.953 1.00 88.81 364 TYR A C 1
ATOM 2925 O O . TYR A 1 364 ? -28.259 5.965 15.672 1.00 88.81 364 TYR A O 1
ATOM 2933 N N . THR A 1 365 ? -30.362 6.119 16.465 1.00 92.56 365 THR A N 1
ATOM 2934 C CA . THR A 1 365 ? -30.298 7.524 16.875 1.00 92.56 365 THR A CA 1
ATOM 2935 C C . THR A 1 365 ? -30.459 7.606 18.385 1.00 92.56 365 THR A C 1
ATOM 2937 O O . THR A 1 365 ? -31.464 7.136 18.914 1.00 92.56 365 THR A O 1
ATOM 2940 N N . VAL A 1 366 ? -29.496 8.225 19.065 1.00 94.75 366 VAL A N 1
ATOM 2941 C CA . VAL A 1 366 ? -29.598 8.594 20.480 1.00 94.75 366 VAL A CA 1
ATOM 2942 C C . VAL A 1 366 ? -29.990 10.060 20.560 1.00 94.75 366 VAL A C 1
ATOM 2944 O O . VAL A 1 366 ? -29.255 10.926 20.077 1.00 94.75 366 VAL A O 1
ATOM 2947 N N . MET A 1 367 ? -31.151 10.341 21.142 1.00 94.69 367 MET A N 1
ATOM 2948 C CA . MET A 1 367 ? -31.708 11.688 21.188 1.00 94.69 367 MET A CA 1
ATOM 2949 C C . MET A 1 367 ? -32.351 12.020 22.527 1.00 94.69 367 MET A C 1
ATOM 2951 O O . MET A 1 367 ? -32.906 11.154 23.205 1.00 94.69 367 MET A O 1
ATOM 2955 N N . ASP A 1 368 ? -32.311 13.295 22.888 1.00 92.56 368 ASP A N 1
ATOM 2956 C CA . ASP A 1 368 ? -32.983 13.793 24.077 1.00 92.56 368 ASP A CA 1
ATOM 2957 C C . ASP A 1 368 ? -34.495 13.920 23.817 1.00 92.56 368 ASP A C 1
ATOM 2959 O O . ASP A 1 368 ? -34.910 14.680 22.932 1.00 92.56 368 ASP A O 1
ATOM 2963 N N . PRO A 1 369 ? -35.346 13.206 24.576 1.00 88.44 369 PRO A N 1
ATOM 2964 C CA . PRO A 1 369 ? -36.792 13.260 24.386 1.00 88.44 369 PRO A CA 1
ATOM 2965 C C . PRO A 1 369 ? -37.408 14.619 24.760 1.00 88.44 369 PRO A C 1
ATOM 2967 O O . PRO A 1 369 ? -38.535 14.901 24.359 1.00 88.44 369 PRO A O 1
ATOM 2970 N N . LYS A 1 370 ? -36.708 15.468 25.526 1.00 89.62 370 LYS A N 1
ATOM 2971 C CA . LYS A 1 370 ? -37.224 16.754 26.022 1.00 89.62 370 LYS A CA 1
ATOM 2972 C C . LYS A 1 370 ? -37.084 17.880 25.004 1.00 89.62 370 LYS A C 1
ATOM 2974 O O . LYS A 1 370 ? -37.961 18.735 24.932 1.00 89.62 370 LYS A O 1
ATOM 2979 N N . ASN A 1 371 ? -35.983 17.914 24.255 1.00 91.00 371 ASN A N 1
ATOM 2980 C CA . ASN A 1 371 ? -35.675 19.011 23.328 1.00 91.00 371 ASN A CA 1
ATOM 2981 C C . ASN A 1 371 ? -35.384 18.550 21.886 1.00 91.00 371 ASN A C 1
ATOM 2983 O O . ASN A 1 371 ? -35.240 19.394 21.005 1.00 91.00 371 ASN A O 1
ATOM 2987 N N . GLY A 1 372 ? -35.323 17.238 21.631 1.00 88.88 372 GLY A N 1
ATOM 2988 C CA . GLY A 1 372 ? -35.056 16.673 20.309 1.00 88.88 372 GLY A CA 1
ATOM 2989 C C . GLY A 1 372 ? -33.590 16.727 19.868 1.00 88.88 372 GLY A C 1
ATOM 2990 O O . GLY A 1 372 ? -33.305 16.422 18.710 1.00 88.88 372 GLY A O 1
ATOM 2991 N N . GLU A 1 373 ? -32.661 17.105 20.751 1.00 92.19 373 GLU A N 1
ATOM 2992 C CA . GLU A 1 373 ? -31.225 17.124 20.466 1.00 92.19 373 GLU A CA 1
ATOM 2993 C C . GLU A 1 373 ? -30.730 15.714 20.124 1.00 92.19 373 GLU A C 1
ATOM 2995 O O . GLU A 1 373 ? -30.946 14.766 20.878 1.00 92.19 373 GLU A O 1
ATOM 3000 N N . VAL A 1 374 ? -30.047 15.572 18.988 1.00 93.12 374 VAL A N 1
ATOM 3001 C CA . VAL A 1 374 ? -29.455 14.303 18.551 1.00 93.12 374 VAL A CA 1
ATOM 3002 C C . VAL A 1 374 ? -27.993 14.272 18.971 1.00 93.12 374 VAL A C 1
ATOM 3004 O O . VAL A 1 374 ? -27.205 15.098 18.521 1.00 93.12 374 VAL A O 1
ATOM 3007 N N . ILE A 1 375 ? -27.635 13.297 19.803 1.00 93.56 375 ILE A N 1
ATOM 3008 C CA . ILE A 1 375 ? -26.277 13.131 20.335 1.00 93.56 375 ILE A CA 1
ATOM 3009 C C . ILE A 1 375 ? -25.436 12.224 19.439 1.00 93.56 375 ILE A C 1
ATOM 3011 O O . ILE A 1 375 ? -24.288 12.529 19.129 1.00 93.56 375 ILE A O 1
ATOM 3015 N N . SER A 1 376 ? -26.014 11.105 19.006 1.00 93.12 376 SER A N 1
ATOM 3016 C CA . SER A 1 376 ? -25.375 10.165 18.088 1.00 93.12 376 SER A CA 1
ATOM 3017 C C . SER A 1 376 ? -26.402 9.655 17.087 1.00 93.12 376 SER A C 1
ATOM 3019 O O . SER A 1 376 ? -27.577 9.466 17.412 1.00 93.12 376 SER A O 1
ATOM 3021 N N . ARG A 1 377 ? -25.953 9.440 15.853 1.00 91.88 377 ARG A N 1
ATOM 3022 C CA . ARG A 1 377 ? -26.718 8.778 14.802 1.00 91.88 377 ARG A CA 1
ATOM 3023 C C . ARG A 1 377 ? -25.758 7.939 13.981 1.00 91.88 377 ARG A C 1
ATOM 3025 O O . ARG A 1 377 ? -24.938 8.498 13.260 1.00 91.88 377 ARG A O 1
ATOM 3032 N N . GLU A 1 378 ? -25.843 6.620 14.096 1.00 88.81 378 GLU A N 1
ATOM 3033 C CA . GLU A 1 378 ? -24.815 5.719 13.568 1.00 88.81 378 GLU A CA 1
ATOM 3034 C C . GLU A 1 378 ? -25.409 4.506 12.843 1.00 88.81 378 GLU A C 1
ATOM 3036 O O . GLU A 1 378 ? -26.469 3.990 13.215 1.00 88.81 378 GLU A O 1
ATOM 3041 N N . PHE A 1 379 ? -24.717 4.037 11.798 1.00 80.94 379 PHE A N 1
ATOM 3042 C CA . PHE A 1 379 ? -25.023 2.749 11.173 1.00 80.94 379 PHE A CA 1
ATOM 3043 C C . PHE A 1 379 ? -24.596 1.629 12.110 1.00 80.94 379 PHE A C 1
ATOM 3045 O O . PHE A 1 379 ? -23.406 1.420 12.339 1.00 80.94 379 PHE A O 1
ATOM 3052 N N . CYS A 1 380 ? -25.565 0.882 12.635 1.00 82.38 380 CYS A N 1
ATOM 3053 C CA . CYS A 1 380 ? -25.269 -0.232 13.519 1.00 82.38 380 CYS A CA 1
ATOM 3054 C C . CYS A 1 380 ? -26.266 -1.380 13.345 1.00 82.38 380 CYS A C 1
ATOM 3056 O O . CYS A 1 380 ? -27.465 -1.187 13.153 1.00 82.38 380 CYS A O 1
ATOM 3058 N N . GLY A 1 381 ? -25.749 -2.609 13.378 1.00 72.94 381 GLY A N 1
ATOM 3059 C CA . GLY A 1 381 ? -26.538 -3.835 13.249 1.00 72.94 381 GLY A CA 1
ATOM 3060 C C . GLY A 1 381 ? -26.753 -4.592 14.560 1.00 72.94 381 GLY A C 1
ATOM 3061 O O . GLY A 1 381 ? -27.474 -5.589 14.544 1.00 72.94 381 GLY A O 1
ATOM 3062 N N . GLY A 1 382 ? -26.124 -4.162 15.657 1.00 76.12 382 GLY A N 1
ATOM 3063 C CA . GLY A 1 382 ? -26.205 -4.830 16.957 1.00 76.12 382 GLY A CA 1
ATOM 3064 C C . GLY A 1 382 ? -27.371 -4.331 17.826 1.00 76.12 382 GLY A C 1
ATOM 3065 O O . GLY A 1 382 ? -28.001 -3.323 17.496 1.00 76.12 382 GLY A O 1
ATOM 3066 N N . PRO A 1 383 ? -27.718 -5.050 18.907 1.00 81.88 383 PRO A N 1
ATOM 3067 C CA . PRO A 1 383 ? -28.683 -4.595 19.911 1.00 81.88 383 PRO A CA 1
ATOM 3068 C C . PRO A 1 383 ? -28.176 -3.387 20.710 1.00 81.88 383 PRO A C 1
ATOM 3070 O O . PRO A 1 383 ? -26.982 -3.278 20.983 1.00 81.88 383 PRO A O 1
ATOM 3073 N N . HIS A 1 384 ? -29.101 -2.528 21.133 1.00 89.00 384 HIS A N 1
ATOM 3074 C CA . HIS A 1 384 ? -28.858 -1.372 22.000 1.00 89.00 384 HIS A CA 1
ATOM 3075 C C . HIS A 1 384 ? -29.856 -1.352 23.155 1.00 89.00 384 HIS A C 1
ATOM 3077 O O . HIS A 1 384 ? -30.894 -2.011 23.084 1.00 89.00 384 HIS A O 1
ATOM 3083 N N . VAL A 1 385 ? -29.533 -0.595 24.204 1.00 91.50 385 VAL A N 1
ATOM 3084 C CA . VAL A 1 385 ? -30.509 -0.276 25.253 1.00 91.50 385 VAL A CA 1
ATOM 3085 C C . VAL A 1 385 ? -31.545 0.698 24.698 1.00 91.50 385 VAL A C 1
ATOM 3087 O O . VAL A 1 385 ? -31.240 1.427 23.760 1.00 91.50 385 VAL A O 1
ATOM 3090 N N . GLU A 1 386 ? -32.748 0.728 25.268 1.00 92.62 386 GLU A N 1
ATOM 3091 C CA . GLU A 1 386 ? -33.808 1.656 24.836 1.00 92.62 386 GLU A CA 1
ATOM 3092 C C . GLU A 1 386 ? -33.586 3.083 25.355 1.00 92.62 386 GLU A C 1
ATOM 3094 O O . GLU A 1 386 ? -33.930 4.050 24.672 1.00 92.62 386 GLU A O 1
ATOM 3099 N N . HIS A 1 387 ? -32.957 3.222 26.527 1.00 94.62 387 HIS A N 1
ATOM 3100 C CA . HIS A 1 387 ? -32.653 4.510 27.147 1.00 94.62 387 HIS A CA 1
ATOM 3101 C C . HIS A 1 387 ? -31.252 4.525 27.764 1.00 94.62 387 HIS A C 1
ATOM 3103 O O . HIS A 1 387 ? -30.772 3.498 28.243 1.00 94.62 387 HIS A O 1
ATOM 3109 N N . THR A 1 388 ? -30.553 5.660 27.743 1.00 95.50 388 THR A N 1
ATOM 3110 C CA . THR A 1 388 ? -29.151 5.715 28.195 1.00 95.50 388 THR A CA 1
ATOM 3111 C C . THR A 1 388 ? -28.992 5.570 29.707 1.00 95.50 388 THR A C 1
ATOM 3113 O O . THR A 1 388 ? -27.927 5.135 30.139 1.00 95.50 388 THR A O 1
ATOM 3116 N N . GLY A 1 389 ? -30.022 5.835 30.515 1.00 92.69 389 GLY A N 1
ATOM 3117 C CA . GLY A 1 389 ? -29.971 5.760 31.978 1.00 92.69 389 GLY A CA 1
ATOM 3118 C C . GLY A 1 389 ? -29.703 4.356 32.519 1.00 92.69 389 GLY A C 1
ATOM 3119 O O . GLY A 1 389 ? -29.101 4.210 33.581 1.00 92.69 389 GLY A O 1
ATOM 3120 N N . VAL A 1 390 ? -30.046 3.305 31.764 1.00 93.88 390 VAL A N 1
ATOM 3121 C CA . VAL A 1 390 ? -29.746 1.917 32.161 1.00 93.88 390 VAL A CA 1
ATOM 3122 C C . VAL A 1 390 ? -28.274 1.535 31.962 1.00 93.88 390 VAL A C 1
ATOM 3124 O O . VAL A 1 390 ? -27.855 0.459 32.381 1.00 93.88 390 VAL A O 1
ATOM 3127 N N . ILE A 1 391 ? -27.465 2.389 31.321 1.00 93.81 391 ILE A N 1
ATOM 3128 C CA . ILE A 1 391 ? -26.040 2.118 31.076 1.00 93.81 391 ILE A CA 1
ATOM 3129 C C . ILE A 1 391 ? -25.239 2.144 32.382 1.00 93.81 391 ILE A C 1
ATOM 3131 O O . ILE A 1 391 ? -24.274 1.386 32.488 1.00 93.81 391 ILE A O 1
ATOM 3135 N N . GLY A 1 392 ? -25.647 2.930 33.380 1.00 93.38 392 GLY A N 1
ATOM 3136 C CA . GLY A 1 392 ? -24.912 3.112 34.636 1.00 93.38 392 GLY A CA 1
ATOM 3137 C C . GLY A 1 392 ? -23.778 4.130 34.500 1.00 93.38 392 GLY A C 1
ATOM 3138 O O . GLY A 1 392 ? -23.929 5.142 33.825 1.00 93.38 392 GLY A O 1
ATOM 3139 N N . GLN A 1 393 ? -22.635 3.892 35.136 1.00 94.88 393 GLN A N 1
ATOM 3140 C CA . GLN A 1 393 ? -21.507 4.827 35.090 1.00 94.88 393 GLN A CA 1
ATOM 3141 C C . GLN A 1 393 ? -20.466 4.394 34.059 1.00 94.88 393 GLN A C 1
ATOM 3143 O O . GLN A 1 393 ? -19.997 3.262 34.094 1.00 94.88 393 GLN A O 1
ATOM 3148 N N . PHE A 1 394 ? -20.058 5.299 33.171 1.00 97.38 394 PHE A N 1
ATOM 3149 C CA . PHE A 1 394 ? -19.017 5.065 32.172 1.00 97.38 394 PHE A CA 1
ATOM 3150 C C . PHE A 1 394 ? -17.641 5.526 32.664 1.00 97.38 394 PHE A C 1
ATOM 3152 O O . PHE A 1 394 ? -17.506 6.622 33.215 1.00 97.38 394 PHE A O 1
ATOM 3159 N N . LYS A 1 395 ? -16.601 4.721 32.409 1.00 97.19 395 LYS A N 1
ATOM 3160 C CA . LYS A 1 395 ? -15.214 5.063 32.750 1.00 97.19 395 LYS A CA 1
ATOM 3161 C C . LYS A 1 395 ? -14.204 4.566 31.719 1.00 97.19 395 LYS A C 1
ATOM 3163 O O . LYS A 1 395 ? -14.209 3.393 31.340 1.00 97.19 395 LYS A O 1
ATOM 3168 N N . ILE A 1 396 ? -13.271 5.430 31.332 1.00 97.31 396 ILE A N 1
ATOM 3169 C CA . ILE A 1 396 ? -12.079 5.109 30.549 1.00 97.31 396 ILE A CA 1
ATOM 3170 C C . ILE A 1 396 ? -11.047 4.471 31.484 1.00 97.31 396 ILE A C 1
ATOM 3172 O O . ILE A 1 396 ? -10.541 5.066 32.431 1.00 97.31 396 ILE A O 1
ATOM 3176 N N . LEU A 1 397 ? -10.701 3.219 31.200 1.00 95.00 397 LEU A N 1
ATOM 3177 C CA . LEU A 1 397 ? -9.716 2.457 31.966 1.00 95.00 397 LEU A CA 1
ATOM 3178 C C . LEU A 1 397 ? -8.295 2.755 31.500 1.00 95.00 397 LEU A C 1
ATOM 3180 O O . LEU A 1 397 ? -7.364 2.853 32.297 1.00 95.00 397 LEU A O 1
ATOM 3184 N N . LYS A 1 398 ? -8.114 2.825 30.182 1.00 94.50 398 LYS A N 1
ATOM 3185 C CA . LYS A 1 398 ? -6.809 3.038 29.570 1.00 94.50 398 LYS A CA 1
ATOM 3186 C C . LYS A 1 398 ? -6.974 3.635 28.192 1.00 94.50 398 LYS A C 1
ATOM 3188 O O . LYS A 1 398 ? -7.897 3.295 27.456 1.00 94.50 398 LYS A O 1
ATOM 3193 N N . GLU A 1 399 ? -5.997 4.442 27.831 1.00 95.50 399 GLU A N 1
ATOM 3194 C CA . GLU A 1 399 ? -5.799 4.907 26.480 1.00 95.50 399 GLU A CA 1
ATOM 3195 C C . GLU A 1 399 ? -4.346 4.570 26.062 1.00 95.50 399 GLU A C 1
ATOM 3197 O O . GLU A 1 399 ? -3.416 4.712 26.864 1.00 95.50 399 GLU A O 1
ATOM 3202 N N . GLU A 1 400 ? -4.150 4.056 24.843 1.00 88.94 400 GLU A N 1
ATOM 3203 C CA . GLU A 1 400 ? -2.834 3.725 24.287 1.00 88.94 400 GLU A CA 1
ATOM 3204 C C . GLU A 1 400 ? -2.748 3.903 22.757 1.00 88.94 400 GLU A C 1
ATOM 3206 O O . GLU A 1 400 ? -3.730 3.755 22.032 1.00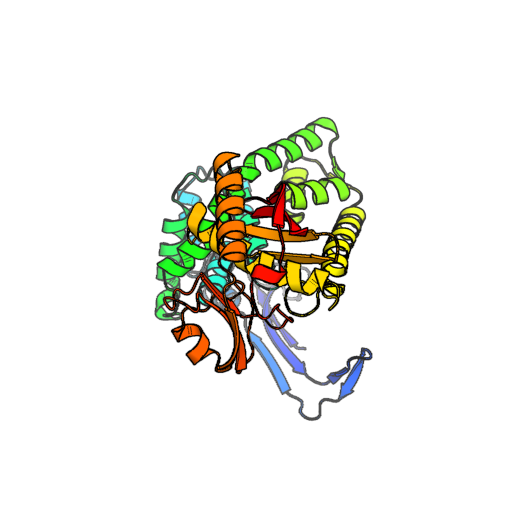 88.94 400 GLU A O 1
ATOM 3211 N N . ALA A 1 401 ? -1.546 4.186 22.242 1.00 79.75 401 ALA A N 1
ATOM 3212 C CA . ALA A 1 401 ? -1.292 4.168 20.799 1.00 79.75 401 ALA A CA 1
ATOM 3213 C C . ALA A 1 401 ? -1.231 2.720 20.280 1.00 79.75 401 ALA A C 1
ATOM 3215 O O . ALA A 1 401 ? -0.586 1.872 20.896 1.00 79.75 401 ALA A O 1
ATOM 3216 N N . VAL A 1 402 ? -1.884 2.447 19.146 1.00 72.69 402 VAL A N 1
ATOM 3217 C CA . VAL A 1 402 ? -1.891 1.114 18.505 1.00 72.69 402 VAL A CA 1
ATOM 3218 C C . VAL A 1 402 ? -1.022 1.094 17.255 1.00 72.69 402 VAL A C 1
ATOM 3220 O O . VAL A 1 402 ? -0.313 0.126 17.008 1.00 72.69 402 VAL A O 1
ATOM 3223 N N . ALA A 1 403 ? -1.090 2.163 16.467 1.00 68.69 403 ALA A N 1
ATOM 3224 C CA . ALA A 1 403 ? -0.306 2.376 15.259 1.00 68.69 403 ALA A CA 1
ATOM 3225 C C . ALA A 1 403 ? -0.192 3.886 15.003 1.00 68.69 403 ALA A C 1
ATOM 3227 O O . ALA A 1 403 ? -0.871 4.683 15.653 1.00 68.69 403 ALA A O 1
ATOM 3228 N N . ALA A 1 404 ? 0.637 4.293 14.041 1.00 60.69 404 ALA A N 1
ATOM 3229 C CA . ALA A 1 404 ? 0.722 5.695 13.636 1.00 60.69 404 ALA A CA 1
ATOM 3230 C C . ALA A 1 404 ? -0.668 6.238 13.242 1.00 60.69 404 ALA A C 1
ATOM 3232 O O . ALA A 1 404 ? -1.350 5.663 12.392 1.00 60.69 404 ALA A O 1
ATOM 3233 N N . GLY A 1 405 ? -1.099 7.325 13.892 1.00 72.00 405 GLY A N 1
ATOM 3234 C CA . GLY A 1 405 ? -2.407 7.947 13.657 1.00 72.00 405 GLY A CA 1
ATOM 3235 C C . GLY A 1 405 ? -3.617 7.203 14.238 1.00 72.00 405 GLY A C 1
ATOM 3236 O O . GLY A 1 405 ? -4.745 7.618 13.972 1.00 72.00 405 GLY A O 1
ATOM 3237 N N . ILE A 1 406 ? -3.418 6.113 14.993 1.00 78.94 406 ILE A N 1
ATOM 3238 C CA . ILE A 1 406 ? -4.502 5.302 15.569 1.00 78.94 406 ILE A CA 1
ATOM 3239 C C . ILE A 1 406 ? -4.308 5.132 17.076 1.00 78.94 406 ILE A C 1
ATOM 3241 O O . ILE A 1 406 ? -3.281 4.638 17.556 1.00 78.94 406 ILE A O 1
ATOM 3245 N N . ARG A 1 407 ? -5.354 5.484 17.818 1.00 89.75 407 ARG A N 1
ATOM 3246 C CA . ARG A 1 407 ? -5.409 5.464 19.282 1.00 89.75 407 ARG A CA 1
ATOM 3247 C C . ARG A 1 407 ? -6.495 4.501 19.726 1.00 89.75 407 ARG A C 1
ATOM 3249 O O . ARG A 1 407 ? -7.453 4.265 18.993 1.00 89.75 407 ARG A O 1
ATOM 3256 N N . ARG A 1 408 ? -6.325 3.913 20.905 1.00 94.44 408 ARG A N 1
ATOM 3257 C CA . ARG A 1 408 ? -7.240 2.920 21.466 1.00 94.44 408 ARG A CA 1
ATOM 3258 C C . ARG A 1 408 ? -7.652 3.322 22.857 1.00 94.44 408 ARG A C 1
ATOM 3260 O O . ARG A 1 408 ? -6.802 3.475 23.729 1.00 94.44 408 ARG A O 1
ATOM 3267 N N . ILE A 1 409 ? -8.958 3.367 23.078 1.00 96.81 409 ILE A N 1
ATOM 3268 C CA . ILE A 1 409 ? -9.556 3.462 24.403 1.00 96.81 409 ILE A CA 1
ATOM 3269 C C . ILE A 1 409 ? -10.075 2.091 24.820 1.00 96.81 409 ILE A C 1
ATOM 3271 O O . ILE A 1 409 ? -10.723 1.381 24.051 1.00 96.81 409 ILE A O 1
ATOM 3275 N N . LYS A 1 410 ? -9.788 1.719 26.066 1.00 95.50 410 LYS A N 1
ATOM 3276 C CA . LYS A 1 410 ? -10.507 0.673 26.787 1.00 95.50 410 LYS A CA 1
ATOM 3277 C C . LYS A 1 410 ? -11.362 1.344 27.846 1.00 95.50 410 LYS A C 1
ATOM 3279 O O . LYS A 1 410 ? -10.821 2.081 28.668 1.00 95.50 410 LYS A O 1
ATOM 3284 N N . ALA A 1 411 ? -12.656 1.072 27.838 1.00 95.44 411 ALA A N 1
ATOM 3285 C CA . ALA A 1 411 ? -13.604 1.628 28.793 1.00 95.44 411 ALA A CA 1
ATOM 3286 C C . ALA A 1 411 ? -14.541 0.541 29.321 1.00 95.44 411 ALA A C 1
ATOM 3288 O O . ALA A 1 411 ? -14.683 -0.513 28.700 1.00 95.44 411 ALA A O 1
ATOM 3289 N N . ALA A 1 412 ? -15.153 0.789 30.469 1.00 95.44 412 ALA A N 1
ATOM 3290 C CA . ALA A 1 412 ? -16.125 -0.098 31.089 1.00 95.44 412 ALA A CA 1
ATOM 3291 C C . ALA A 1 412 ? -17.331 0.702 31.584 1.00 95.44 412 ALA A C 1
ATOM 3293 O O . ALA A 1 412 ? -17.272 1.931 31.690 1.00 95.44 412 ALA A O 1
ATOM 3294 N N . VAL A 1 413 ? -18.408 -0.018 31.882 1.00 93.75 413 VAL A N 1
ATOM 3295 C CA . VAL A 1 413 ? -19.586 0.521 32.559 1.00 93.75 413 VAL A CA 1
ATOM 3296 C C . VAL A 1 413 ? -19.829 -0.265 33.842 1.00 93.75 413 VAL A C 1
ATOM 3298 O O . VAL A 1 413 ? -19.531 -1.460 33.885 1.00 93.75 413 VAL A O 1
ATOM 3301 N N . SER A 1 414 ? -20.337 0.400 34.876 1.00 88.38 414 SER A N 1
ATOM 3302 C CA . SER A 1 414 ? -20.750 -0.213 36.148 1.00 88.38 414 SER A CA 1
ATOM 3303 C C . SER A 1 414 ? -22.190 0.132 36.467 1.00 88.38 414 SER A C 1
ATOM 3305 O O . SER A 1 414 ? -22.513 1.337 36.370 1.00 88.38 414 SER A O 1
#